Protein AF-0000000084920794 (afdb_homodimer)

Secondary structure (DSSP, 8-state):
---------TT-TTTTHHHHHHHHHHS---TT-EEEEESHHHHHHHHH-GGGTTTTTEEEEE-TT--HHHHHHHHHHHTGGG--SEEEE---HHHHHTBTB---HHHHHHHHHHHHHHHHHTT-EEEEEPPPP-S--TTS-SS-HHHHHHHHHHHHHHHHHHTTPEEE-HHHHHB-TTSPBPGGGBSSSSSB-HHHHHHHHHHHHHHHHHHHH-/---------TT-TTTTHHHHHHHHHHS---TT-EEEEESHHHHHHHHH-GGGTTTTTEEEEE-TT--HHHHHHHHHHHTGGG--SEEEE---HHHHHTBTB---HHHHHHHHHHHHHHHHHTT-EEEEEPPPP-S--TTS-SS-HHHHHHHHHHHHHHHHHHTTPEEE-HHHHHB-TTSPBPGGGBSSSSSB-HHHHHHHHHHHHHHHHHHHH-

Radius of gyration: 22.58 Å; Cα contacts (8 Å, |Δi|>4): 806; chains: 2; bounding box: 56×62×55 Å

Structure (mmCIF, N/CA/C/O backbone):
data_AF-0000000084920794-model_v1
#
loop_
_entity.id
_entity.type
_entity.pdbx_description
1 polymer 'Lipolytic protein G-D-S-L family'
#
loop_
_atom_site.group_PDB
_atom_site.id
_atom_site.type_symbol
_atom_site.label_atom_id
_atom_site.label_alt_id
_atom_site.label_comp_id
_atom_site.label_asym_id
_atom_site.label_entity_id
_atom_site.label_seq_id
_atom_site.pdbx_PDB_ins_code
_atom_site.Cartn_x
_atom_site.Cartn_y
_atom_site.Cartn_z
_atom_site.occupancy
_atom_site.B_iso_or_equiv
_atom_site.auth_seq_id
_atom_site.auth_comp_id
_atom_site.auth_asym_id
_atom_site.auth_atom_id
_atom_site.pdbx_PDB_model_num
ATOM 1 N N . MET A 1 1 ? -24.297 5.73 -26.891 1 22.36 1 MET A N 1
ATOM 2 C CA . MET A 1 1 ? -23.5 6.605 -26.016 1 22.36 1 MET A CA 1
ATOM 3 C C . MET A 1 1 ? -22.688 5.793 -25.031 1 22.36 1 MET A C 1
ATOM 5 O O . MET A 1 1 ? -23.234 5.109 -24.156 1 22.36 1 MET A O 1
ATOM 9 N N . SER A 1 2 ? -21.703 4.926 -25.469 1 22.77 2 SER A N 1
ATOM 10 C CA . SER A 1 2 ? -21.016 3.785 -24.875 1 22.77 2 SER A CA 1
ATOM 11 C C . SER A 1 2 ? -20.344 4.168 -23.547 1 22.77 2 SER A C 1
ATOM 13 O O . SER A 1 2 ? -19.531 5.082 -23.5 1 22.77 2 SER A O 1
ATOM 15 N N . CYS A 1 3 ? -21.062 4.273 -22.453 1 27.25 3 CYS A N 1
ATOM 16 C CA . CYS A 1 3 ? -20.656 4.633 -21.094 1 27.25 3 CYS A CA 1
ATOM 17 C C . CYS A 1 3 ? -19.312 4.012 -20.734 1 27.25 3 CYS A C 1
ATOM 19 O O . CYS A 1 3 ? -19.25 2.822 -20.422 1 27.25 3 CYS A O 1
ATOM 21 N N . THR A 1 4 ? -18.203 4.254 -21.438 1 31.94 4 THR A N 1
ATOM 22 C CA . THR A 1 4 ? -16.844 3.861 -21.094 1 31.94 4 THR A CA 1
ATOM 23 C C . THR A 1 4 ? -16.594 3.982 -19.594 1 31.94 4 THR A C 1
ATOM 25 O O . THR A 1 4 ? -16.781 5.055 -19.016 1 31.94 4 THR A O 1
ATOM 28 N N . SER A 1 5 ? -16.938 3.084 -18.859 1 38.09 5 SER A N 1
ATOM 29 C CA . SER A 1 5 ? -16.797 3.043 -17.406 1 38.09 5 SER A CA 1
ATOM 30 C C . SER A 1 5 ? -15.477 3.668 -16.953 1 38.09 5 SER A C 1
ATOM 32 O O . SER A 1 5 ? -14.406 3.225 -17.359 1 38.09 5 SER A O 1
ATOM 34 N N . GLN A 1 6 ? -15.258 4.859 -17.109 1 42.16 6 GLN A N 1
ATOM 35 C CA . GLN A 1 6 ? -14.062 5.609 -16.719 1 42.16 6 GLN A CA 1
ATOM 36 C C . GLN A 1 6 ? -13.352 4.945 -15.547 1 42.16 6 GLN A C 1
ATOM 38 O O . GLN A 1 6 ? -13.938 4.781 -14.469 1 42.16 6 GLN A O 1
ATOM 43 N N . ALA A 1 7 ? -12.406 3.918 -15.883 1 58.22 7 ALA A N 1
ATOM 44 C CA . ALA A 1 7 ? -11.586 3.164 -14.938 1 58.22 7 ALA A CA 1
ATOM 45 C C . ALA A 1 7 ? -11.148 4.039 -13.766 1 58.22 7 ALA A C 1
ATOM 47 O O . ALA A 1 7 ? -10.859 5.227 -13.945 1 58.22 7 ALA A O 1
ATOM 48 N N . GLN A 1 8 ? -11.547 3.695 -12.531 1 75.88 8 GLN A N 1
ATOM 49 C CA . GLN A 1 8 ? -11.477 4.434 -11.273 1 75.88 8 GLN A CA 1
ATOM 50 C C . GLN A 1 8 ? -10.031 4.652 -10.844 1 75.88 8 GLN A C 1
ATOM 52 O O . GLN A 1 8 ? -9.258 3.697 -10.742 1 75.88 8 GLN A O 1
ATOM 57 N N . ASP A 1 9 ? -9.453 5.875 -11.062 1 92.31 9 ASP A N 1
ATOM 58 C CA . ASP A 1 9 ? -8.203 6.262 -10.422 1 92.31 9 ASP A CA 1
ATOM 59 C C . ASP A 1 9 ? -8.406 6.488 -8.922 1 92.31 9 ASP A C 1
ATOM 61 O O . ASP A 1 9 ? -8.352 7.625 -8.445 1 92.31 9 ASP A O 1
ATOM 65 N N . TRP A 1 10 ? -8.484 5.355 -8.242 1 94 10 TRP A N 1
ATOM 66 C CA . TRP A 1 10 ? -8.961 5.344 -6.859 1 94 10 TRP A CA 1
ATOM 67 C C . TRP A 1 10 ? -8.031 6.148 -5.957 1 94 10 TRP A C 1
ATOM 69 O O . TRP A 1 10 ? -8.492 6.875 -5.07 1 94 10 TRP A O 1
ATOM 79 N N . ALA A 1 11 ? -6.723 6.137 -6.172 1 96.81 11 ALA A N 1
ATOM 80 C CA . ALA A 1 11 ? -5.758 6.816 -5.312 1 96.81 11 ALA A CA 1
ATOM 81 C C . ALA A 1 11 ? -5.332 8.156 -5.914 1 96.81 11 ALA A C 1
ATOM 83 O O . ALA A 1 11 ? -4.434 8.82 -5.395 1 96.81 11 ALA A O 1
ATOM 84 N N . ASN A 1 12 ? -5.941 8.578 -7.047 1 97.31 12 ASN A N 1
ATOM 85 C CA . ASN A 1 12 ? -5.66 9.836 -7.73 1 97.31 12 ASN A CA 1
ATOM 86 C C . ASN A 1 12 ? -4.191 9.938 -8.133 1 97.31 12 ASN A C 1
ATOM 88 O O . ASN A 1 12 ? -3.545 10.961 -7.879 1 97.31 12 ASN A O 1
ATOM 92 N N . LEU A 1 13 ? -3.695 8.836 -8.719 1 97.12 13 LEU A N 1
ATOM 93 C CA . LEU A 1 13 ? -2.307 8.742 -9.164 1 97.12 13 LEU A CA 1
ATOM 94 C C . LEU A 1 13 ? -2.006 9.781 -10.234 1 97.12 13 LEU A C 1
ATOM 96 O O . LEU A 1 13 ? -0.854 10.188 -10.406 1 97.12 13 LEU A O 1
ATOM 100 N N . ASN A 1 14 ? -2.953 10.25 -10.898 1 96.75 14 ASN A N 1
ATOM 101 C CA . ASN A 1 14 ? -2.746 11.148 -12.031 1 96.75 14 ASN A CA 1
ATOM 102 C C . ASN A 1 14 ? -2.492 12.578 -11.57 1 96.75 14 ASN A C 1
ATOM 104 O O . ASN A 1 14 ? -1.96 13.391 -12.328 1 96.75 14 ASN A O 1
ATOM 108 N N . LYS A 1 15 ? -2.869 12.883 -10.367 1 97.94 15 LYS A N 1
ATOM 109 C CA . LYS A 1 15 ? -2.865 14.273 -9.922 1 97.94 15 LYS A CA 1
ATOM 110 C C . LYS A 1 15 ? -1.474 14.891 -10.047 1 97.94 15 LYS A C 1
ATOM 112 O O . LYS A 1 15 ? -1.317 15.984 -10.586 1 97.94 15 LYS A O 1
ATOM 117 N N . TYR A 1 16 ? -0.422 14.172 -9.547 1 98.31 16 TYR A N 1
ATOM 118 C CA . TYR A 1 16 ? 0.902 14.781 -9.477 1 98.31 16 TYR A CA 1
ATOM 119 C C . TYR A 1 16 ? 1.842 14.164 -10.508 1 98.31 16 TYR A C 1
ATOM 121 O O . TYR A 1 16 ? 3.053 14.398 -10.469 1 98.31 16 TYR A O 1
ATOM 129 N N . LYS A 1 17 ? 1.296 13.32 -11.398 1 97.06 17 LYS A N 1
ATOM 130 C CA . LYS A 1 17 ? 2.133 12.617 -12.359 1 97.06 17 LYS A CA 1
ATOM 131 C C . LYS A 1 17 ? 2.988 13.594 -13.164 1 97.06 17 LYS A C 1
ATOM 133 O O . LYS A 1 17 ? 4.203 13.414 -13.281 1 97.06 17 LYS A O 1
ATOM 138 N N . LYS A 1 18 ? 2.359 14.617 -13.711 1 96.94 18 LYS A N 1
ATOM 139 C CA . LYS A 1 18 ? 3.08 15.594 -14.516 1 96.94 18 LYS A CA 1
ATOM 140 C C . LYS A 1 18 ? 4.074 16.375 -13.672 1 96.94 18 LYS A C 1
ATOM 142 O O . LYS A 1 18 ? 5.227 16.578 -14.07 1 96.94 18 LYS A O 1
ATOM 147 N N . ALA A 1 19 ? 3.676 16.859 -12.484 1 96.62 19 ALA A N 1
ATOM 148 C CA . ALA A 1 19 ? 4.543 17.625 -11.602 1 96.62 19 ALA A CA 1
ATOM 149 C C . ALA A 1 19 ? 5.758 16.812 -11.172 1 96.62 19 ALA A C 1
ATOM 151 O O . ALA A 1 19 ? 6.867 17.344 -11.078 1 96.62 19 ALA A O 1
ATOM 152 N N . ASN A 1 20 ? 5.559 15.531 -10.875 1 96.94 20 ASN A N 1
ATOM 153 C CA . ASN A 1 20 ? 6.656 14.656 -10.492 1 96.94 20 ASN A CA 1
ATOM 154 C C . ASN A 1 20 ? 7.664 14.484 -11.625 1 96.94 20 ASN A C 1
ATOM 156 O O . ASN A 1 20 ? 8.875 14.508 -11.391 1 96.94 20 ASN A O 1
ATOM 160 N N . LYS A 1 21 ? 7.117 14.273 -12.82 1 94.69 21 LYS A N 1
ATOM 161 C CA . LYS A 1 21 ? 7.992 14.141 -13.977 1 94.69 21 LYS A CA 1
ATOM 162 C C . LYS A 1 21 ? 8.828 15.398 -14.188 1 94.69 21 LYS A C 1
ATOM 164 O O . LYS A 1 21 ? 10.023 15.32 -14.445 1 94.69 21 LYS A O 1
ATOM 169 N N . GLU A 1 22 ? 8.203 16.531 -14.07 1 93.62 22 GLU A N 1
ATOM 170 C CA . GLU A 1 22 ? 8.891 17.812 -14.242 1 93.62 22 GLU A CA 1
ATOM 171 C C . GLU A 1 22 ? 9.969 18.016 -13.18 1 93.62 22 GLU A C 1
ATOM 173 O O . GLU A 1 22 ? 11.078 18.453 -13.492 1 93.62 22 GLU A O 1
ATOM 178 N N . LEU A 1 23 ? 9.68 17.703 -11.938 1 92.25 23 LEU A N 1
ATOM 179 C CA . LEU A 1 23 ? 10.633 17.828 -10.844 1 92.25 23 LEU A CA 1
ATOM 180 C C . LEU A 1 23 ? 11.867 16.969 -11.094 1 92.25 23 LEU A C 1
ATOM 182 O O . LEU A 1 23 ? 13 17.438 -10.922 1 92.25 23 LEU A O 1
ATOM 186 N N . ASN A 1 24 ? 11.695 15.82 -11.562 1 88.5 24 ASN A N 1
ATOM 187 C CA . ASN A 1 24 ? 12.781 14.859 -11.742 1 88.5 24 ASN A CA 1
ATOM 188 C C . ASN A 1 24 ? 13.633 15.195 -12.961 1 88.5 24 ASN A C 1
ATOM 190 O O . ASN A 1 24 ? 14.797 14.789 -13.031 1 88.5 24 ASN A O 1
ATOM 194 N N . THR A 1 25 ? 13.047 15.938 -13.805 1 86.56 25 THR A N 1
ATOM 195 C CA . THR A 1 25 ? 13.766 16.25 -15.039 1 86.56 25 THR A CA 1
ATOM 196 C C . THR A 1 25 ? 14.469 17.609 -14.914 1 86.56 25 THR A C 1
ATOM 198 O O . THR A 1 25 ? 15.5 17.828 -15.555 1 86.56 25 THR A O 1
ATOM 201 N N . THR A 1 26 ? 13.906 18.484 -14.148 1 82.19 26 THR A N 1
ATOM 202 C CA . THR A 1 26 ? 14.383 19.859 -14.195 1 82.19 26 THR A CA 1
ATOM 203 C C . THR A 1 26 ? 15.25 20.172 -12.984 1 82.19 26 THR A C 1
ATOM 205 O O . THR A 1 26 ? 16.047 21.125 -13.008 1 82.19 26 THR A O 1
ATOM 208 N N . THR A 1 27 ? 15.07 19.531 -11.938 1 76.19 27 THR A N 1
ATOM 209 C CA . THR A 1 27 ? 15.805 19.828 -10.703 1 76.19 27 THR A CA 1
ATOM 210 C C . THR A 1 27 ? 16.75 18.688 -10.352 1 76.19 27 THR A C 1
ATOM 212 O O . THR A 1 27 ? 16.328 17.531 -10.281 1 76.19 27 THR A O 1
ATOM 215 N N . PRO A 1 28 ? 18.016 19.016 -10.352 1 70.94 28 PRO A N 1
ATOM 216 C CA . PRO A 1 28 ? 18.922 17.953 -9.906 1 70.94 28 PRO A CA 1
ATOM 217 C C . PRO A 1 28 ? 18.453 17.281 -8.617 1 70.94 28 PRO A C 1
ATOM 219 O O . PRO A 1 28 ? 17.844 17.938 -7.758 1 70.94 28 PRO A O 1
ATOM 222 N N . THR A 1 29 ? 18.594 16.016 -8.711 1 67.94 29 THR A N 1
ATOM 223 C CA . THR A 1 29 ? 18.219 15.289 -7.504 1 67.94 29 THR A CA 1
ATOM 224 C C . THR A 1 29 ? 18.969 15.812 -6.289 1 67.94 29 THR A C 1
ATOM 226 O O . THR A 1 29 ? 20.188 15.938 -6.316 1 67.94 29 THR A O 1
ATOM 229 N N . ASN A 1 30 ? 18.359 16.844 -5.723 1 65.12 30 ASN A N 1
ATOM 230 C CA . ASN A 1 30 ? 18.891 17.469 -4.52 1 65.12 30 ASN A CA 1
ATOM 231 C C . ASN A 1 30 ? 18.641 16.609 -3.285 1 65.12 30 ASN A C 1
ATOM 233 O O . ASN A 1 30 ? 17.516 16.188 -3.025 1 65.12 30 ASN A O 1
ATOM 237 N N . ASN A 1 31 ? 19.719 16.375 -2.676 1 68.94 31 ASN A N 1
ATOM 238 C CA . ASN A 1 31 ? 19.688 15.484 -1.526 1 68.94 31 ASN A CA 1
ATOM 239 C C . ASN A 1 31 ? 19.016 16.125 -0.324 1 68.94 31 ASN A C 1
ATOM 241 O O . ASN A 1 31 ? 18.812 15.484 0.706 1 68.94 31 ASN A O 1
ATOM 245 N N . ASN A 1 32 ? 18.406 17.312 -0.505 1 87.19 32 ASN A N 1
ATOM 246 C CA . ASN A 1 32 ? 17.781 17.906 0.668 1 87.19 32 ASN A CA 1
ATOM 247 C C . ASN A 1 32 ? 16.281 18.125 0.448 1 87.19 32 ASN A C 1
ATOM 249 O O . ASN A 1 32 ? 15.656 18.922 1.143 1 87.19 32 ASN A O 1
ATOM 253 N N . ARG A 1 33 ? 15.719 17.422 -0.539 1 95.25 33 ARG A N 1
ATOM 254 C CA . ARG A 1 33 ? 14.289 17.5 -0.784 1 95.25 33 ARG A CA 1
ATOM 255 C C . ARG A 1 33 ? 13.5 16.984 0.416 1 95.25 33 ARG A C 1
ATOM 257 O O . ARG A 1 33 ? 13.883 15.984 1.035 1 95.25 33 ARG A O 1
ATOM 264 N N . VAL A 1 34 ? 12.461 17.719 0.728 1 97.88 34 VAL A N 1
ATOM 265 C CA . VAL A 1 34 ? 11.508 17.312 1.756 1 97.88 34 VAL A CA 1
ATOM 266 C C . VAL A 1 34 ? 10.109 17.188 1.147 1 97.88 34 VAL A C 1
ATOM 268 O O . VAL A 1 34 ? 9.586 18.156 0.575 1 97.88 34 VAL A O 1
ATOM 271 N N . VAL A 1 35 ? 9.508 16.016 1.178 1 98.56 35 VAL A N 1
ATOM 272 C CA . VAL A 1 35 ? 8.164 15.82 0.642 1 98.56 35 VAL A CA 1
ATOM 273 C C . VAL A 1 35 ? 7.148 15.812 1.781 1 98.56 35 VAL A C 1
ATOM 275 O O . VAL A 1 35 ? 7.352 15.148 2.801 1 98.56 35 VAL A O 1
ATOM 278 N N . PHE A 1 36 ? 6.082 16.625 1.645 1 98.94 36 PHE A N 1
ATOM 279 C CA . PHE A 1 36 ? 4.934 16.609 2.543 1 98.94 36 PHE A CA 1
ATOM 280 C C . PHE A 1 36 ? 3.826 15.719 1.989 1 98.94 36 PHE A C 1
ATOM 282 O O . PHE A 1 36 ? 3.215 16.047 0.97 1 98.94 36 PHE A O 1
ATOM 289 N N . MET A 1 37 ? 3.6 14.578 2.576 1 98.94 37 MET A N 1
ATOM 290 C CA . MET A 1 37 ? 2.57 13.617 2.201 1 98.94 37 MET A CA 1
ATOM 291 C C . MET A 1 37 ? 1.335 13.766 3.082 1 98.94 37 MET A C 1
ATOM 293 O O . MET A 1 37 ? 1.433 13.719 4.309 1 98.94 37 MET A O 1
ATOM 297 N N . GLY A 1 38 ? 0.182 13.977 2.477 1 98.81 38 GLY A N 1
ATOM 298 C CA . GLY A 1 38 ? -1.013 14.133 3.291 1 98.81 38 GLY A CA 1
ATOM 299 C C . GLY A 1 38 ? -2.27 14.359 2.471 1 98.81 38 GLY A C 1
ATOM 300 O O . GLY A 1 38 ? -2.383 13.859 1.349 1 98.81 38 GLY A O 1
ATOM 301 N N . ASN A 1 39 ? -3.225 14.953 3.129 1 98.62 39 ASN A N 1
ATOM 302 C CA . ASN A 1 39 ? -4.551 15.18 2.564 1 98.62 39 ASN A CA 1
ATOM 303 C C . ASN A 1 39 ? -4.812 16.656 2.303 1 98.62 39 ASN A C 1
ATOM 305 O O . ASN A 1 39 ? -3.922 17.375 1.837 1 98.62 39 ASN A O 1
ATOM 309 N N . SER A 1 40 ? -6.004 17.125 2.557 1 98.75 40 SER A N 1
ATOM 310 C CA . SER A 1 40 ? -6.367 18.516 2.303 1 98.75 40 SER A CA 1
ATOM 311 C C . SER A 1 40 ? -5.594 19.453 3.213 1 98.75 40 SER A C 1
ATOM 313 O O . SER A 1 40 ? -5.309 20.594 2.834 1 98.75 40 SER A O 1
ATOM 315 N N . ILE A 1 41 ? -5.277 19.047 4.406 1 98.75 41 ILE A N 1
ATOM 316 C CA . ILE A 1 41 ? -4.52 19.875 5.34 1 98.75 41 ILE A CA 1
ATOM 317 C C . ILE A 1 41 ? -3.131 20.156 4.773 1 98.75 41 ILE A C 1
ATOM 319 O O . ILE A 1 41 ? -2.648 21.297 4.836 1 98.75 41 ILE A O 1
ATOM 323 N N . THR A 1 42 ? -2.531 19.125 4.211 1 98.88 42 THR A N 1
ATOM 324 C CA . THR A 1 42 ? -1.244 19.281 3.547 1 98.88 42 THR A CA 1
ATOM 325 C C . THR A 1 42 ? -1.399 20.078 2.25 1 98.88 42 THR A C 1
ATOM 327 O O . THR A 1 42 ? -0.656 21.031 2.004 1 98.88 42 THR A O 1
ATOM 330 N N . GLU A 1 43 ? -2.406 19.734 1.485 1 98.62 43 GLU A N 1
ATOM 331 C CA . GLU A 1 43 ? -2.637 20.391 0.199 1 98.62 43 GLU A CA 1
ATOM 332 C C . GLU A 1 43 ? -2.889 21.891 0.374 1 98.62 43 GLU A C 1
ATOM 334 O O . GLU A 1 43 ? -2.34 22.703 -0.366 1 98.62 43 GLU A O 1
ATOM 339 N N . GLY A 1 44 ? -3.678 22.203 1.368 1 98.44 44 GLY A N 1
ATOM 340 C CA . GLY A 1 44 ? -4.109 23.578 1.577 1 98.44 44 GLY A CA 1
ATOM 341 C C . GLY A 1 44 ? -2.988 24.5 2.023 1 98.44 44 GLY A C 1
ATOM 342 O O . GLY A 1 44 ? -3.094 25.719 1.901 1 98.44 44 GLY A O 1
ATOM 343 N N . TRP A 1 45 ? -1.91 23.891 2.49 1 98.56 45 TRP A N 1
ATOM 344 C CA . TRP A 1 45 ? -0.783 24.672 2.984 1 98.56 45 TRP A CA 1
ATOM 345 C C . TRP A 1 45 ? -0.205 25.562 1.882 1 98.56 45 TRP A C 1
ATOM 347 O O . TRP A 1 45 ? 0.107 26.734 2.111 1 98.56 45 TRP A O 1
ATOM 357 N N . SER A 1 46 ? -0.155 25.094 0.685 1 97.06 46 SER A N 1
ATOM 358 C CA . SER A 1 46 ? 0.393 25.828 -0.447 1 97.06 46 SER A CA 1
ATOM 359 C C . SER A 1 46 ? -0.481 27.031 -0.8 1 97.06 46 SER A C 1
ATOM 361 O O . SER A 1 46 ? 0.017 28.047 -1.291 1 97.06 46 SER A O 1
ATOM 363 N N . ASN A 1 47 ? -1.729 26.922 -0.56 1 96.5 47 ASN A N 1
ATOM 364 C CA . ASN A 1 47 ? -2.641 28.016 -0.85 1 96.5 47 ASN A CA 1
ATOM 365 C C . ASN A 1 47 ? -2.65 29.047 0.277 1 96.5 47 ASN A C 1
ATOM 367 O O . ASN A 1 47 ? -2.609 30.25 0.023 1 96.5 47 ASN A O 1
ATOM 371 N N . ALA A 1 48 ? -2.701 28.609 1.455 1 97.31 48 ALA A N 1
ATOM 372 C CA . ALA A 1 48 ? -2.863 29.469 2.617 1 97.31 48 ALA A CA 1
ATOM 373 C C . ALA A 1 48 ? -1.559 30.188 2.951 1 97.31 48 ALA A C 1
ATOM 375 O O . ALA A 1 48 ? -1.573 31.312 3.477 1 97.31 48 ALA A O 1
ATOM 376 N N . MET A 1 49 ? -0.414 29.516 2.691 1 96.88 49 MET A N 1
ATOM 377 C CA . MET A 1 49 ? 0.91 30.047 3.01 1 96.88 49 MET A CA 1
ATOM 378 C C . MET A 1 49 ? 1.938 29.594 1.979 1 96.88 49 MET A C 1
ATOM 380 O O . MET A 1 49 ? 2.855 28.844 2.301 1 96.88 49 MET A O 1
ATOM 384 N N . PRO A 1 50 ? 1.858 30.078 0.745 1 96.5 50 PRO A N 1
ATOM 385 C CA . PRO A 1 50 ? 2.744 29.625 -0.336 1 96.5 50 PRO A CA 1
ATOM 386 C C . PRO A 1 50 ? 4.219 29.859 -0.02 1 96.5 50 PRO A C 1
ATOM 388 O O . PRO A 1 50 ? 5.078 29.094 -0.467 1 96.5 50 PRO A O 1
ATOM 391 N N . SER A 1 51 ? 4.559 30.828 0.789 1 95.19 51 SER A N 1
ATOM 392 C CA . SER A 1 51 ? 5.941 31.188 1.096 1 95.19 51 SER A CA 1
ATOM 393 C C . SER A 1 51 ? 6.637 30.062 1.872 1 95.19 51 SER A C 1
ATOM 395 O O . SER A 1 51 ? 7.867 29.984 1.895 1 95.19 51 SER A O 1
ATOM 397 N N . PHE A 1 52 ? 5.848 29.25 2.51 1 97.06 52 PHE A N 1
ATOM 398 C CA . PHE A 1 52 ? 6.41 28.141 3.262 1 97.06 52 PHE A CA 1
ATOM 399 C C . PHE A 1 52 ? 7.137 27.172 2.334 1 97.06 52 PHE A C 1
ATOM 401 O O . PHE A 1 52 ? 8.133 26.547 2.725 1 97.06 52 PHE A O 1
ATOM 408 N N . PHE A 1 53 ? 6.715 27.047 1.108 1 94.88 53 PHE A N 1
ATOM 409 C CA . PHE A 1 53 ? 7.273 26.078 0.173 1 94.88 53 PHE A CA 1
ATOM 410 C C . PHE A 1 53 ? 8.195 26.75 -0.827 1 94.88 53 PHE A C 1
ATOM 412 O O . PHE A 1 53 ? 9.031 26.094 -1.461 1 94.88 53 PHE A O 1
ATOM 419 N N . GLU A 1 54 ? 8.055 28.031 -0.943 1 89.88 54 GLU A N 1
ATOM 420 C CA . GLU A 1 54 ? 8.805 28.781 -1.947 1 89.88 54 GLU A CA 1
ATOM 421 C C . GLU A 1 54 ? 10.281 28.891 -1.577 1 89.88 54 GLU A C 1
ATOM 423 O O . GLU A 1 54 ? 10.617 29.062 -0.406 1 89.88 54 GLU A O 1
ATOM 428 N N . ASN A 1 55 ? 11.117 28.672 -2.533 1 86.81 55 ASN A N 1
ATOM 429 C CA . ASN A 1 55 ? 12.562 28.812 -2.426 1 86.81 55 ASN A CA 1
ATOM 430 C C . ASN A 1 55 ? 13.164 27.797 -1.451 1 86.81 55 ASN A C 1
ATOM 432 O O . ASN A 1 55 ? 14.133 28.094 -0.759 1 86.81 55 ASN A O 1
ATOM 436 N N . LYS A 1 56 ? 12.5 26.844 -1.24 1 89.31 56 LYS A N 1
ATOM 437 C CA . LYS A 1 56 ? 12.969 25.703 -0.451 1 89.31 56 LYS A CA 1
ATOM 438 C C . LYS A 1 56 ? 12.859 24.406 -1.243 1 89.31 56 LYS A C 1
ATOM 440 O O . LYS A 1 56 ? 12.32 24.391 -2.354 1 89.31 56 LYS A O 1
ATOM 445 N N . ASN A 1 57 ? 13.406 23.422 -0.776 1 92.31 57 ASN A N 1
ATOM 446 C CA . ASN A 1 57 ? 13.32 22.109 -1.403 1 92.31 57 ASN A CA 1
ATOM 447 C C . ASN A 1 57 ? 12.148 21.297 -0.854 1 92.31 57 ASN A C 1
ATOM 449 O O . ASN A 1 57 ? 12.266 20.078 -0.675 1 92.31 57 ASN A O 1
ATOM 453 N N . TYR A 1 58 ? 11.078 22.047 -0.43 1 96.75 58 TYR A N 1
ATOM 454 C CA . TYR A 1 58 ? 9.867 21.422 0.093 1 96.75 58 TYR A CA 1
ATOM 455 C C . TYR A 1 58 ? 8.875 21.141 -1.028 1 96.75 58 TYR A C 1
ATOM 457 O O . TYR A 1 58 ? 8.625 21.984 -1.88 1 96.75 58 TYR A O 1
ATOM 465 N N . ILE A 1 59 ? 8.359 19.953 -1.095 1 97.12 59 ILE A N 1
ATOM 466 C CA . ILE A 1 59 ? 7.43 19.484 -2.125 1 97.12 59 ILE A CA 1
ATOM 467 C C . ILE A 1 59 ? 6.105 19.094 -1.483 1 97.12 59 ILE A C 1
ATOM 469 O O . ILE A 1 59 ? 6.059 18.172 -0.653 1 97.12 59 ILE A O 1
ATOM 473 N N . ASN A 1 60 ? 5.031 19.781 -1.838 1 98.5 60 ASN A N 1
ATOM 474 C CA . ASN A 1 60 ? 3.701 19.5 -1.313 1 98.5 60 ASN A CA 1
ATOM 475 C C . ASN A 1 60 ? 2.996 18.422 -2.127 1 98.5 60 ASN A C 1
ATOM 477 O O . ASN A 1 60 ? 2.723 18.609 -3.312 1 98.5 60 ASN A O 1
ATOM 481 N N . ARG A 1 61 ? 2.631 17.312 -1.53 1 98.81 61 ARG A N 1
ATOM 482 C CA . ARG A 1 61 ? 1.927 16.203 -2.18 1 98.81 61 ARG A CA 1
ATOM 483 C C . ARG A 1 61 ? 0.667 15.836 -1.406 1 98.81 61 ARG A C 1
ATOM 485 O O . ARG A 1 61 ? 0.358 14.648 -1.252 1 98.81 61 ARG A O 1
ATOM 492 N N . GLY A 1 62 ? 0.002 16.828 -0.874 1 98.88 62 GLY A N 1
ATOM 493 C CA . GLY A 1 62 ? -1.326 16.625 -0.315 1 98.88 62 GLY A CA 1
ATOM 494 C C . GLY A 1 62 ? -2.396 16.453 -1.373 1 98.88 62 GLY A C 1
ATOM 495 O O . GLY A 1 62 ? -2.35 17.078 -2.428 1 98.88 62 GLY A O 1
ATOM 496 N N . ILE A 1 63 ? -3.309 15.562 -1.086 1 98.75 63 ILE A N 1
ATOM 497 C CA . ILE A 1 63 ? -4.5 15.43 -1.917 1 98.75 63 ILE A CA 1
ATOM 498 C C . ILE A 1 63 ? -5.75 15.438 -1.036 1 98.75 63 ILE A C 1
ATOM 500 O O . ILE A 1 63 ? -5.898 14.594 -0.149 1 98.75 63 ILE A O 1
ATOM 504 N N . SER A 1 64 ? -6.641 16.391 -1.312 1 98.44 64 SER A N 1
ATOM 505 C CA . SER A 1 64 ? -7.836 16.625 -0.509 1 98.44 64 SER A CA 1
ATOM 506 C C . SER A 1 64 ? -8.688 15.359 -0.411 1 98.44 64 SER A C 1
ATOM 508 O O . SER A 1 64 ? -8.891 14.664 -1.409 1 98.44 64 SER A O 1
ATOM 510 N N . GLY A 1 65 ? -9.117 15.047 0.841 1 98.12 65 GLY A N 1
ATOM 511 C CA . GLY A 1 65 ? -10.078 13.984 1.08 1 98.12 65 GLY A CA 1
ATOM 512 C C . GLY A 1 65 ? -9.43 12.617 1.219 1 98.12 65 GLY A C 1
ATOM 513 O O . GLY A 1 65 ? -10.078 11.656 1.647 1 98.12 65 GLY A O 1
ATOM 514 N N . GLN A 1 66 ? -8.133 12.5 0.967 1 98.19 66 GLN A N 1
ATOM 515 C CA . GLN A 1 66 ? -7.508 11.18 0.871 1 98.19 66 GLN A CA 1
ATOM 516 C C . GLN A 1 66 ? -7.348 10.547 2.25 1 98.19 66 GLN A C 1
ATOM 518 O O . GLN A 1 66 ? -7.148 11.25 3.242 1 98.19 66 GLN A O 1
ATOM 523 N N . THR A 1 67 ? -7.508 9.258 2.207 1 98.44 67 THR A N 1
ATOM 524 C CA . THR A 1 67 ? -7.27 8.406 3.367 1 98.44 67 THR A CA 1
ATOM 525 C C . THR A 1 67 ? -5.91 7.719 3.262 1 98.44 67 THR A C 1
ATOM 527 O O . THR A 1 67 ? -5.238 7.812 2.232 1 98.44 67 THR A O 1
ATOM 530 N N . THR A 1 68 ? -5.527 7.051 4.309 1 98.81 68 THR A N 1
ATOM 531 C CA . THR A 1 68 ? -4.184 6.496 4.41 1 98.81 68 THR A CA 1
ATOM 532 C C . THR A 1 68 ? -3.973 5.402 3.365 1 98.81 68 THR A C 1
ATOM 534 O O . THR A 1 68 ? -2.869 5.246 2.838 1 98.81 68 THR A O 1
ATOM 537 N N . PRO A 1 69 ? -4.957 4.543 3.02 1 98.56 69 PRO A N 1
ATOM 538 C CA . PRO A 1 69 ? -4.707 3.541 1.982 1 98.56 69 PRO A CA 1
ATOM 539 C C . PRO A 1 69 ? -4.477 4.16 0.605 1 98.56 69 PRO A C 1
ATOM 541 O O . PRO A 1 69 ? -3.705 3.627 -0.195 1 98.56 69 PRO A O 1
ATOM 544 N N . GLN A 1 70 ? -5.137 5.223 0.32 1 98.44 70 GLN A N 1
ATOM 545 C CA . GLN A 1 70 ? -4.871 5.934 -0.927 1 98.44 70 GLN A CA 1
ATOM 546 C C . GLN A 1 70 ? -3.453 6.5 -0.944 1 98.44 70 GLN A C 1
ATOM 548 O O . GLN A 1 70 ? -2.752 6.402 -1.954 1 98.44 70 GLN A O 1
ATOM 553 N N . MET A 1 71 ? -3.039 7.051 0.172 1 98.94 71 MET A N 1
ATOM 554 C CA . MET A 1 71 ? -1.682 7.574 0.304 1 98.94 71 MET A CA 1
ATOM 555 C C . MET A 1 71 ? -0.653 6.461 0.136 1 98.94 71 MET A C 1
ATOM 557 O O . MET A 1 71 ? 0.383 6.656 -0.502 1 98.94 71 MET A O 1
ATOM 561 N N . LEU A 1 72 ? -0.959 5.316 0.681 1 98.94 72 LEU A N 1
ATOM 562 C CA . LEU A 1 72 ? -0.056 4.176 0.565 1 98.94 72 LEU A CA 1
ATOM 563 C C . LEU A 1 72 ? 0.145 3.789 -0.896 1 98.94 72 LEU A C 1
ATOM 565 O O . LEU A 1 72 ? 1.274 3.549 -1.329 1 98.94 72 LEU A O 1
ATOM 569 N N . ILE A 1 73 ? -0.901 3.789 -1.64 1 98.62 73 ILE A N 1
ATOM 570 C CA . ILE A 1 73 ? -0.837 3.381 -3.039 1 98.62 73 ILE A CA 1
ATOM 571 C C . ILE A 1 73 ? 0.04 4.355 -3.822 1 98.62 73 ILE A C 1
ATOM 573 O O . ILE A 1 73 ? 0.83 3.941 -4.676 1 98.62 73 ILE A O 1
ATOM 577 N N . ARG A 1 74 ? -0.078 5.602 -3.531 1 98.56 74 ARG A N 1
ATOM 578 C CA . ARG A 1 74 ? 0.639 6.566 -4.359 1 98.56 74 ARG A CA 1
ATOM 579 C C . ARG A 1 74 ? 1.977 6.941 -3.729 1 98.56 74 ARG A C 1
ATOM 581 O O . ARG A 1 74 ? 2.719 7.758 -4.277 1 98.56 74 ARG A O 1
ATOM 588 N N . PHE A 1 75 ? 2.391 6.285 -2.65 1 98.94 75 PHE A N 1
ATOM 589 C CA . PHE A 1 75 ? 3.549 6.68 -1.855 1 98.94 75 PHE A CA 1
ATOM 590 C C . PHE A 1 75 ? 4.828 6.574 -2.674 1 98.94 75 PHE A C 1
ATOM 592 O O . PHE A 1 75 ? 5.684 7.461 -2.617 1 98.94 75 PHE A O 1
ATOM 599 N N . ARG A 1 76 ? 5.008 5.508 -3.4 1 98.88 76 ARG A N 1
ATOM 600 C CA . ARG A 1 76 ? 6.234 5.348 -4.176 1 98.88 76 ARG A CA 1
ATOM 601 C C . ARG A 1 76 ? 6.332 6.414 -5.266 1 98.88 76 ARG A C 1
ATOM 603 O O . ARG A 1 76 ? 7.379 7.047 -5.43 1 98.88 76 ARG A O 1
ATOM 610 N N . GLN A 1 77 ? 5.258 6.668 -5.969 1 98.25 77 GLN A N 1
ATOM 611 C CA . GLN A 1 77 ? 5.254 7.645 -7.055 1 98.25 77 GLN A CA 1
ATOM 612 C C . GLN A 1 77 ? 5.445 9.062 -6.516 1 98.25 77 GLN A C 1
ATOM 614 O O . GLN A 1 77 ? 6.191 9.852 -7.098 1 98.25 77 GLN A O 1
ATOM 619 N N . ASP A 1 78 ? 4.805 9.32 -5.398 1 98.69 78 ASP A N 1
ATOM 620 C CA . ASP A 1 78 ? 4.703 10.711 -4.965 1 98.69 78 ASP A CA 1
ATOM 621 C C . ASP A 1 78 ? 5.719 11.023 -3.867 1 98.69 78 ASP A C 1
ATOM 623 O O . ASP A 1 78 ? 5.805 12.156 -3.391 1 98.69 78 ASP A O 1
ATOM 627 N N . VAL A 1 79 ? 6.508 10.062 -3.414 1 98.62 79 VAL A N 1
ATOM 628 C CA . VAL A 1 79 ? 7.527 10.297 -2.396 1 98.62 79 VAL A CA 1
ATOM 629 C C . VAL A 1 79 ? 8.828 9.617 -2.799 1 98.62 79 VAL A C 1
ATOM 631 O O . VAL A 1 79 ? 9.797 10.281 -3.184 1 98.62 79 VAL A O 1
ATOM 634 N N . ILE A 1 80 ? 8.836 8.32 -2.893 1 98.31 80 ILE A N 1
ATOM 635 C CA . ILE A 1 80 ? 10.078 7.566 -3.037 1 98.31 80 ILE A CA 1
ATOM 636 C C . ILE A 1 80 ? 10.766 7.949 -4.344 1 98.31 80 ILE A C 1
ATOM 638 O O . ILE A 1 80 ? 11.969 8.203 -4.363 1 98.31 80 ILE A O 1
ATOM 642 N N . ASN A 1 81 ? 9.977 7.977 -5.41 1 96.94 81 ASN A N 1
ATOM 643 C CA . ASN A 1 81 ? 10.555 8.227 -6.727 1 96.94 81 ASN A CA 1
ATOM 644 C C . ASN A 1 81 ? 11.094 9.648 -6.848 1 96.94 81 ASN A C 1
ATOM 646 O O . ASN A 1 81 ? 11.836 9.961 -7.781 1 96.94 81 ASN A O 1
ATOM 650 N N . LEU A 1 82 ? 10.719 10.516 -5.918 1 96.69 82 LEU A N 1
ATOM 651 C CA . LEU A 1 82 ? 11.211 11.891 -5.922 1 96.69 82 LEU A CA 1
ATOM 652 C C . LEU A 1 82 ? 12.539 11.984 -5.184 1 96.69 82 LEU A C 1
ATOM 654 O O . LEU A 1 82 ? 13.172 13.047 -5.164 1 96.69 82 LEU A O 1
ATOM 658 N N . LYS A 1 83 ? 12.977 10.922 -4.492 1 95.88 83 LYS A N 1
ATOM 659 C CA . LYS A 1 83 ? 14.266 10.766 -3.824 1 95.88 83 LYS A CA 1
ATOM 660 C C . LYS A 1 83 ? 14.484 11.875 -2.793 1 95.88 83 LYS A C 1
ATOM 662 O O . LYS A 1 83 ? 15.531 12.523 -2.783 1 95.88 83 LYS A O 1
ATOM 667 N N . PRO A 1 84 ? 13.516 12.109 -1.914 1 97.12 84 PRO A N 1
ATOM 668 C CA . PRO A 1 84 ? 13.727 13.102 -0.855 1 97.12 84 PRO A CA 1
ATOM 669 C C . PRO A 1 84 ? 14.633 12.586 0.262 1 97.12 84 PRO A C 1
ATOM 671 O O . PRO A 1 84 ? 14.844 11.383 0.387 1 97.12 84 PRO A O 1
ATOM 674 N N . LYS A 1 85 ? 15.18 13.539 0.951 1 97.12 85 LYS A N 1
ATOM 675 C CA . LYS A 1 85 ? 15.891 13.188 2.176 1 97.12 85 LYS A CA 1
ATOM 676 C C . LYS A 1 85 ? 14.922 12.938 3.326 1 97.12 85 LYS A C 1
ATOM 678 O O . LYS A 1 85 ? 15.188 12.109 4.199 1 97.12 85 LYS A O 1
ATOM 683 N N . VAL A 1 86 ? 13.812 13.664 3.322 1 98.19 86 VAL A N 1
ATOM 684 C CA . VAL A 1 86 ? 12.852 13.609 4.418 1 98.19 86 VAL A CA 1
ATOM 685 C C . VAL A 1 86 ? 11.438 13.531 3.857 1 98.19 86 VAL A C 1
ATOM 687 O O . VAL A 1 86 ? 11.125 14.164 2.848 1 98.19 86 VAL A O 1
ATOM 690 N N . VAL A 1 87 ? 10.609 12.742 4.465 1 98.81 87 VAL A N 1
ATOM 691 C CA . VAL A 1 87 ? 9.172 12.805 4.223 1 98.81 87 VAL A CA 1
ATOM 692 C C . VAL A 1 87 ? 8.438 13.156 5.516 1 98.81 87 VAL A C 1
ATOM 694 O O . VAL A 1 87 ? 8.789 12.664 6.59 1 98.81 87 VAL A O 1
ATOM 697 N N . VAL A 1 88 ? 7.488 14.102 5.438 1 98.94 88 VAL A N 1
ATOM 698 C CA . VAL A 1 88 ? 6.586 14.508 6.508 1 98.94 88 VAL A CA 1
ATOM 699 C C . VAL A 1 88 ? 5.191 13.93 6.258 1 98.94 88 VAL A C 1
ATOM 701 O O . VAL A 1 88 ? 4.531 14.297 5.281 1 98.94 88 VAL A O 1
ATOM 704 N N . ILE A 1 89 ? 4.727 13.039 7.117 1 99 89 ILE A N 1
ATOM 705 C CA . ILE A 1 89 ? 3.475 12.328 6.883 1 99 89 ILE A CA 1
ATOM 706 C C . ILE A 1 89 ? 2.408 12.828 7.852 1 99 89 ILE A C 1
ATOM 708 O O . ILE A 1 89 ? 2.537 12.656 9.07 1 99 89 ILE A O 1
ATOM 712 N N . LEU A 1 90 ? 1.408 13.492 7.398 1 98.94 90 LEU A N 1
ATOM 713 C CA . LEU A 1 90 ? 0.222 13.906 8.141 1 98.94 90 LEU A CA 1
ATOM 714 C C . LEU A 1 90 ? -1.035 13.273 7.551 1 98.94 90 LEU A C 1
ATOM 716 O O . LEU A 1 90 ? -1.43 13.602 6.426 1 98.94 90 LEU A O 1
ATOM 720 N N . ALA A 1 91 ? -1.665 12.352 8.281 1 98.75 91 ALA A N 1
ATOM 721 C CA . ALA A 1 91 ? -2.77 11.555 7.754 1 98.75 91 ALA A CA 1
ATOM 722 C C . ALA A 1 91 ? -3.686 11.078 8.875 1 98.75 91 ALA A C 1
ATOM 724 O O . ALA A 1 91 ? -3.416 11.32 10.055 1 98.75 91 ALA A O 1
ATOM 725 N N . GLY A 1 92 ? -4.82 10.508 8.508 1 98.81 92 GLY A N 1
ATOM 726 C CA . GLY A 1 92 ? -5.648 9.781 9.453 1 98.81 92 GLY A CA 1
ATOM 727 C C . GLY A 1 92 ? -7.039 10.367 9.609 1 98.81 92 GLY A C 1
ATOM 728 O O . GLY A 1 92 ? -8.008 9.633 9.836 1 98.81 92 GLY A O 1
ATOM 729 N N . THR A 1 93 ? -7.172 11.742 9.531 1 98.88 93 THR A N 1
ATOM 730 C CA . THR A 1 93 ? -8.43 12.398 9.852 1 98.88 93 THR A CA 1
ATOM 731 C C . THR A 1 93 ? -9.531 11.945 8.898 1 98.88 93 THR A C 1
ATOM 733 O O . THR A 1 93 ? -10.656 11.672 9.328 1 98.88 93 THR A O 1
ATOM 736 N N . ASN A 1 94 ? -9.258 11.836 7.656 1 98.62 94 ASN A N 1
ATOM 737 C CA . ASN A 1 94 ? -10.266 11.438 6.684 1 98.62 94 ASN A CA 1
ATOM 738 C C . ASN A 1 94 ? -10.617 9.961 6.805 1 98.62 94 ASN A C 1
ATOM 740 O O . ASN A 1 94 ? -11.703 9.539 6.406 1 98.62 94 ASN A O 1
ATOM 744 N N . ASP A 1 95 ? -9.625 9.117 7.289 1 98.44 95 ASP A N 1
ATOM 745 C CA . ASP A 1 95 ? -9.945 7.734 7.621 1 98.44 95 ASP A CA 1
ATOM 746 C C . ASP A 1 95 ? -11.016 7.664 8.711 1 98.44 95 ASP A C 1
ATOM 748 O O . ASP A 1 95 ? -11.992 6.926 8.578 1 98.44 95 ASP A O 1
ATOM 752 N N . ILE A 1 96 ? -10.789 8.445 9.766 1 98.69 96 ILE A N 1
ATOM 753 C CA . ILE A 1 96 ? -11.719 8.484 10.891 1 98.69 96 ILE A CA 1
ATOM 754 C C . ILE A 1 96 ? -13.078 9 10.422 1 98.69 96 ILE A C 1
ATOM 756 O O . ILE A 1 96 ? -14.117 8.516 10.859 1 98.69 96 ILE A O 1
ATOM 760 N N . ALA A 1 97 ? -13.062 9.945 9.492 1 98.31 97 ALA A N 1
ATOM 761 C CA . ALA A 1 97 ? -14.305 10.484 8.93 1 98.31 97 ALA A CA 1
ATOM 762 C C . ALA A 1 97 ? -15.008 9.453 8.062 1 98.31 97 ALA A C 1
ATOM 764 O O . ALA A 1 97 ? -16.188 9.609 7.727 1 98.31 97 ALA A O 1
ATOM 765 N N . GLY A 1 98 ? -14.305 8.445 7.613 1 97.12 98 GLY A N 1
ATOM 766 C CA . GLY A 1 98 ? -14.906 7.375 6.836 1 97.12 98 GLY A CA 1
ATOM 767 C C . GLY A 1 98 ? -14.969 7.676 5.348 1 97.12 98 GLY A C 1
ATOM 768 O O . GLY A 1 98 ? -15.828 7.148 4.637 1 97.12 98 GLY A O 1
ATOM 769 N N . ASN A 1 99 ? -14.031 8.492 4.809 1 96.88 99 ASN A N 1
ATOM 770 C CA . ASN A 1 99 ? -14.078 8.93 3.416 1 96.88 99 ASN A CA 1
ATOM 771 C C . ASN A 1 99 ? -13.992 7.75 2.453 1 96.88 99 ASN A C 1
ATOM 773 O O . ASN A 1 99 ? -14.516 7.812 1.34 1 96.88 99 ASN A O 1
ATOM 777 N N . THR A 1 100 ? -13.297 6.656 2.826 1 95.44 100 THR A N 1
ATOM 778 C CA . THR A 1 100 ? -13.242 5.477 1.969 1 95.44 100 THR A CA 1
ATOM 779 C C . THR A 1 100 ? -13.867 4.27 2.66 1 95.44 100 THR A C 1
ATOM 781 O O . THR A 1 100 ? -13.555 3.125 2.328 1 95.44 100 THR A O 1
ATOM 784 N N . GLY A 1 101 ? -14.734 4.512 3.664 1 94.19 101 GLY A N 1
ATOM 785 C CA . GLY A 1 101 ? -15.414 3.459 4.398 1 94.19 101 GLY A CA 1
ATOM 786 C C . GLY A 1 101 ? -14.914 3.299 5.82 1 94.19 101 GLY A C 1
ATOM 787 O O . GLY A 1 101 ? -14 4.012 6.246 1 94.19 101 GLY A O 1
ATOM 788 N N . PRO A 1 102 ? -15.562 2.422 6.543 1 94.12 102 PRO A N 1
ATOM 789 C CA . PRO A 1 102 ? -15.164 2.201 7.934 1 94.12 102 PRO A CA 1
ATOM 790 C C . PRO A 1 102 ? -13.719 1.717 8.062 1 94.12 102 PRO A C 1
ATOM 792 O O . PRO A 1 102 ? -13.25 0.929 7.238 1 94.12 102 PRO A O 1
ATOM 795 N N . THR A 1 103 ? -13.102 2.205 9.023 1 96 103 THR A N 1
ATOM 796 C CA . THR A 1 103 ? -11.719 1.828 9.305 1 96 103 THR A CA 1
ATOM 797 C C . THR A 1 103 ? -11.453 1.833 10.805 1 96 103 THR A C 1
ATOM 799 O O . THR A 1 103 ? -12.18 2.475 11.57 1 96 103 THR A O 1
ATOM 802 N N . THR A 1 104 ? -10.508 1.063 11.234 1 97.31 104 THR A N 1
ATOM 803 C CA . THR A 1 104 ? -10.094 1.06 12.633 1 97.31 104 THR A CA 1
ATOM 804 C C . THR A 1 104 ? -8.828 1.894 12.828 1 97.31 104 THR A C 1
ATOM 806 O O . THR A 1 104 ? -8.102 2.154 11.867 1 97.31 104 THR A O 1
ATOM 809 N N . LEU A 1 105 ? -8.539 2.324 14.039 1 98.75 105 LEU A N 1
ATOM 810 C CA . LEU A 1 105 ? -7.32 3.062 14.336 1 98.75 105 LEU A CA 1
ATOM 811 C C . LEU A 1 105 ? -6.086 2.223 14.023 1 98.75 105 LEU A C 1
ATOM 813 O O . LEU A 1 105 ? -5.066 2.754 13.578 1 98.75 105 LEU A O 1
ATOM 817 N N . ASP A 1 106 ? -6.238 0.917 14.211 1 98.38 106 ASP A N 1
ATOM 818 C CA . ASP A 1 106 ? -5.129 0.028 13.891 1 98.38 106 ASP A CA 1
ATOM 819 C C . ASP A 1 106 ? -4.852 0.011 12.391 1 98.38 106 ASP A C 1
ATOM 821 O O . ASP A 1 106 ? -3.697 -0.007 11.961 1 98.38 106 ASP A O 1
ATOM 825 N N . GLU A 1 107 ? -5.891 -0.051 11.625 1 97.81 107 GLU A N 1
ATOM 826 C CA . GLU A 1 107 ? -5.719 -0.052 10.18 1 97.81 107 GLU A CA 1
ATOM 827 C C . GLU A 1 107 ? -5.078 1.247 9.695 1 97.81 107 GLU A C 1
ATOM 829 O O . GLU A 1 107 ? -4.223 1.232 8.812 1 97.81 107 GLU A O 1
ATOM 834 N N . ILE A 1 108 ? -5.449 2.375 10.25 1 98.81 108 ILE A N 1
ATOM 835 C CA . ILE A 1 108 ? -4.848 3.664 9.938 1 98.81 108 ILE A CA 1
ATOM 836 C C . ILE A 1 108 ? -3.361 3.639 10.289 1 98.81 108 ILE A C 1
ATOM 838 O O . ILE A 1 108 ? -2.512 3.971 9.461 1 98.81 108 ILE A O 1
ATOM 842 N N . THR A 1 109 ? -3.086 3.221 11.523 1 98.88 109 THR A N 1
ATOM 843 C CA . THR A 1 109 ? -1.715 3.141 12.016 1 98.88 109 THR A CA 1
ATOM 844 C C . THR A 1 109 ? -0.876 2.227 11.125 1 98.88 109 THR A C 1
ATOM 846 O O . THR A 1 109 ? 0.265 2.551 10.789 1 98.88 109 THR A O 1
ATOM 849 N N . ASN A 1 110 ? -1.444 1.162 10.719 1 98.69 110 ASN A N 1
ATOM 850 C CA . ASN A 1 110 ? -0.745 0.182 9.898 1 98.69 110 ASN A CA 1
ATOM 851 C C . ASN A 1 110 ? -0.376 0.758 8.531 1 98.69 110 ASN A C 1
ATOM 853 O O . ASN A 1 110 ? 0.693 0.461 7.996 1 98.69 110 ASN A O 1
ATOM 857 N N . ASN A 1 111 ? -1.278 1.456 7.949 1 98.88 111 ASN A N 1
ATOM 858 C CA . ASN A 1 111 ? -0.961 2.094 6.676 1 98.88 111 ASN A CA 1
ATOM 859 C C . ASN A 1 111 ? 0.18 3.096 6.82 1 98.88 111 ASN A C 1
ATOM 861 O O . ASN A 1 111 ? 1.058 3.172 5.957 1 98.88 111 ASN A O 1
ATOM 865 N N . ILE A 1 112 ? 0.199 3.855 7.859 1 98.94 112 ILE A N 1
ATOM 866 C CA . ILE A 1 112 ? 1.254 4.832 8.109 1 98.94 112 ILE A CA 1
ATOM 867 C C . ILE A 1 112 ? 2.568 4.105 8.391 1 98.94 112 ILE A C 1
ATOM 869 O O . ILE A 1 112 ? 3.629 4.527 7.922 1 98.94 112 ILE A O 1
ATOM 873 N N . LYS A 1 113 ? 2.49 3.002 9.141 1 98.94 113 LYS A N 1
ATOM 874 C CA . LYS A 1 113 ? 3.662 2.162 9.359 1 98.94 113 LYS A CA 1
ATOM 875 C C . LYS A 1 113 ? 4.238 1.669 8.031 1 98.94 113 LYS A C 1
ATOM 877 O O . LYS A 1 113 ? 5.453 1.71 7.828 1 98.94 113 LYS A O 1
ATOM 882 N N . SER A 1 114 ? 3.389 1.21 7.148 1 98.94 114 SER A N 1
ATOM 883 C CA . SER A 1 114 ? 3.848 0.718 5.855 1 98.94 114 SER A CA 1
ATOM 884 C C . SER A 1 114 ? 4.531 1.822 5.055 1 98.94 114 SER A C 1
ATOM 886 O O . SER A 1 114 ? 5.582 1.598 4.445 1 98.94 114 SER A O 1
ATOM 888 N N . MET A 1 115 ? 3.943 2.996 5.066 1 98.94 115 MET A N 1
ATOM 889 C CA . MET A 1 115 ? 4.578 4.117 4.383 1 98.94 115 MET A CA 1
ATOM 890 C C . MET A 1 115 ? 5.934 4.438 5.004 1 98.94 115 MET A C 1
ATOM 892 O O . MET A 1 115 ? 6.91 4.676 4.289 1 98.94 115 MET A O 1
ATOM 896 N N . SER A 1 116 ? 6.008 4.426 6.316 1 98.94 116 SER A N 1
ATOM 897 C CA . SER A 1 116 ? 7.254 4.699 7.02 1 98.94 116 SER A CA 1
ATOM 898 C C . SER A 1 116 ? 8.32 3.666 6.676 1 98.94 116 SER A C 1
ATOM 900 O O . SER A 1 116 ? 9.477 4.02 6.406 1 98.94 116 SER A O 1
ATOM 902 N N . GLU A 1 117 ? 7.953 2.395 6.68 1 98.94 117 GLU A N 1
ATOM 903 C CA . GLU A 1 117 ? 8.891 1.317 6.363 1 98.94 117 GLU A CA 1
ATOM 904 C C . GLU A 1 117 ? 9.398 1.435 4.934 1 98.94 117 GLU A C 1
ATOM 906 O O . GLU A 1 117 ? 10.586 1.228 4.672 1 98.94 117 GLU A O 1
ATOM 911 N N . LEU A 1 118 ? 8.508 1.753 4.039 1 98.94 118 LEU A N 1
ATOM 912 C CA . LEU A 1 118 ? 8.914 1.961 2.654 1 98.94 118 LEU A CA 1
ATOM 913 C C . LEU A 1 118 ? 9.906 3.117 2.547 1 98.94 118 LEU A C 1
ATOM 915 O O . LEU A 1 118 ? 10.891 3.029 1.81 1 98.94 118 LEU A O 1
ATOM 919 N N . ALA A 1 119 ? 9.617 4.191 3.281 1 98.88 119 ALA A N 1
ATOM 920 C CA . ALA A 1 119 ? 10.539 5.328 3.279 1 98.88 119 ALA A CA 1
ATOM 921 C C . ALA A 1 119 ? 11.906 4.926 3.811 1 98.88 119 ALA A C 1
ATOM 923 O O . ALA A 1 119 ? 12.93 5.164 3.16 1 98.88 119 ALA A O 1
ATOM 924 N N . ILE A 1 120 ? 11.922 4.277 4.93 1 98.69 120 ILE A N 1
ATOM 925 C CA . ILE A 1 120 ? 13.164 3.928 5.621 1 98.69 120 ILE A CA 1
ATOM 926 C C . ILE A 1 120 ? 14 2.996 4.742 1 98.69 120 ILE A C 1
ATOM 928 O O . ILE A 1 120 ? 15.203 3.195 4.59 1 98.69 120 ILE A O 1
ATOM 932 N N . THR A 1 121 ? 13.359 2.006 4.133 1 98.25 121 THR A N 1
ATOM 933 C CA . THR A 1 121 ? 14.094 1.047 3.311 1 98.25 121 THR A CA 1
ATOM 934 C C . THR A 1 121 ? 14.656 1.723 2.066 1 98.25 121 THR A C 1
ATOM 936 O O . THR A 1 121 ? 15.586 1.209 1.443 1 98.25 121 THR A O 1
ATOM 939 N N . ASN A 1 122 ? 14.133 2.848 1.727 1 97.94 122 ASN A N 1
ATOM 940 C CA . ASN A 1 122 ? 14.641 3.611 0.591 1 97.94 122 ASN A CA 1
ATOM 941 C C . ASN A 1 122 ? 15.484 4.801 1.046 1 97.94 122 ASN A C 1
ATOM 943 O O . ASN A 1 122 ? 15.641 5.773 0.305 1 97.94 122 ASN A O 1
ATOM 947 N N . ASN A 1 123 ? 15.93 4.82 2.291 1 97.12 123 ASN A N 1
ATOM 948 C CA . ASN A 1 123 ? 16.875 5.766 2.869 1 97.12 123 ASN A CA 1
ATOM 949 C C . ASN A 1 123 ? 16.266 7.16 2.988 1 97.12 123 ASN A C 1
ATOM 951 O O . ASN A 1 123 ? 16.938 8.156 2.729 1 97.12 123 ASN A O 1
ATOM 955 N N . ILE A 1 124 ? 15.031 7.25 3.23 1 97.88 124 ILE A N 1
ATOM 956 C CA . ILE A 1 124 ? 14.32 8.5 3.482 1 97.88 124 ILE A CA 1
ATOM 957 C C . ILE A 1 124 ? 14.008 8.625 4.973 1 97.88 124 ILE A C 1
ATOM 959 O O . ILE A 1 124 ? 13.445 7.703 5.574 1 97.88 124 ILE A O 1
ATOM 963 N N . LYS A 1 125 ? 14.383 9.75 5.613 1 98.31 125 LYS A N 1
ATOM 964 C CA . LYS A 1 125 ? 14.031 10 7.008 1 98.31 125 LYS A C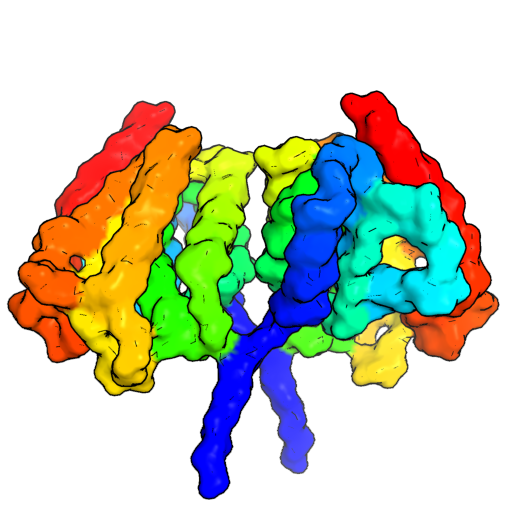A 1
ATOM 965 C C . LYS A 1 125 ? 12.547 10.312 7.148 1 98.31 125 LYS A C 1
ATOM 967 O O . LYS A 1 125 ? 11.969 11.008 6.305 1 98.31 125 LYS A O 1
ATOM 972 N N . VAL A 1 126 ? 11.938 9.852 8.195 1 98.88 126 VAL A N 1
ATOM 973 C CA . VAL A 1 126 ? 10.492 9.953 8.328 1 98.88 126 VAL A CA 1
ATOM 974 C C . VAL A 1 126 ? 10.141 10.852 9.508 1 98.88 126 VAL A C 1
ATOM 976 O O . VAL A 1 126 ? 10.688 10.688 10.602 1 98.88 126 VAL A O 1
ATOM 979 N N . ILE A 1 127 ? 9.305 11.789 9.297 1 98.94 127 ILE A N 1
ATOM 980 C CA . ILE A 1 127 ? 8.617 12.547 10.328 1 98.94 127 ILE A CA 1
ATOM 981 C C . ILE A 1 127 ? 7.137 12.172 10.359 1 98.94 127 ILE A C 1
ATOM 983 O O . ILE A 1 127 ? 6.422 12.375 9.375 1 98.94 127 ILE A O 1
ATOM 987 N N . ILE A 1 128 ? 6.703 11.602 11.438 1 98.94 128 ILE A N 1
ATOM 988 C CA . ILE A 1 128 ? 5.293 11.289 11.641 1 98.94 128 ILE A CA 1
ATOM 989 C C . ILE A 1 128 ? 4.617 12.438 12.391 1 98.94 128 ILE A C 1
ATOM 991 O O . ILE A 1 128 ? 5.008 12.773 13.508 1 98.94 128 ILE A O 1
ATOM 995 N N . CYS A 1 129 ? 3.582 12.984 11.781 1 98.94 129 CYS A N 1
ATOM 996 C CA . CYS A 1 129 ? 2.861 14.086 12.414 1 98.94 129 CYS A CA 1
ATOM 997 C C . CYS A 1 129 ? 1.646 13.57 13.18 1 98.94 129 CYS A C 1
ATOM 999 O O . CYS A 1 129 ? 0.976 12.641 12.734 1 98.94 129 CYS A O 1
ATOM 1001 N N . SER A 1 130 ? 1.422 14.203 14.289 1 98.94 130 SER A N 1
ATOM 1002 C CA . SER A 1 130 ? 0.102 14.008 14.875 1 98.94 130 SER A CA 1
ATOM 1003 C C . SER A 1 130 ? -1.001 14.477 13.938 1 98.94 130 SER A C 1
ATOM 1005 O O . SER A 1 130 ? -0.85 15.492 13.258 1 98.94 130 SER A O 1
ATOM 1007 N N . THR A 1 131 ? -2.053 13.664 13.875 1 98.94 131 THR A N 1
ATOM 1008 C CA . THR A 1 131 ? -3.279 14.141 13.25 1 98.94 131 THR A CA 1
ATOM 1009 C C . THR A 1 131 ? -3.828 15.352 13.992 1 98.94 131 THR A C 1
ATOM 1011 O O . THR A 1 131 ? -3.838 15.383 15.227 1 98.94 131 THR A O 1
ATOM 1014 N N . LEU A 1 132 ? -4.281 16.344 13.273 1 98.94 132 LEU A N 1
ATOM 1015 C CA . LEU A 1 132 ? -4.746 17.578 13.883 1 98.94 132 LEU A CA 1
ATOM 1016 C C . LEU A 1 132 ? -6.031 17.359 14.672 1 98.94 132 LEU A C 1
ATOM 1018 O O . LEU A 1 132 ? -6.809 16.453 14.344 1 98.94 132 LEU A O 1
ATOM 1022 N N . PRO A 1 133 ? -6.262 18.188 15.688 1 98.81 133 PRO A N 1
ATOM 1023 C CA . PRO A 1 133 ? -7.508 18.062 16.453 1 98.81 133 PRO A CA 1
ATOM 1024 C C . PRO A 1 133 ? -8.75 18.375 15.609 1 98.81 133 PRO A C 1
ATOM 1026 O O . PRO A 1 133 ? -8.695 19.219 14.719 1 98.81 133 PRO A O 1
ATOM 1029 N N . ALA A 1 134 ? -9.805 17.75 15.875 1 98.81 134 ALA A N 1
ATOM 1030 C CA . ALA A 1 134 ? -11.148 18 15.344 1 98.81 134 ALA A CA 1
ATOM 1031 C C . ALA A 1 134 ? -12.219 17.516 16.312 1 98.81 134 ALA A C 1
ATOM 1033 O O . ALA A 1 134 ? -12.18 16.375 16.781 1 98.81 134 ALA A O 1
ATOM 1034 N N . PHE A 1 135 ? -13.07 18.391 16.641 1 98.5 135 PHE A N 1
ATOM 1035 C CA . PHE A 1 135 ? -14.141 18 17.547 1 98.5 135 PHE A CA 1
ATOM 1036 C C . PHE A 1 135 ? -15.18 17.156 16.828 1 98.5 135 PHE A C 1
ATOM 1038 O O . PHE A 1 135 ? -15.688 16.188 17.391 1 98.5 135 PHE A O 1
ATOM 1045 N N . ASP A 1 136 ? -15.484 17.562 15.68 1 98.12 136 ASP A N 1
ATOM 1046 C CA . ASP A 1 136 ? -16.391 16.844 14.781 1 98.12 136 ASP A CA 1
ATOM 1047 C C . ASP A 1 136 ? -16.109 17.188 13.32 1 98.12 136 ASP A C 1
ATOM 1049 O O . ASP A 1 136 ? -15.312 18.078 13.031 1 98.12 136 ASP A O 1
ATOM 1053 N N . TYR A 1 137 ? -16.641 16.359 12.453 1 97.94 137 TYR A N 1
ATOM 1054 C CA . TYR A 1 137 ? -16.516 16.625 11.023 1 97.94 137 TYR A CA 1
ATOM 1055 C C . TYR A 1 137 ? -17.812 17.188 10.461 1 97.94 137 TYR A C 1
ATOM 1057 O O . TYR A 1 137 ? -18.844 16.516 10.469 1 97.94 137 TYR A O 1
ATOM 1065 N N . PRO A 1 138 ? -17.781 18.406 9.914 1 96.5 138 PRO A N 1
ATOM 1066 C CA . PRO A 1 138 ? -19.016 18.953 9.336 1 96.5 138 PRO A CA 1
ATOM 1067 C C . PRO A 1 138 ? -19.562 18.094 8.211 1 96.5 138 PRO A C 1
ATOM 1069 O O . PRO A 1 138 ? -20.781 18.016 8.031 1 96.5 138 PRO A O 1
ATOM 1072 N N . TRP A 1 139 ? -18.781 17.406 7.453 1 95.88 139 TRP A N 1
ATOM 1073 C CA . TRP A 1 139 ? -19.219 16.625 6.293 1 95.88 139 TRP A CA 1
ATOM 1074 C C . TRP A 1 139 ? -19.547 15.195 6.688 1 95.88 139 TRP A C 1
ATOM 1076 O O . TRP A 1 139 ? -20.125 14.445 5.891 1 95.88 139 TRP A O 1
ATOM 1086 N N . SER A 1 140 ? -19.172 14.719 7.848 1 96.56 140 SER A N 1
ATOM 1087 C CA . SER A 1 140 ? -19.406 13.383 8.375 1 96.56 140 SER A CA 1
ATOM 1088 C C . SER A 1 140 ? -19.562 13.398 9.891 1 96.56 140 SER A C 1
ATOM 1090 O O . SER A 1 140 ? -18.703 12.898 10.617 1 96.56 140 SER A O 1
ATOM 1092 N N . PRO A 1 141 ? -20.625 13.906 10.336 1 96.94 141 PRO A N 1
ATOM 1093 C CA . PRO A 1 141 ? -20.797 14.125 11.773 1 96.94 141 PRO A CA 1
ATOM 1094 C C . PRO A 1 141 ? -20.906 12.828 12.57 1 96.94 141 PRO A C 1
ATOM 1096 O O . PRO A 1 141 ? -21.141 11.766 11.992 1 96.94 141 PRO A O 1
ATOM 1099 N N . ASN A 1 142 ? -20.625 12.891 13.828 1 96.56 142 ASN A N 1
ATOM 1100 C CA . ASN A 1 142 ? -20.812 11.844 14.828 1 96.56 142 ASN A CA 1
ATOM 1101 C C . ASN A 1 142 ? -19.812 10.703 14.648 1 96.56 142 ASN A C 1
ATOM 1103 O O . ASN A 1 142 ? -20.141 9.539 14.852 1 96.56 142 ASN A O 1
ATOM 1107 N N . LYS A 1 143 ? -18.625 11.102 14.164 1 98.12 143 LYS A N 1
ATOM 1108 C CA . LYS A 1 143 ? -17.531 10.133 14.039 1 98.12 143 LYS A CA 1
ATOM 1109 C C . LYS A 1 143 ? -16.625 10.172 15.266 1 98.12 143 LYS A C 1
ATOM 1111 O O . LYS A 1 143 ? -15.688 9.383 15.375 1 98.12 143 LYS A O 1
ATOM 1116 N N . GLU A 1 144 ? -16.812 11.039 16.203 1 98.5 144 GLU A N 1
ATOM 1117 C CA . GLU A 1 144 ? -16.109 11.211 17.469 1 98.5 144 GLU A CA 1
ATOM 1118 C C . GLU A 1 144 ? -14.609 11.391 17.25 1 98.5 144 GLU A C 1
ATOM 1120 O O . GLU A 1 144 ? -13.805 10.711 17.891 1 98.5 144 GLU A O 1
ATOM 1125 N N . PRO A 1 145 ? -14.258 12.32 16.359 1 98.88 145 PRO A N 1
ATOM 1126 C CA . PRO A 1 145 ? -12.82 12.539 16.172 1 98.88 145 PRO A CA 1
ATOM 1127 C C . PRO A 1 145 ? -12.141 13.07 17.422 1 98.88 145 PRO A C 1
ATOM 1129 O O . PRO A 1 145 ? -10.961 12.797 17.656 1 98.88 145 PRO A O 1
ATOM 1132 N N . ASN A 1 146 ? -12.836 13.789 18.25 1 98.81 146 ASN A N 1
ATOM 1133 C CA . ASN A 1 146 ? -12.273 14.344 19.484 1 98.81 146 ASN A CA 1
ATOM 1134 C C . ASN A 1 146 ? -11.805 13.242 20.438 1 98.81 146 ASN A C 1
ATOM 1136 O O . ASN A 1 146 ? -10.992 13.492 21.328 1 98.81 146 ASN A O 1
ATOM 1140 N N . ILE A 1 147 ? -12.281 12.055 20.25 1 98.88 147 ILE A N 1
ATOM 1141 C CA . ILE A 1 147 ? -11.883 10.898 21.047 1 98.88 147 ILE A CA 1
ATOM 1142 C C . ILE A 1 147 ? -10.883 10.055 20.266 1 98.88 147 ILE A C 1
ATOM 1144 O O . ILE A 1 147 ? -9.844 9.648 20.797 1 98.88 147 ILE A O 1
ATOM 1148 N N . LYS A 1 148 ? -11.164 9.852 18.984 1 98.94 148 LYS A N 1
ATOM 1149 C CA . LYS A 1 148 ? -10.414 8.898 18.172 1 98.94 148 LYS A CA 1
ATOM 1150 C C . LYS A 1 148 ? -9.062 9.469 17.766 1 98.94 148 LYS A C 1
ATOM 1152 O O . LYS A 1 148 ? -8.078 8.734 17.656 1 98.94 148 LYS A O 1
ATOM 1157 N N . ILE A 1 149 ? -8.969 10.789 17.5 1 98.94 149 ILE A N 1
ATOM 1158 C CA . ILE A 1 149 ? -7.711 11.367 17.047 1 98.94 149 ILE A CA 1
ATOM 1159 C C . ILE A 1 149 ? -6.672 11.297 18.156 1 98.94 149 ILE A C 1
ATOM 1161 O O . ILE A 1 149 ? -5.535 10.867 17.922 1 98.94 149 ILE A O 1
ATOM 1165 N N . PRO A 1 150 ? -7.051 11.703 19.391 1 98.94 150 PRO A N 1
ATOM 1166 C CA . PRO A 1 150 ? -6.062 11.508 20.469 1 98.94 150 PRO A CA 1
ATOM 1167 C C . PRO A 1 150 ? -5.613 10.055 20.594 1 98.94 150 PRO A C 1
ATOM 1169 O O . PRO A 1 150 ? -4.43 9.789 20.812 1 98.94 150 PRO A O 1
ATOM 1172 N N . ALA A 1 151 ? -6.512 9.133 20.469 1 98.94 151 ALA A N 1
ATOM 1173 C CA . ALA A 1 151 ? -6.16 7.715 20.531 1 98.94 151 ALA A CA 1
ATOM 1174 C C . ALA A 1 151 ? -5.23 7.32 19.391 1 98.94 151 ALA A C 1
ATOM 1176 O O . ALA A 1 151 ? -4.262 6.586 19.594 1 98.94 151 ALA A O 1
ATOM 1177 N N . LEU A 1 152 ? -5.473 7.754 18.203 1 98.94 152 LEU A N 1
ATOM 1178 C CA . LEU A 1 152 ? -4.609 7.516 17.062 1 98.94 152 LEU A CA 1
ATOM 1179 C C . LEU A 1 152 ? -3.221 8.109 17.281 1 98.94 152 LEU A C 1
ATOM 1181 O O . LEU A 1 152 ? -2.211 7.445 17.031 1 98.94 152 LEU A O 1
ATOM 1185 N N . ASN A 1 153 ? -3.205 9.344 17.75 1 98.94 153 ASN A N 1
ATOM 1186 C CA . ASN A 1 153 ? -1.937 10.031 17.969 1 98.94 153 ASN A CA 1
ATOM 1187 C C . ASN A 1 153 ? -1.081 9.312 19.016 1 98.94 153 ASN A C 1
ATOM 1189 O O . ASN A 1 153 ? 0.147 9.312 18.922 1 98.94 153 ASN A O 1
ATOM 1193 N N . LYS A 1 154 ? -1.756 8.781 20 1 98.94 154 LYS A N 1
ATOM 1194 C CA . LYS A 1 154 ? -1.014 7.977 20.969 1 98.94 154 LYS A CA 1
ATOM 1195 C C . LYS A 1 154 ? -0.333 6.793 20.297 1 98.94 154 LYS A C 1
ATOM 1197 O O . LYS A 1 154 ? 0.826 6.488 20.578 1 98.94 154 LYS A O 1
ATOM 1202 N N . LYS A 1 155 ? -1.034 6.098 19.422 1 98.88 155 LYS A N 1
ATOM 1203 C CA . LYS A 1 155 ? -0.467 4.977 18.672 1 98.88 155 LYS A CA 1
ATOM 1204 C C . LYS A 1 155 ? 0.698 5.43 17.797 1 98.88 155 LYS A C 1
ATOM 1206 O O . LYS A 1 155 ? 1.736 4.766 17.75 1 98.88 155 LYS A O 1
ATOM 1211 N N . LEU A 1 156 ? 0.58 6.531 17.141 1 98.94 156 LEU A N 1
ATOM 1212 C CA . LEU A 1 156 ? 1.6 7.043 16.234 1 98.94 156 LEU A CA 1
ATOM 1213 C C . LEU A 1 156 ? 2.846 7.473 17 1 98.94 156 LEU A C 1
ATOM 1215 O O . LEU A 1 156 ? 3.969 7.211 16.562 1 98.94 156 LEU A O 1
ATOM 1219 N N . LYS A 1 157 ? 2.619 8.164 18.109 1 98.88 157 LYS A N 1
ATOM 1220 C CA . LYS A 1 157 ? 3.738 8.578 18.938 1 98.88 157 LYS A CA 1
ATOM 1221 C C . LYS A 1 157 ? 4.52 7.371 19.453 1 98.88 157 LYS A C 1
ATOM 1223 O O . LYS A 1 157 ? 5.75 7.375 19.453 1 98.88 157 LYS A O 1
ATOM 1228 N N . THR A 1 158 ? 3.82 6.375 19.938 1 98.88 158 THR A N 1
ATOM 1229 C CA . THR A 1 158 ? 4.449 5.148 20.406 1 98.88 158 THR A CA 1
ATOM 1230 C C . THR A 1 158 ? 5.262 4.496 19.281 1 98.88 158 THR A C 1
ATOM 1232 O O . THR A 1 158 ? 6.414 4.109 19.5 1 98.88 158 THR A O 1
ATOM 1235 N N . TYR A 1 159 ? 4.707 4.375 18.156 1 98.75 159 TYR A N 1
ATOM 1236 C CA . TYR A 1 159 ? 5.402 3.793 17 1 98.75 159 TYR A CA 1
ATOM 1237 C C . TYR A 1 159 ? 6.668 4.574 16.688 1 98.75 159 TYR A C 1
ATOM 1239 O O . TYR A 1 159 ? 7.723 3.986 16.438 1 98.75 159 TYR A O 1
ATOM 1247 N N . ALA A 1 160 ? 6.5 5.91 16.562 1 98.81 160 ALA A N 1
ATOM 1248 C CA . ALA A 1 160 ? 7.656 6.754 16.25 1 98.81 160 ALA A CA 1
ATOM 1249 C C . ALA A 1 160 ? 8.781 6.527 17.266 1 98.81 160 ALA A C 1
ATOM 1251 O O . ALA A 1 160 ? 9.945 6.379 16.875 1 98.81 160 ALA A O 1
ATOM 1252 N N . LYS A 1 161 ? 8.398 6.484 18.5 1 98.56 161 LYS A N 1
ATOM 1253 C CA . LYS A 1 161 ? 9.375 6.273 19.562 1 98.56 161 LYS A CA 1
ATOM 1254 C C . LYS A 1 161 ? 10.047 4.906 19.422 1 98.56 161 LYS A C 1
ATOM 1256 O O . LYS A 1 161 ? 11.273 4.805 19.469 1 98.56 161 LYS A O 1
ATOM 1261 N N . GLU A 1 162 ? 9.273 3.873 19.234 1 98.31 162 GLU A N 1
ATOM 1262 C CA . GLU A 1 162 ? 9.766 2.502 19.156 1 98.31 162 GLU A CA 1
ATOM 1263 C C . GLU A 1 162 ? 10.688 2.311 17.953 1 98.31 162 GLU A C 1
ATOM 1265 O O . GLU A 1 162 ? 11.539 1.424 17.953 1 98.31 162 GLU A O 1
ATOM 1270 N N . ASN A 1 163 ? 10.57 3.107 16.953 1 98 163 ASN A N 1
ATOM 1271 C CA . ASN A 1 163 ? 11.344 2.938 15.727 1 98 163 ASN A CA 1
ATOM 1272 C C . ASN A 1 163 ? 12.336 4.078 15.523 1 98 163 ASN A C 1
ATOM 1274 O O . ASN A 1 163 ? 12.883 4.242 14.438 1 98 163 ASN A O 1
ATOM 1278 N N . ASN A 1 164 ? 12.5 4.93 16.547 1 97.62 164 ASN A N 1
ATOM 1279 C CA . ASN A 1 164 ? 13.445 6.043 16.547 1 97.62 164 ASN A CA 1
ATOM 1280 C C . ASN A 1 164 ? 13.164 7.02 15.414 1 97.62 164 ASN A C 1
ATOM 1282 O O . ASN A 1 164 ? 14.078 7.422 14.688 1 97.62 164 ASN A O 1
ATOM 1286 N N . LEU A 1 165 ? 11.898 7.254 15.18 1 98.62 165 LEU A N 1
ATOM 1287 C CA . LEU A 1 165 ? 11.461 8.25 14.211 1 98.62 165 LEU A CA 1
ATOM 1288 C C . LEU A 1 165 ? 11.109 9.562 14.906 1 98.62 165 LEU A C 1
ATOM 1290 O O . LEU A 1 165 ? 10.828 9.578 16.109 1 98.62 165 LEU A O 1
ATOM 1294 N N . ILE A 1 166 ? 11.148 10.664 14.148 1 98.81 166 ILE A N 1
ATOM 1295 C CA . ILE A 1 166 ? 10.727 11.961 14.672 1 98.81 166 ILE A CA 1
ATOM 1296 C C . ILE A 1 166 ? 9.203 12.031 14.695 1 98.81 166 ILE A C 1
ATOM 1298 O O . ILE A 1 166 ? 8.547 11.703 13.711 1 98.81 166 ILE A O 1
ATOM 1302 N N . TYR A 1 167 ? 8.688 12.312 15.844 1 98.88 167 TYR A N 1
ATOM 1303 C CA . TYR A 1 167 ? 7.27 12.602 16 1 98.88 167 TYR A CA 1
ATOM 1304 C C . TYR A 1 167 ? 7.027 14.102 16.109 1 98.88 167 TYR A C 1
ATOM 1306 O O . TYR A 1 167 ? 7.574 14.766 16.984 1 98.88 167 TYR A O 1
ATOM 1314 N N . LEU A 1 168 ? 6.266 14.68 15.18 1 98.94 168 LEU A N 1
ATOM 1315 C CA . LEU A 1 168 ? 5.914 16.094 15.141 1 98.94 168 LEU A CA 1
ATOM 1316 C C . LEU A 1 168 ? 4.52 16.328 15.711 1 98.94 168 LEU A C 1
ATOM 1318 O O . LEU A 1 168 ? 3.521 15.977 15.078 1 98.94 168 LEU A O 1
ATOM 1322 N N . ASP A 1 169 ? 4.422 16.938 16.859 1 98.88 169 ASP A N 1
ATOM 1323 C CA . ASP A 1 169 ? 3.188 17.062 17.625 1 98.88 169 ASP A CA 1
ATOM 1324 C C . ASP A 1 169 ? 2.477 18.375 17.297 1 98.88 169 ASP A C 1
ATOM 1326 O O . ASP A 1 169 ? 2.551 19.344 18.062 1 98.88 169 ASP A O 1
ATOM 1330 N N . TYR A 1 170 ? 1.679 18.359 16.219 1 98.88 170 TYR A N 1
ATOM 1331 C CA . TYR A 1 170 ? 0.822 19.5 15.922 1 98.88 170 TYR A CA 1
ATOM 1332 C C . TYR A 1 170 ? -0.339 19.578 16.906 1 98.88 170 TYR A C 1
ATOM 1334 O O . TYR A 1 170 ? -0.803 20.672 17.234 1 98.88 170 TYR A O 1
ATOM 1342 N N . PHE A 1 171 ? -0.834 18.484 17.328 1 98.81 171 PHE A N 1
ATOM 1343 C CA . PHE A 1 171 ? -2.074 18.359 18.078 1 98.81 171 PHE A CA 1
ATOM 1344 C C . PHE A 1 171 ? -2.014 19.188 19.359 1 98.81 171 PHE A C 1
ATOM 1346 O O . PHE A 1 171 ? -2.893 20.016 19.609 1 98.81 171 PHE A O 1
ATOM 1353 N N . SER A 1 172 ? -0.964 19 20.141 1 98.5 172 SER A N 1
ATOM 1354 C CA . SER A 1 172 ? -0.851 19.688 21.422 1 98.5 172 SER A CA 1
ATOM 1355 C C . SER A 1 172 ? -0.823 21.203 21.25 1 98.5 172 SER A C 1
ATOM 1357 O O . SER A 1 172 ? -1.33 21.938 22.094 1 98.5 172 SER A O 1
ATOM 1359 N N . ALA A 1 173 ? -0.261 21.656 20.156 1 98.06 173 ALA A N 1
ATOM 1360 C CA . ALA A 1 173 ? -0.111 23.078 19.922 1 98.06 173 ALA A CA 1
ATOM 1361 C C . ALA A 1 173 ? -1.425 23.703 19.453 1 98.06 173 ALA A C 1
ATOM 1363 O O . ALA A 1 173 ? -1.608 24.922 19.531 1 98.06 173 ALA A O 1
ATOM 1364 N N . MET A 1 174 ? -2.352 22.828 19 1 98.44 174 MET A N 1
ATOM 1365 C CA . MET A 1 174 ? -3.475 23.406 18.266 1 98.44 174 MET A CA 1
ATOM 1366 C C . MET A 1 174 ? -4.801 23.047 18.922 1 98.44 174 MET A C 1
ATOM 1368 O O . MET A 1 174 ? -5.836 23.625 18.609 1 98.44 174 MET A O 1
ATOM 1372 N N . ALA A 1 175 ? -4.828 22.156 19.844 1 98.38 175 ALA A N 1
ATOM 1373 C CA . ALA A 1 175 ? -6.062 21.578 20.359 1 98.38 175 ALA A CA 1
ATOM 1374 C C . ALA A 1 175 ? -6.703 22.469 21.406 1 98.38 175 ALA A C 1
ATOM 1376 O O . ALA A 1 175 ? -6 23.109 22.203 1 98.38 175 ALA A O 1
ATOM 1377 N N . THR A 1 176 ? -7.992 22.531 21.469 1 98.25 176 THR A N 1
ATOM 1378 C CA . THR A 1 176 ? -8.75 23.031 22.609 1 98.25 176 THR A CA 1
ATOM 1379 C C . THR A 1 176 ? -8.797 21.984 23.719 1 98.25 176 THR A C 1
ATOM 1381 O O . THR A 1 176 ? -8.32 20.859 23.547 1 98.25 176 THR A O 1
ATOM 1384 N N . THR A 1 177 ? -9.438 22.328 24.828 1 97.75 177 THR A N 1
ATOM 1385 C CA . THR A 1 177 ? -9.578 21.406 25.953 1 97.75 177 THR A CA 1
ATOM 1386 C C . THR A 1 177 ? -10.477 20.234 25.578 1 97.75 177 THR A C 1
ATOM 1388 O O . THR A 1 177 ? -10.367 19.156 26.156 1 97.75 177 THR A O 1
ATOM 1391 N N . GLU A 1 178 ? -11.328 20.438 24.609 1 98.19 178 GLU A N 1
ATOM 1392 C CA . GLU A 1 178 ? -12.258 19.406 24.172 1 98.19 178 GLU A CA 1
ATOM 1393 C C . GLU A 1 178 ? -11.703 18.625 22.984 1 98.19 178 GLU A C 1
ATOM 1395 O O . GLU A 1 178 ? -12.422 17.859 22.344 1 98.19 178 GLU A O 1
ATOM 1400 N N . ASN A 1 179 ? -10.484 18.859 22.609 1 98.56 179 ASN A N 1
ATOM 1401 C CA . ASN A 1 179 ? -9.766 18.172 21.547 1 98.56 179 ASN A CA 1
ATOM 1402 C C . ASN A 1 179 ? -10.273 18.609 20.172 1 98.56 179 ASN A C 1
ATOM 1404 O O . ASN A 1 179 ? -10.203 17.828 19.203 1 98.56 179 ASN A O 1
ATOM 1408 N N . GLY A 1 180 ? -10.852 19.766 20.078 1 98.62 180 GLY A N 1
ATOM 1409 C CA . GLY A 1 180 ? -11.133 20.406 18.797 1 98.62 180 GLY A CA 1
ATOM 1410 C C . GLY A 1 180 ? -10.016 21.312 18.328 1 98.62 180 GLY A C 1
ATOM 1411 O O . GLY A 1 180 ? -9.031 21.531 19.047 1 98.62 180 GLY A O 1
ATOM 1412 N N . LEU A 1 181 ? -10.148 21.781 17.109 1 98.5 181 LEU A N 1
ATOM 1413 C CA . LEU A 1 181 ? -9.227 22.781 16.594 1 98.5 181 LEU A CA 1
ATOM 1414 C C . LEU A 1 181 ? -9.664 24.188 17 1 98.5 181 LEU A C 1
ATOM 1416 O O . LEU A 1 181 ? -10.836 24.547 16.859 1 98.5 181 LEU A O 1
ATOM 1420 N N . GLN A 1 182 ? -8.688 24.969 17.531 1 96.81 182 GLN A N 1
ATOM 1421 C CA . GLN A 1 182 ? -9.008 26.312 17.984 1 96.81 182 GLN A CA 1
ATOM 1422 C C . GLN A 1 182 ? -9.719 27.109 16.891 1 96.81 182 GLN A C 1
ATOM 1424 O O . GLN A 1 182 ? -9.328 27.047 15.719 1 96.81 182 GLN A O 1
ATOM 1429 N N . LYS A 1 183 ? -10.719 27.875 17.281 1 96.44 183 LYS A N 1
ATOM 1430 C CA . LYS A 1 183 ? -11.539 28.641 16.344 1 96.44 183 LYS A CA 1
ATOM 1431 C C . LYS A 1 183 ? -10.695 29.641 15.555 1 96.44 183 LYS A C 1
ATOM 1433 O O . LYS A 1 183 ? -10.969 29.906 14.383 1 96.44 183 LYS A O 1
ATOM 1438 N N . GLU A 1 184 ? -9.703 30.203 16.219 1 96.88 184 GLU A N 1
ATOM 1439 C CA . GLU A 1 184 ? -8.82 31.188 15.578 1 96.88 184 GLU A CA 1
ATOM 1440 C C . GLU A 1 184 ? -7.961 30.547 14.5 1 96.88 184 GLU A C 1
ATOM 1442 O O . GLU A 1 184 ? -7.441 31.234 13.617 1 96.88 184 GLU A O 1
ATOM 1447 N N . HIS A 1 185 ? -7.84 29.203 14.508 1 97.94 185 HIS A N 1
ATOM 1448 C CA . HIS A 1 185 ? -6.891 28.516 13.641 1 97.94 185 HIS A CA 1
ATOM 1449 C C . HIS A 1 185 ? -7.613 27.75 12.531 1 97.94 185 HIS A C 1
ATOM 1451 O O . HIS A 1 185 ? -6.977 27.078 11.719 1 97.94 185 HIS A O 1
ATOM 1457 N N . SER A 1 186 ? -8.906 27.875 12.477 1 97.56 186 SER A N 1
ATOM 1458 C CA . SER A 1 186 ? -9.68 27.109 11.508 1 97.56 186 SER A CA 1
ATOM 1459 C C . SER A 1 186 ? -11.047 27.734 11.273 1 97.56 186 SER A C 1
ATOM 1461 O O . SER A 1 186 ? -11.641 28.312 12.188 1 97.56 186 SER A O 1
ATOM 1463 N N . GLY A 1 187 ? -11.531 27.609 10.078 1 95.81 187 GLY A N 1
ATOM 1464 C CA . GLY A 1 187 ? -12.867 28.078 9.758 1 95.81 187 GLY A CA 1
ATOM 1465 C C . GLY A 1 187 ? -13.945 27.031 9.969 1 95.81 187 GLY A C 1
ATOM 1466 O O . GLY A 1 187 ? -15.117 27.359 10.164 1 95.81 187 GLY A O 1
ATOM 1467 N N . ASP A 1 188 ? -13.578 25.766 9.922 1 97.06 188 ASP A N 1
ATOM 1468 C CA . ASP A 1 188 ? -14.586 24.703 9.969 1 97.06 188 ASP A CA 1
ATOM 1469 C C . ASP A 1 188 ? -14.281 23.703 11.094 1 97.06 188 ASP A C 1
ATOM 1471 O O . ASP A 1 188 ? -14.938 22.672 11.195 1 97.06 188 ASP A O 1
ATOM 1475 N N . GLY A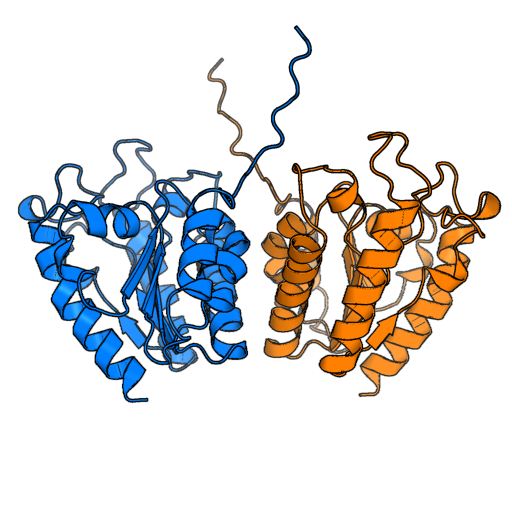 1 189 ? -13.219 23.969 11.859 1 98 189 GLY A N 1
ATOM 1476 C CA . GLY A 1 189 ? -12.875 23.094 12.977 1 98 189 GLY A CA 1
ATOM 1477 C C . GLY A 1 189 ? -12.016 21.922 12.578 1 98 189 GLY A C 1
ATOM 1478 O O . GLY A 1 189 ? -11.656 21.094 13.414 1 98 189 GLY A O 1
ATOM 1479 N N . VAL A 1 190 ? -11.648 21.812 11.281 1 98.5 190 VAL A N 1
ATOM 1480 C CA . VAL A 1 190 ? -10.875 20.672 10.805 1 98.5 190 VAL A CA 1
ATOM 1481 C C . VAL A 1 190 ? -9.68 21.156 9.992 1 98.5 190 VAL A C 1
ATOM 1483 O O . VAL A 1 190 ? -8.547 20.75 10.242 1 98.5 190 VAL A O 1
ATOM 1486 N N . HIS A 1 191 ? -9.914 22.094 9.055 1 98.69 191 HIS A N 1
ATOM 1487 C CA . HIS A 1 191 ? -8.875 22.609 8.164 1 98.69 191 HIS A CA 1
ATOM 1488 C C . HIS A 1 191 ? -8.242 23.875 8.734 1 98.69 191 HIS A C 1
ATOM 1490 O O . HIS A 1 191 ? -8.945 24.844 9.031 1 98.69 191 HIS A O 1
ATOM 1496 N N . PRO A 1 192 ? -6.883 23.875 8.836 1 98.62 192 PRO A N 1
ATOM 1497 C CA . PRO A 1 192 ? -6.23 25.094 9.289 1 98.62 192 PRO A CA 1
ATOM 1498 C C . PRO A 1 192 ? -6.469 26.266 8.336 1 98.62 192 PRO A C 1
ATOM 1500 O O . PRO A 1 192 ? -6.531 26.078 7.121 1 98.62 192 PRO A O 1
ATOM 1503 N N . ASN A 1 193 ? -6.676 27.469 8.906 1 97.94 193 ASN A N 1
ATOM 1504 C CA . ASN A 1 193 ? -6.523 28.703 8.148 1 97.94 193 ASN A CA 1
ATOM 1505 C C . ASN A 1 193 ? -5.086 29.203 8.18 1 97.94 193 ASN A C 1
ATOM 1507 O O . ASN A 1 193 ? -4.184 28.5 8.617 1 97.94 193 ASN A O 1
ATOM 1511 N N . LYS A 1 194 ? -4.836 30.375 7.641 1 98.12 194 LYS A N 1
ATOM 1512 C CA . LYS A 1 194 ? -3.48 30.922 7.594 1 98.12 194 LYS A CA 1
ATOM 1513 C C . LYS A 1 194 ? -2.846 30.953 8.977 1 98.12 194 LYS A C 1
ATOM 1515 O O . LYS A 1 194 ? -1.679 30.578 9.141 1 98.12 194 LYS A O 1
ATOM 1520 N N . LYS A 1 195 ? -3.584 31.344 10 1 98.25 195 LYS A N 1
ATOM 1521 C CA . LYS A 1 195 ? -3.084 31.391 11.367 1 98.25 195 LYS A CA 1
ATOM 1522 C C . LYS A 1 195 ? -2.713 30 11.867 1 98.25 195 LYS A C 1
ATOM 1524 O O . LYS A 1 195 ? -1.721 29.828 12.578 1 98.25 195 LYS A O 1
ATOM 1529 N N . GLY A 1 196 ? -3.551 29.016 11.523 1 98.62 196 GLY A N 1
ATOM 1530 C CA . GLY A 1 196 ? -3.219 27.656 11.867 1 98.62 196 GLY A CA 1
ATOM 1531 C C . GLY A 1 196 ? -1.906 27.188 11.266 1 98.62 196 GLY A C 1
ATOM 1532 O O . GLY A 1 196 ? -1.069 26.609 11.961 1 98.62 196 GLY A O 1
ATOM 1533 N N . TYR A 1 197 ? -1.698 27.484 9.992 1 98.75 197 TYR A N 1
ATOM 1534 C CA . TYR A 1 197 ? -0.463 27.078 9.328 1 98.75 197 TYR A CA 1
ATOM 1535 C C . TYR A 1 197 ? 0.734 27.828 9.914 1 98.75 197 TYR A C 1
ATOM 1537 O O . TYR A 1 197 ? 1.845 27.297 9.953 1 98.75 197 TYR A O 1
ATOM 1545 N N . GLN A 1 198 ? 0.507 29.016 10.359 1 98.31 198 GLN A N 1
ATOM 1546 C CA . GLN A 1 198 ? 1.578 29.797 10.977 1 98.31 198 GLN A CA 1
ATOM 1547 C C . GLN A 1 198 ? 2.045 29.141 12.273 1 98.31 198 GLN A C 1
ATOM 1549 O O . GLN A 1 198 ? 3.211 29.266 12.656 1 98.31 198 GLN A O 1
ATOM 1554 N N . ILE A 1 199 ? 1.153 28.406 12.945 1 98.5 199 ILE A N 1
ATOM 1555 C CA . ILE A 1 199 ? 1.526 27.641 14.125 1 98.5 199 ILE A CA 1
ATOM 1556 C C . ILE A 1 199 ? 2.275 26.375 13.703 1 98.5 199 ILE A C 1
ATOM 1558 O O . ILE A 1 199 ? 3.287 26.016 14.312 1 98.5 199 ILE A O 1
ATOM 1562 N N . MET A 1 200 ? 1.85 25.734 12.656 1 98.81 200 MET A N 1
ATOM 1563 C CA . MET A 1 200 ? 2.412 24.469 12.195 1 98.81 200 MET A CA 1
ATOM 1564 C C . MET A 1 200 ? 3.801 24.688 11.602 1 98.81 200 MET A C 1
ATOM 1566 O O . MET A 1 200 ? 4.68 23.828 11.75 1 98.81 200 MET A O 1
ATOM 1570 N N . ALA A 1 201 ? 4.047 25.797 10.961 1 98.62 201 ALA A N 1
ATOM 1571 C CA . ALA A 1 201 ? 5.223 26.031 10.133 1 98.62 201 ALA A CA 1
ATOM 1572 C C . ALA A 1 201 ? 6.504 25.922 10.945 1 98.62 201 ALA A C 1
ATOM 1574 O O . ALA A 1 201 ? 7.402 25.156 10.609 1 98.62 201 ALA A O 1
ATOM 1575 N N . PRO A 1 202 ? 6.652 26.688 12.062 1 98.5 202 PRO A N 1
ATOM 1576 C CA . PRO A 1 202 ? 7.902 26.578 12.812 1 98.5 202 PRO A CA 1
ATOM 1577 C C . PRO A 1 202 ? 8.102 25.188 13.43 1 98.5 202 PRO A C 1
ATOM 1579 O O . PRO A 1 202 ? 9.242 24.734 13.57 1 98.5 202 PRO A O 1
ATOM 1582 N N . LEU A 1 203 ? 7.023 24.469 13.82 1 98.81 203 LEU A N 1
ATOM 1583 C CA . LEU A 1 203 ? 7.141 23.094 14.328 1 98.81 203 LEU A CA 1
ATOM 1584 C C . LEU A 1 203 ? 7.688 22.156 13.258 1 98.81 203 LEU A C 1
ATOM 1586 O O . LEU A 1 203 ? 8.578 21.359 13.531 1 98.81 203 LEU A O 1
ATOM 1590 N N . ALA A 1 204 ? 7.164 22.297 12.047 1 98.75 204 ALA A N 1
ATOM 1591 C CA . ALA A 1 204 ? 7.633 21.5 10.922 1 98.75 204 ALA A CA 1
ATOM 1592 C C . ALA A 1 204 ? 9.094 21.797 10.609 1 98.75 204 ALA A C 1
ATOM 1594 O O . ALA A 1 204 ? 9.891 20.875 10.398 1 98.75 204 ALA A O 1
ATOM 1595 N N . GLU A 1 205 ? 9.445 23.062 10.57 1 98.19 205 GLU A N 1
ATOM 1596 C CA . GLU A 1 205 ? 10.812 23.469 10.266 1 98.19 205 GLU A CA 1
ATOM 1597 C C . GLU A 1 205 ? 11.797 22.875 11.273 1 98.19 205 GLU A C 1
ATOM 1599 O O . GLU A 1 205 ? 12.875 22.406 10.898 1 98.19 205 GLU A O 1
ATOM 1604 N N . THR A 1 206 ? 11.461 22.906 12.508 1 98.56 206 THR A N 1
ATOM 1605 C CA . THR A 1 206 ? 12.32 22.359 13.555 1 98.56 206 THR A CA 1
ATOM 1606 C C . THR A 1 206 ? 12.508 20.859 13.367 1 98.56 206 THR A C 1
ATOM 1608 O O . THR A 1 206 ? 13.625 20.359 13.453 1 98.56 206 THR A O 1
ATOM 1611 N N . ALA A 1 207 ? 11.414 20.141 13.133 1 98.69 207 ALA A N 1
ATOM 1612 C CA . ALA A 1 207 ? 11.477 18.688 12.938 1 98.69 207 ALA A CA 1
ATOM 1613 C C . ALA A 1 207 ? 12.312 18.344 11.711 1 98.69 207 ALA A C 1
ATOM 1615 O O . ALA A 1 207 ? 13.094 17.391 11.734 1 98.69 207 ALA A O 1
ATOM 1616 N N . ILE A 1 208 ? 12.148 19.125 10.641 1 98.19 208 ILE A N 1
ATOM 1617 C CA . ILE A 1 208 ? 12.859 18.875 9.391 1 98.19 208 ILE A CA 1
ATOM 1618 C C . ILE A 1 208 ? 14.352 19.109 9.594 1 98.19 208 ILE A C 1
ATOM 1620 O O . ILE A 1 208 ? 15.18 18.328 9.141 1 98.19 208 ILE A O 1
ATOM 1624 N N . LYS A 1 209 ? 14.656 20.203 10.258 1 97.19 209 LYS A N 1
ATOM 1625 C CA . LYS A 1 209 ? 16.062 20.484 10.547 1 97.19 209 LYS A CA 1
ATOM 1626 C C . LYS A 1 209 ? 16.703 19.344 11.336 1 97.19 209 LYS A C 1
ATOM 1628 O O . LYS A 1 209 ? 17.828 18.953 11.062 1 97.19 209 LYS A O 1
ATOM 1633 N N . LYS A 1 210 ? 15.984 18.906 12.305 1 97.81 210 LYS A N 1
ATOM 1634 C CA . LYS A 1 210 ? 16.484 17.781 13.102 1 97.81 210 LYS A CA 1
ATOM 1635 C C . LYS A 1 210 ? 16.703 16.547 12.227 1 97.81 210 LYS A C 1
ATOM 1637 O O . LYS A 1 210 ? 17.719 15.859 12.367 1 97.81 210 LYS A O 1
ATOM 1642 N N . ALA A 1 211 ? 15.758 16.25 11.328 1 97.25 211 ALA A N 1
ATOM 1643 C CA . ALA A 1 211 ? 15.836 15.078 10.453 1 97.25 211 ALA A CA 1
ATOM 1644 C C . ALA A 1 211 ? 17.016 15.195 9.492 1 97.25 211 ALA A C 1
ATOM 1646 O O . ALA A 1 211 ? 17.688 14.195 9.211 1 97.25 211 ALA A O 1
ATOM 1647 N N . LEU A 1 212 ? 17.25 16.391 9 1 94.88 212 LEU A N 1
ATOM 1648 C CA . LEU A 1 212 ? 18.297 16.609 8.008 1 94.88 212 LEU A CA 1
ATOM 1649 C C . LEU A 1 212 ? 19.688 16.547 8.656 1 94.88 212 LEU A C 1
ATOM 1651 O O . LEU A 1 212 ? 20.688 16.344 7.965 1 94.88 212 LEU A O 1
ATOM 1655 N N . LYS A 1 213 ? 19.766 16.703 9.961 1 90.25 213 LYS A N 1
ATOM 1656 C CA . LYS A 1 213 ? 21.031 16.641 10.68 1 90.25 213 LYS A CA 1
ATOM 1657 C C . LYS A 1 213 ? 21.406 15.195 11.016 1 90.25 213 LYS A C 1
ATOM 1659 O O . LYS A 1 213 ? 22.562 14.891 11.297 1 90.25 213 LYS A O 1
ATOM 1664 N N . GLN A 1 214 ? 20.531 14.328 11.109 1 82.12 214 GLN A N 1
ATOM 1665 C CA . GLN A 1 214 ? 20.766 12.922 11.406 1 82.12 214 GLN A CA 1
ATOM 1666 C C . GLN A 1 214 ? 21.359 12.195 10.195 1 82.12 214 GLN A C 1
ATOM 1668 O O . GLN A 1 214 ? 22.156 11.273 10.344 1 82.12 214 GLN A O 1
ATOM 1673 N N . MET B 1 1 ? -35.906 4.48 2.514 1 21.59 1 MET B N 1
ATOM 1674 C CA . MET B 1 1 ? -35.031 3.379 2.201 1 21.59 1 MET B CA 1
ATOM 1675 C C . MET B 1 1 ? -33.562 3.871 2.102 1 21.59 1 MET B C 1
ATOM 1677 O O . MET B 1 1 ? -33.219 4.605 1.176 1 21.59 1 MET B O 1
ATOM 1681 N N . SER B 1 2 ? -32.969 4.453 3.17 1 23.19 2 SER B N 1
ATOM 1682 C CA . SER B 1 2 ? -31.797 5.305 3.334 1 23.19 2 SER B CA 1
ATOM 1683 C C . SER B 1 2 ? -30.562 4.656 2.732 1 23.19 2 SER B C 1
ATOM 1685 O O . SER B 1 2 ? -30.188 3.545 3.113 1 23.19 2 SER B O 1
ATOM 1687 N N . CYS B 1 3 ? -30.359 4.672 1.424 1 27.17 3 CYS B N 1
ATOM 1688 C CA . CYS B 1 3 ? -29.297 4.102 0.615 1 27.17 3 CYS B CA 1
ATOM 1689 C C . CYS B 1 3 ? -27.938 4.277 1.296 1 27.17 3 CYS B C 1
ATOM 1691 O O . CYS B 1 3 ? -27.391 5.379 1.305 1 27.17 3 C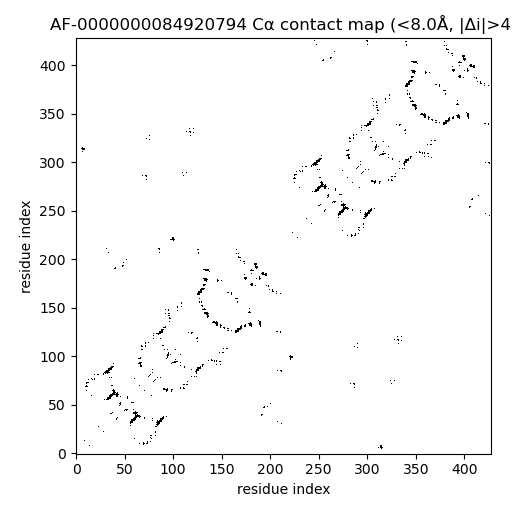YS B O 1
ATOM 1693 N N . THR B 1 4 ? -27.672 3.809 2.51 1 31.5 4 THR B N 1
ATOM 1694 C CA . THR B 1 4 ? -26.375 3.764 3.191 1 31.5 4 THR B CA 1
ATOM 1695 C C . THR B 1 4 ? -25.266 3.441 2.207 1 31.5 4 THR B C 1
ATOM 1697 O O . THR B 1 4 ? -25.312 2.424 1.515 1 31.5 4 THR B O 1
ATOM 1700 N N . SER B 1 5 ? -24.812 4.332 1.528 1 37.81 5 SER B N 1
ATOM 1701 C CA . SER B 1 5 ? -23.75 4.188 0.543 1 37.81 5 SER B CA 1
ATOM 1702 C C . SER B 1 5 ? -22.688 3.188 1.009 1 37.81 5 SER B C 1
ATOM 1704 O O . SER B 1 5 ? -22.078 3.373 2.059 1 37.81 5 SER B O 1
ATOM 1706 N N . GLN B 1 6 ? -22.969 2.008 1.188 1 41.78 6 GLN B N 1
ATOM 1707 C CA . GLN B 1 6 ? -22.094 0.92 1.596 1 41.78 6 GLN B CA 1
ATOM 1708 C C . GLN B 1 6 ? -20.641 1.205 1.194 1 41.78 6 GLN B C 1
ATOM 1710 O O . GLN B 1 6 ? -20.344 1.332 0.007 1 41.78 6 GLN B O 1
ATOM 1715 N N . ALA B 1 7 ? -19.891 2.039 2.1 1 57.75 7 ALA B N 1
ATOM 1716 C CA . ALA B 1 7 ? -18.5 2.449 1.951 1 57.75 7 ALA B CA 1
ATOM 1717 C C . ALA B 1 7 ? -17.656 1.325 1.351 1 57.75 7 ALA B C 1
ATOM 1719 O O . ALA B 1 7 ? -17.891 0.147 1.634 1 57.75 7 ALA B O 1
ATOM 1720 N N . GLN B 1 8 ? -17.016 1.579 0.194 1 75.06 8 GLN B N 1
ATOM 1721 C CA . GLN B 1 8 ? -16.359 0.689 -0.749 1 75.06 8 GLN B CA 1
ATOM 1722 C C . GLN B 1 8 ? -15.133 0.031 -0.113 1 75.06 8 GLN B C 1
ATOM 1724 O O . GLN B 1 8 ? -14.258 0.716 0.428 1 75.06 8 GLN B O 1
ATOM 1729 N N . ASP B 1 9 ? -15.242 -1.27 0.35 1 92.25 9 ASP B N 1
ATOM 1730 C CA . ASP B 1 9 ? -14.062 -2.062 0.677 1 92.25 9 ASP B CA 1
ATOM 1731 C C . ASP B 1 9 ? -13.25 -2.387 -0.578 1 92.25 9 ASP B C 1
ATOM 1733 O O . ASP B 1 9 ? -13.219 -3.537 -1.018 1 92.25 9 ASP B O 1
ATOM 1737 N N . TRP B 1 10 ? -12.531 -1.354 -1.007 1 94 10 TRP B N 1
ATOM 1738 C CA . TRP B 1 10 ? -11.922 -1.361 -2.332 1 94 10 TRP B CA 1
ATOM 1739 C C . TRP B 1 10 ? -10.906 -2.494 -2.461 1 94 10 TRP B C 1
ATOM 1741 O O . TRP B 1 10 ? -10.82 -3.146 -3.504 1 94 10 TRP B O 1
ATOM 1751 N N . ALA B 1 11 ? -10.156 -2.832 -1.419 1 96.81 11 ALA B N 1
ATOM 1752 C CA . ALA B 1 11 ? -9.109 -3.85 -1.479 1 96.81 11 ALA B CA 1
ATOM 1753 C C . ALA B 1 11 ? -9.602 -5.176 -0.902 1 96.81 11 ALA B C 1
ATOM 1755 O O . ALA B 1 11 ? -8.82 -6.117 -0.744 1 96.81 11 ALA B O 1
ATOM 1756 N N . ASN B 1 12 ? -10.898 -5.273 -0.541 1 97.25 12 ASN B N 1
ATOM 1757 C CA . ASN B 1 12 ? -11.516 -6.477 0.001 1 97.25 12 ASN B CA 1
ATOM 1758 C C . ASN B 1 12 ? -10.812 -6.949 1.271 1 97.25 12 ASN B C 1
ATOM 1760 O O . ASN B 1 12 ? -10.492 -8.133 1.408 1 97.25 12 ASN B O 1
ATOM 1764 N N . LEU B 1 13 ? -10.562 -5.98 2.168 1 97.19 13 LEU B N 1
ATOM 1765 C CA . LEU B 1 13 ? -9.891 -6.234 3.436 1 97.19 13 LEU B CA 1
ATOM 1766 C C . LEU B 1 13 ? -10.703 -7.188 4.301 1 97.19 13 LEU B C 1
ATOM 1768 O O . LEU B 1 13 ? -10.148 -7.891 5.148 1 97.19 13 LEU B O 1
ATOM 1772 N N . ASN B 1 14 ? -11.93 -7.273 4.094 1 96.75 14 ASN B N 1
ATOM 1773 C CA . ASN B 1 14 ? -12.805 -8.055 4.957 1 96.75 14 ASN B CA 1
ATOM 1774 C C . ASN B 1 14 ? -12.734 -9.547 4.629 1 96.75 14 ASN B C 1
ATOM 1776 O O . ASN B 1 14 ? -13.125 -10.383 5.445 1 96.75 14 ASN B O 1
ATOM 1780 N N . LYS B 1 15 ? -12.266 -9.867 3.465 1 97.94 15 LYS B N 1
ATOM 1781 C CA . LYS B 1 15 ? -12.367 -11.242 2.98 1 97.94 15 LYS B CA 1
ATOM 1782 C C . LYS B 1 15 ? -11.672 -12.211 3.936 1 97.94 15 LYS B C 1
ATOM 1784 O O . LYS B 1 15 ? -12.242 -13.242 4.301 1 97.94 15 LYS B O 1
ATOM 1789 N N . TYR B 1 16 ? -10.422 -11.883 4.355 1 98.31 16 TYR B N 1
ATOM 1790 C CA . TYR B 1 16 ? -9.641 -12.852 5.125 1 98.31 16 TYR B CA 1
ATOM 1791 C C . TYR B 1 16 ? -9.516 -12.422 6.578 1 98.31 16 TYR B C 1
ATOM 1793 O O . TYR B 1 16 ? -8.734 -12.992 7.34 1 98.31 16 TYR B O 1
ATOM 1801 N N . LYS B 1 17 ? -10.25 -11.367 6.969 1 97.06 17 LYS B N 1
ATOM 1802 C CA . LYS B 1 17 ? -10.125 -10.828 8.32 1 97.06 17 LYS B CA 1
ATOM 1803 C C . LYS B 1 17 ? -10.367 -11.914 9.367 1 97.06 17 LYS B C 1
ATOM 1805 O O . LYS B 1 17 ? -9.562 -12.078 10.289 1 97.06 17 LYS B O 1
ATOM 1810 N N . LYS B 1 18 ? -11.438 -12.641 9.219 1 97.06 18 LYS B N 1
ATOM 1811 C CA . LYS B 1 18 ? -11.773 -13.688 10.18 1 97.06 18 LYS B CA 1
ATOM 1812 C C . LYS B 1 18 ? -10.75 -14.82 10.141 1 97.06 18 LYS B C 1
ATOM 1814 O O . LYS B 1 18 ? -10.289 -15.281 11.18 1 97.06 18 LYS B O 1
ATOM 1819 N N . ALA B 1 19 ? -10.367 -15.289 8.945 1 96.88 19 ALA B N 1
ATOM 1820 C CA . ALA B 1 19 ? -9.398 -16.375 8.797 1 96.88 19 ALA B CA 1
ATOM 1821 C C . ALA B 1 19 ? -8.047 -15.992 9.398 1 96.88 19 ALA B C 1
ATOM 1823 O O . ALA B 1 19 ? -7.383 -16.828 10.016 1 96.88 19 ALA B O 1
ATOM 1824 N N . ASN B 1 20 ? -7.629 -14.758 9.195 1 97.06 20 ASN B N 1
ATOM 1825 C CA . ASN B 1 20 ? -6.371 -14.281 9.758 1 97.06 20 ASN B CA 1
ATOM 1826 C C . ASN B 1 20 ? -6.398 -14.281 11.281 1 97.06 20 ASN B C 1
ATOM 1828 O O . ASN B 1 20 ? -5.426 -14.68 11.922 1 97.06 20 ASN B O 1
ATOM 1832 N N . LYS B 1 21 ? -7.516 -13.781 11.812 1 94.94 21 LYS B N 1
ATOM 1833 C CA . LYS B 1 21 ? -7.66 -13.766 13.266 1 94.94 21 LYS B CA 1
ATOM 1834 C C . LYS B 1 21 ? -7.602 -15.18 13.836 1 94.94 21 LYS B C 1
ATOM 1836 O O . LYS B 1 21 ? -6.938 -15.422 14.844 1 94.94 21 LYS B O 1
ATOM 1841 N N . GLU B 1 22 ? -8.281 -16.094 13.195 1 94.12 22 GLU B N 1
ATOM 1842 C CA . GLU B 1 22 ? -8.297 -17.484 13.633 1 94.12 22 GLU B CA 1
ATOM 1843 C C . GLU B 1 22 ? -6.906 -18.109 13.57 1 94.12 22 GLU B C 1
ATOM 1845 O O . GLU B 1 22 ? -6.484 -18.797 14.492 1 94.12 22 GLU B O 1
ATOM 1850 N N . LEU B 1 23 ? -6.168 -17.875 12.508 1 92.75 23 LEU B N 1
ATOM 1851 C CA . LEU B 1 23 ? -4.816 -18.406 12.336 1 92.75 23 LEU B CA 1
ATOM 1852 C C . LEU B 1 23 ? -3.898 -17.922 13.453 1 92.75 23 LEU B C 1
ATOM 1854 O O . LEU B 1 23 ? -3.148 -18.703 14.031 1 92.75 23 LEU B O 1
ATOM 1858 N N . ASN B 1 24 ? -4.008 -16.719 13.805 1 88.81 24 ASN B N 1
ATOM 1859 C CA . ASN B 1 24 ? -3.109 -16.094 14.773 1 88.81 24 ASN B CA 1
ATOM 1860 C C . ASN B 1 24 ? -3.445 -16.5 16.203 1 88.81 24 ASN B C 1
ATOM 1862 O O . ASN B 1 24 ? -2.59 -16.453 17.094 1 88.81 24 ASN B O 1
ATOM 1866 N N . THR B 1 25 ? -4.648 -16.938 16.344 1 87.06 25 THR B N 1
ATOM 1867 C CA . THR B 1 25 ? -5.082 -17.297 17.688 1 87.06 25 THR B CA 1
ATOM 1868 C C . THR B 1 25 ? -4.918 -18.797 17.922 1 87.06 25 THR B C 1
ATOM 1870 O O . THR B 1 25 ? -4.699 -19.234 19.062 1 87.06 25 THR B O 1
ATOM 1873 N N . THR B 1 26 ? -5.023 -19.578 16.891 1 83.75 26 THR B N 1
ATOM 1874 C CA . THR B 1 26 ? -5.137 -21.016 17.078 1 83.75 26 THR B CA 1
ATOM 1875 C C . THR B 1 26 ? -3.818 -21.719 16.75 1 83.75 26 THR B C 1
ATOM 1877 O O . THR B 1 26 ? -3.576 -22.828 17.203 1 83.75 26 THR B O 1
ATOM 1880 N N . THR B 1 27 ? -3.049 -21.172 15.945 1 78.81 27 THR B N 1
ATOM 1881 C CA . THR B 1 27 ? -1.805 -21.797 15.516 1 78.81 27 THR B CA 1
ATOM 1882 C C . THR B 1 27 ? -0.599 -21 16 1 78.81 27 THR B C 1
ATOM 1884 O O . THR B 1 27 ? -0.514 -19.797 15.773 1 78.81 27 THR B O 1
ATOM 1887 N N . PRO B 1 28 ? 0.169 -21.672 16.812 1 74.25 28 PRO B N 1
ATOM 1888 C CA . PRO B 1 28 ? 1.389 -20.953 17.203 1 74.25 28 PRO B CA 1
ATOM 1889 C C . PRO B 1 28 ? 2.123 -20.344 16 1 74.25 28 PRO B C 1
ATOM 1891 O O . PRO B 1 28 ? 2.105 -20.922 14.906 1 74.25 28 PRO B O 1
ATOM 1894 N N . THR B 1 29 ? 2.541 -19.172 16.281 1 71.69 29 THR B N 1
ATOM 1895 C CA . THR B 1 29 ? 3.293 -18.531 15.219 1 71.69 29 THR B CA 1
ATOM 1896 C C . THR B 1 29 ? 4.496 -19.375 14.812 1 71.69 29 THR B C 1
ATOM 1898 O O . THR B 1 29 ? 5.312 -19.75 15.648 1 71.69 29 THR B O 1
ATOM 1901 N N . ASN B 1 30 ? 4.207 -20.219 13.836 1 69.5 30 ASN B N 1
ATOM 1902 C CA . ASN B 1 30 ? 5.246 -21.062 13.273 1 69.5 30 ASN B CA 1
ATOM 1903 C C . ASN B 1 30 ? 6.129 -20.312 12.289 1 69.5 30 ASN B C 1
ATOM 1905 O O . ASN B 1 30 ? 5.625 -19.625 11.406 1 69.5 30 ASN B O 1
ATOM 1909 N N . ASN B 1 31 ? 7.359 -20.469 12.531 1 72.75 31 ASN B N 1
ATOM 1910 C CA . ASN B 1 31 ? 8.336 -19.719 11.75 1 72.75 31 ASN B CA 1
ATOM 1911 C C . ASN B 1 31 ? 8.492 -20.297 10.344 1 72.75 31 ASN B C 1
ATOM 1913 O O . ASN B 1 31 ? 9.172 -19.719 9.5 1 72.75 31 ASN B O 1
ATOM 1917 N N . ASN B 1 32 ? 7.664 -21.25 9.992 1 88.88 32 ASN B N 1
ATOM 1918 C CA . ASN B 1 32 ? 7.816 -21.812 8.656 1 88.88 32 ASN B CA 1
ATOM 1919 C C . ASN B 1 32 ? 6.57 -21.578 7.805 1 88.88 32 ASN B C 1
ATOM 1921 O O . ASN B 1 32 ? 6.363 -22.266 6.801 1 88.88 32 ASN B O 1
ATOM 1925 N N . ARG B 1 33 ? 5.742 -20.641 8.25 1 95.62 33 ARG B N 1
ATOM 1926 C CA . ARG B 1 33 ? 4.57 -20.281 7.457 1 95.62 33 ARG B CA 1
ATOM 1927 C C . ARG B 1 33 ? 4.977 -19.703 6.105 1 95.62 33 ARG B C 1
ATOM 1929 O O . ARG B 1 33 ? 5.938 -18.938 6.02 1 95.62 33 ARG B O 1
ATOM 1936 N N . VAL B 1 34 ? 4.273 -20.141 5.09 1 98.06 34 VAL B N 1
ATOM 1937 C CA . VAL B 1 34 ? 4.422 -19.609 3.742 1 98.06 34 VAL B CA 1
ATOM 1938 C C . VAL B 1 34 ? 3.096 -19.016 3.268 1 98.06 34 VAL B C 1
ATOM 1940 O O . VAL B 1 34 ? 2.078 -19.719 3.232 1 98.06 34 VAL B O 1
ATOM 1943 N N . VAL B 1 35 ? 3.043 -17.734 2.973 1 98.62 35 VAL B N 1
ATOM 1944 C CA . VAL B 1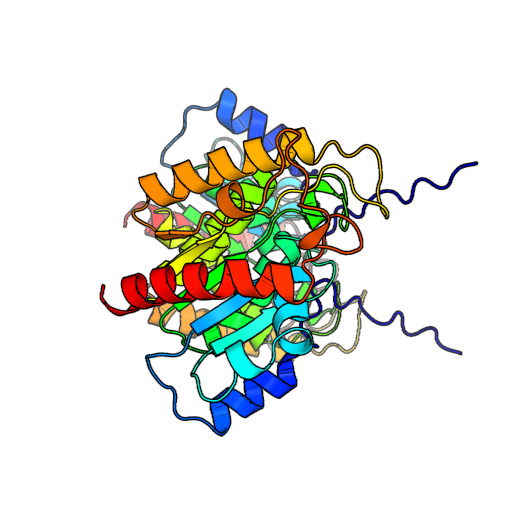 35 ? 1.821 -17.109 2.486 1 98.62 35 VAL B CA 1
ATOM 1945 C C . VAL B 1 35 ? 1.892 -16.938 0.97 1 98.62 35 VAL B C 1
ATOM 1947 O O . VAL B 1 35 ? 2.906 -16.484 0.434 1 98.62 35 VAL B O 1
ATOM 1950 N N . PHE B 1 36 ? 0.837 -17.391 0.262 1 98.94 36 PHE B N 1
ATOM 1951 C CA . PHE B 1 36 ? 0.661 -17.141 -1.164 1 98.94 36 PHE B CA 1
ATOM 1952 C C . PHE B 1 36 ? -0.213 -15.922 -1.401 1 98.94 36 PHE B C 1
ATOM 1954 O O . PHE B 1 36 ? -1.409 -15.938 -1.104 1 98.94 36 PHE B O 1
ATOM 1961 N N . MET B 1 37 ? 0.352 -14.828 -1.852 1 98.94 37 MET B N 1
ATOM 1962 C CA . MET B 1 37 ? -0.325 -13.57 -2.158 1 98.94 37 MET B CA 1
ATOM 1963 C C . MET B 1 37 ? -0.623 -13.461 -3.65 1 98.94 37 MET B C 1
ATOM 1965 O O . MET B 1 37 ? 0.281 -13.586 -4.477 1 98.94 37 MET B O 1
ATOM 1969 N N . GLY B 1 38 ? -1.88 -13.266 -4 1 98.81 38 GLY B N 1
ATOM 1970 C CA . GLY B 1 38 ? -2.193 -13.164 -5.414 1 98.81 38 GLY B CA 1
ATOM 1971 C C . GLY B 1 38 ? -3.666 -12.93 -5.688 1 98.81 38 GLY B C 1
ATOM 1972 O O . GLY B 1 38 ? -4.359 -12.305 -4.879 1 98.81 38 GLY B O 1
ATOM 1973 N N . ASN B 1 39 ? -4.051 -13.281 -6.879 1 98.69 39 ASN B N 1
ATOM 1974 C CA . ASN B 1 39 ? -5.398 -13.047 -7.383 1 98.69 39 ASN B CA 1
ATOM 1975 C C . ASN B 1 39 ? -6.18 -14.352 -7.531 1 98.69 39 ASN B C 1
ATOM 1977 O O . ASN B 1 39 ? -6.094 -15.227 -6.672 1 98.69 39 ASN B O 1
ATOM 1981 N N . SER B 1 40 ? -6.953 -14.484 -8.57 1 98.75 40 SER B N 1
ATOM 1982 C CA . SER B 1 40 ? -7.773 -15.672 -8.789 1 98.75 40 SER B CA 1
ATOM 1983 C C . SER B 1 40 ? -6.906 -16.906 -9.039 1 98.75 40 SER B C 1
ATOM 1985 O O . SER B 1 40 ? -7.297 -18.016 -8.703 1 98.75 40 SER B O 1
ATOM 1987 N N . ILE B 1 41 ? -5.781 -16.734 -9.664 1 98.75 41 ILE B N 1
ATOM 1988 C CA . ILE B 1 41 ? -4.875 -17.844 -9.938 1 98.75 41 ILE B CA 1
ATOM 1989 C C . ILE B 1 41 ? -4.387 -18.453 -8.617 1 98.75 41 ILE B C 1
ATOM 1991 O O . ILE B 1 41 ? -4.34 -19.672 -8.477 1 98.75 41 ILE B O 1
ATOM 1995 N N . THR B 1 42 ? -4.055 -17.594 -7.684 1 98.88 42 THR B N 1
ATOM 1996 C CA . THR B 1 42 ? -3.666 -18.031 -6.348 1 98.88 42 THR B CA 1
ATOM 1997 C C . THR B 1 42 ? -4.867 -18.594 -5.594 1 98.88 42 THR B C 1
ATOM 1999 O O . THR B 1 42 ? -4.801 -19.688 -5.023 1 98.88 42 THR B O 1
ATOM 2002 N N . GLU B 1 43 ? -5.977 -17.891 -5.676 1 98.62 43 GLU B N 1
ATOM 2003 C CA . GLU B 1 43 ? -7.184 -18.281 -4.961 1 98.62 43 GLU B CA 1
ATOM 2004 C C . GLU B 1 43 ? -7.668 -19.656 -5.426 1 98.62 43 GLU B C 1
ATOM 2006 O O . GLU B 1 43 ? -8.023 -20.516 -4.609 1 98.62 43 GLU B O 1
ATOM 2011 N N . GLY B 1 44 ? -7.637 -19.844 -6.719 1 98.5 44 GLY B N 1
ATOM 2012 C CA . GLY B 1 44 ? -8.195 -21.047 -7.32 1 98.5 44 GLY B CA 1
ATOM 2013 C C . GLY B 1 44 ? -7.391 -22.297 -7 1 98.5 44 GLY B C 1
ATOM 2014 O O . GLY B 1 44 ? -7.895 -23.422 -7.133 1 98.5 44 GLY B O 1
ATOM 2015 N N . TRP B 1 45 ? -6.168 -22.109 -6.551 1 98.56 45 TRP B N 1
ATOM 2016 C CA . TRP B 1 45 ? -5.289 -23.234 -6.246 1 98.56 45 TRP B CA 1
ATOM 2017 C C . TRP B 1 45 ? -5.891 -24.109 -5.152 1 98.56 45 TRP B C 1
ATOM 2019 O O . TRP B 1 45 ? -5.863 -25.344 -5.25 1 98.56 45 TRP B O 1
ATOM 2029 N N . SER B 1 46 ? -6.512 -23.531 -4.188 1 97.12 46 SER B N 1
ATOM 2030 C CA . SER B 1 46 ? -7.109 -24.266 -3.074 1 97.12 46 SER B CA 1
ATOM 2031 C C . SER B 1 46 ? -8.289 -25.125 -3.537 1 97.12 46 SER B C 1
ATOM 2033 O O . SER B 1 46 ? -8.57 -26.172 -2.959 1 97.12 46 SER B O 1
ATOM 2035 N N . ASN B 1 47 ? -8.953 -24.672 -4.543 1 96.56 47 ASN B N 1
ATOM 2036 C CA . ASN B 1 47 ? -10.086 -25.422 -5.066 1 96.56 47 ASN B CA 1
ATOM 2037 C C . ASN B 1 47 ? -9.633 -26.531 -6.016 1 96.56 47 ASN B C 1
ATOM 2039 O O . ASN B 1 47 ? -10.125 -27.656 -5.938 1 96.56 47 ASN B O 1
ATOM 2043 N N . ALA B 1 48 ? -8.742 -26.234 -6.863 1 97.44 48 ALA B N 1
ATOM 2044 C CA . ALA B 1 48 ? -8.328 -27.156 -7.922 1 97.44 48 ALA B CA 1
ATOM 2045 C C . ALA B 1 48 ? -7.414 -28.25 -7.375 1 97.44 48 ALA B C 1
ATOM 2047 O O . ALA B 1 48 ? -7.395 -29.359 -7.895 1 97.44 48 ALA B O 1
ATOM 2048 N N . MET B 1 49 ? -6.613 -27.891 -6.336 1 96.94 49 MET B N 1
ATOM 2049 C CA . MET B 1 49 ? -5.648 -28.812 -5.738 1 96.94 49 MET B CA 1
ATOM 2050 C C . MET B 1 49 ? -5.504 -28.562 -4.242 1 96.94 49 MET B C 1
ATOM 2052 O O . MET B 1 49 ? -4.441 -28.141 -3.781 1 96.94 49 MET B O 1
ATOM 2056 N N . PRO B 1 50 ? -6.523 -28.844 -3.439 1 96.56 50 PRO B N 1
ATOM 2057 C CA . PRO B 1 50 ? -6.512 -28.547 -2.004 1 96.56 50 PRO B CA 1
ATOM 2058 C C . PRO B 1 50 ? -5.359 -29.234 -1.273 1 96.56 50 PRO B C 1
ATOM 2060 O O . PRO B 1 50 ? -4.848 -28.703 -0.284 1 96.56 50 PRO B O 1
ATOM 2063 N N . SER B 1 51 ? -4.859 -30.344 -1.753 1 95.38 51 SER B N 1
ATOM 2064 C CA . SER B 1 51 ? -3.809 -31.109 -1.092 1 95.38 51 SER B CA 1
ATOM 2065 C C . SER B 1 51 ? -2.492 -30.344 -1.068 1 95.38 51 SER B C 1
ATOM 2067 O O . SER B 1 51 ? -1.615 -30.625 -0.25 1 95.38 51 SER B O 1
ATOM 2069 N N . PHE B 1 52 ? -2.357 -29.422 -1.971 1 97.25 52 PHE B N 1
ATOM 2070 C CA . PHE B 1 52 ? -1.146 -28.609 -2.018 1 97.25 52 PHE B CA 1
ATOM 2071 C C . PHE B 1 52 ? -0.994 -27.781 -0.74 1 97.25 52 PHE B C 1
ATOM 2073 O O . PHE B 1 52 ? 0.125 -27.531 -0.292 1 97.25 52 PHE B O 1
ATOM 2080 N N . PHE B 1 53 ? -2.086 -27.406 -0.118 1 95.19 53 PHE B N 1
ATOM 2081 C CA . PHE B 1 53 ? -2.053 -26.547 1.051 1 95.19 53 PHE B CA 1
ATOM 2082 C C . PHE B 1 53 ? -2.283 -27.344 2.328 1 95.19 53 PHE B C 1
ATOM 2084 O O . PHE B 1 53 ? -1.957 -26.875 3.424 1 95.19 53 PHE B O 1
ATOM 2091 N N . GLU B 1 54 ? -2.814 -28.5 2.178 1 90.31 54 GLU B N 1
ATOM 2092 C CA . GLU B 1 54 ? -3.189 -29.312 3.328 1 90.31 54 GLU B CA 1
ATOM 2093 C C . GLU B 1 54 ? -1.957 -29.875 4.031 1 90.31 54 GLU B C 1
ATOM 2095 O O . GLU B 1 54 ? -0.993 -30.281 3.375 1 90.31 54 GLU B O 1
ATOM 2100 N N . ASN B 1 55 ? -1.953 -29.812 5.309 1 87.06 55 ASN B N 1
ATOM 2101 C CA . ASN B 1 55 ? -0.93 -30.391 6.18 1 87.06 55 ASN B CA 1
ATOM 2102 C C . ASN B 1 55 ? 0.419 -29.703 5.98 1 87.06 55 ASN B C 1
ATOM 2104 O O . ASN B 1 55 ? 1.467 -30.344 6.086 1 87.06 55 ASN B O 1
ATOM 2108 N N . LYS B 1 56 ? 0.376 -28.609 5.508 1 89.81 56 LYS B N 1
ATOM 2109 C CA . LYS B 1 56 ? 1.546 -27.75 5.371 1 89.81 56 LYS B CA 1
ATOM 2110 C C . LYS B 1 56 ? 1.307 -26.391 6.027 1 89.81 56 LYS B C 1
ATOM 2112 O O . LYS B 1 56 ? 0.192 -26.094 6.465 1 89.81 56 LYS B O 1
ATOM 2117 N N . ASN B 1 57 ? 2.264 -25.672 6.195 1 92.62 57 ASN B N 1
ATOM 2118 C CA . ASN B 1 57 ? 2.156 -24.312 6.75 1 92.62 57 ASN B CA 1
ATOM 2119 C C . ASN B 1 57 ? 1.962 -23.281 5.652 1 92.62 57 ASN B C 1
ATOM 2121 O O . ASN B 1 57 ? 2.516 -22.172 5.727 1 92.62 57 ASN B O 1
ATOM 2125 N N . TYR B 1 58 ? 1.285 -23.734 4.535 1 97 58 TYR B N 1
ATOM 2126 C CA . TYR B 1 58 ? 0.989 -22.859 3.406 1 97 58 TYR B CA 1
ATOM 2127 C C . TYR B 1 58 ? -0.357 -22.172 3.592 1 97 58 TYR B C 1
ATOM 2129 O O . TYR B 1 58 ? -1.346 -22.812 3.953 1 97 58 TYR B O 1
ATOM 2137 N N . ILE B 1 59 ? -0.409 -20.875 3.432 1 97.31 59 ILE B N 1
ATOM 2138 C CA . ILE B 1 59 ? -1.601 -20.047 3.611 1 97.31 59 ILE B CA 1
ATOM 2139 C C . ILE B 1 59 ? -1.959 -19.359 2.297 1 97.31 59 ILE B C 1
ATOM 2141 O O . ILE B 1 59 ? -1.168 -18.578 1.761 1 97.31 59 ILE B O 1
ATOM 2145 N N . ASN B 1 60 ? -3.129 -19.672 1.755 1 98.56 60 ASN B N 1
ATOM 2146 C CA . ASN B 1 60 ? -3.605 -19.094 0.507 1 98.56 60 ASN B CA 1
ATOM 2147 C C . ASN B 1 60 ? -4.32 -17.766 0.749 1 98.56 60 ASN B C 1
ATOM 2149 O O . ASN B 1 60 ? -5.355 -17.719 1.413 1 98.56 60 ASN B O 1
ATOM 2153 N N . ARG B 1 61 ? -3.848 -16.672 0.191 1 98.81 61 ARG B N 1
ATOM 2154 C CA . ARG B 1 61 ? -4.445 -15.352 0.314 1 98.81 61 ARG B CA 1
ATOM 2155 C C . ARG B 1 61 ? -4.68 -14.727 -1.058 1 98.81 61 ARG B C 1
ATOM 2157 O O . ARG B 1 61 ? -4.441 -13.531 -1.25 1 98.81 61 ARG B O 1
ATOM 2164 N N . GLY B 1 62 ? -5.066 -15.547 -2.004 1 98.88 62 GLY B N 1
ATOM 2165 C CA . GLY B 1 62 ? -5.547 -15.039 -3.283 1 98.88 62 GLY B CA 1
ATOM 2166 C C . GLY B 1 62 ? -6.934 -14.438 -3.203 1 98.88 62 GLY B C 1
ATOM 2167 O O . GLY B 1 62 ? -7.793 -14.938 -2.471 1 98.88 62 GLY B O 1
ATOM 2168 N N . ILE B 1 63 ? -7.109 -13.367 -3.916 1 98.75 63 ILE B N 1
ATOM 2169 C CA . ILE B 1 63 ? -8.445 -12.797 -4.09 1 98.75 63 ILE B CA 1
ATOM 2170 C C . ILE B 1 63 ? -8.711 -12.555 -5.57 1 98.75 63 ILE B C 1
ATOM 2172 O O . ILE B 1 63 ? -7.973 -11.812 -6.227 1 98.75 63 ILE B O 1
ATOM 2176 N N . SER B 1 64 ? -9.773 -13.172 -6.078 1 98.38 64 SER B N 1
ATOM 2177 C CA . SER B 1 64 ? -10.117 -13.141 -7.496 1 98.38 64 SER B CA 1
ATOM 2178 C C . SER B 1 64 ? -10.266 -11.703 -7.992 1 98.38 64 SER B C 1
ATOM 2180 O O . SER B 1 64 ? -10.875 -10.867 -7.32 1 98.38 64 SER B O 1
ATOM 2182 N N . GLY B 1 65 ? -9.641 -11.422 -9.164 1 98.12 65 GLY B N 1
ATOM 2183 C CA . GLY B 1 65 ? -9.828 -10.164 -9.867 1 98.12 65 GLY B CA 1
ATOM 2184 C C . GLY B 1 65 ? -8.898 -9.062 -9.375 1 98.12 65 GLY B C 1
ATOM 2185 O O . GLY B 1 65 ? -8.781 -8.016 -10.008 1 98.12 65 GLY B O 1
ATOM 2186 N N . GLN B 1 66 ? -8.141 -9.305 -8.305 1 98.19 66 GLN B N 1
ATOM 2187 C CA . GLN B 1 66 ? -7.398 -8.219 -7.668 1 98.19 66 GLN B CA 1
ATOM 2188 C C . GLN B 1 66 ? -6.184 -7.816 -8.5 1 98.19 66 GLN B C 1
ATOM 2190 O O . GLN B 1 66 ? -5.578 -8.656 -9.172 1 98.19 66 GLN B O 1
ATOM 2195 N N . THR B 1 67 ? -5.953 -6.535 -8.422 1 98.44 67 THR B N 1
ATOM 2196 C CA . THR B 1 67 ? -4.762 -5.93 -9.016 1 98.44 67 THR B CA 1
ATOM 2197 C C . THR B 1 67 ? -3.707 -5.656 -7.949 1 98.44 67 THR B C 1
ATOM 2199 O O . THR B 1 67 ? -3.965 -5.816 -6.758 1 98.44 67 THR B O 1
ATOM 2202 N N . THR B 1 68 ? -2.547 -5.258 -8.383 1 98.81 68 THR B N 1
ATOM 2203 C CA . THR B 1 68 ? -1.399 -5.125 -7.496 1 98.81 68 THR B CA 1
ATOM 2204 C C . THR B 1 68 ? -1.64 -4.023 -6.465 1 98.81 68 THR B C 1
ATOM 2206 O O . THR B 1 68 ? -1.19 -4.129 -5.32 1 98.81 68 THR B O 1
ATOM 2209 N N . PRO B 1 69 ? -2.309 -2.885 -6.785 1 98.56 69 PRO B N 1
ATOM 2210 C CA . PRO B 1 69 ? -2.541 -1.884 -5.742 1 98.56 69 PRO B CA 1
ATOM 2211 C C . PRO B 1 69 ? -3.486 -2.379 -4.648 1 98.56 69 PRO B C 1
ATOM 2213 O O . PRO B 1 69 ? -3.342 -1.999 -3.484 1 98.56 69 PRO B O 1
ATOM 2216 N N . GLN B 1 70 ? -4.434 -3.162 -5 1 98.44 70 GLN B N 1
ATOM 2217 C CA . GLN B 1 70 ? -5.289 -3.77 -3.988 1 98.44 70 GLN B CA 1
ATOM 2218 C C . GLN B 1 70 ? -4.496 -4.711 -3.09 1 98.44 70 GLN B C 1
ATOM 2220 O O . GLN B 1 70 ? -4.664 -4.703 -1.868 1 98.44 70 GLN B O 1
ATOM 2225 N N . MET B 1 71 ? -3.627 -5.48 -3.689 1 98.94 71 MET B N 1
ATOM 2226 C CA . MET B 1 71 ? -2.76 -6.383 -2.936 1 98.94 71 MET B CA 1
ATOM 2227 C C . MET B 1 71 ? -1.847 -5.602 -1.998 1 98.94 71 MET B C 1
ATOM 2229 O O . MET B 1 71 ? -1.619 -6.016 -0.859 1 98.94 71 MET B O 1
ATOM 2233 N N . LEU B 1 72 ? -1.361 -4.492 -2.477 1 98.94 72 LEU B N 1
ATOM 2234 C CA . LEU B 1 72 ? -0.496 -3.654 -1.655 1 98.94 72 LEU B CA 1
ATOM 2235 C C . LEU B 1 72 ? -1.229 -3.178 -0.406 1 98.94 72 LEU B C 1
ATOM 2237 O O . LEU B 1 72 ? -0.68 -3.227 0.697 1 98.94 72 LEU B O 1
ATOM 2241 N N . ILE B 1 73 ? -2.445 -2.791 -0.559 1 98.62 73 ILE B N 1
ATOM 2242 C CA . ILE B 1 73 ? -3.227 -2.26 0.554 1 98.62 73 ILE B CA 1
ATOM 2243 C C . ILE B 1 73 ? -3.434 -3.35 1.604 1 98.62 73 ILE B C 1
ATOM 2245 O O . ILE B 1 73 ? -3.348 -3.086 2.805 1 98.62 73 ILE B O 1
ATOM 2249 N N . ARG B 1 74 ? -3.672 -4.531 1.173 1 98.56 74 ARG B N 1
ATOM 2250 C CA . ARG B 1 74 ? -4.016 -5.562 2.148 1 98.56 74 ARG B CA 1
ATOM 2251 C C . ARG B 1 74 ? -2.787 -6.371 2.543 1 98.56 74 ARG B C 1
ATOM 2253 O O . ARG B 1 74 ? -2.881 -7.301 3.35 1 98.56 74 ARG B O 1
ATOM 2260 N N . PHE B 1 75 ? -1.59 -6 2.102 1 98.94 75 PHE B N 1
ATOM 2261 C CA . PHE B 1 75 ? -0.38 -6.797 2.252 1 98.94 75 PHE B CA 1
ATOM 2262 C C . PHE B 1 75 ? -0.025 -6.973 3.723 1 98.94 75 PHE B C 1
ATOM 2264 O O . PHE B 1 75 ? 0.343 -8.07 4.152 1 98.94 75 PHE B O 1
ATOM 2271 N N . ARG B 1 76 ? -0.084 -5.922 4.5 1 98.88 76 ARG B N 1
ATOM 2272 C CA . ARG B 1 76 ? 0.274 -6.035 5.91 1 98.88 76 ARG B CA 1
ATOM 2273 C C . ARG B 1 76 ? -0.699 -6.949 6.648 1 98.88 76 ARG B C 1
ATOM 2275 O O . ARG B 1 76 ? -0.28 -7.84 7.395 1 98.88 76 ARG B O 1
ATOM 2282 N N . GLN B 1 77 ? -1.983 -6.801 6.418 1 98.25 77 GLN B N 1
ATOM 2283 C CA . GLN B 1 77 ? -3 -7.605 7.094 1 98.25 77 GLN B CA 1
ATOM 2284 C C . GLN B 1 77 ? -2.912 -9.07 6.676 1 98.25 77 GLN B C 1
ATOM 2286 O O . GLN B 1 77 ? -3.025 -9.969 7.512 1 98.25 77 GLN B O 1
ATOM 2291 N N . ASP B 1 78 ? -2.674 -9.266 5.387 1 98.75 78 ASP B N 1
ATOM 2292 C CA . ASP B 1 78 ? -2.852 -10.609 4.848 1 98.75 78 ASP B CA 1
ATOM 2293 C C . ASP B 1 78 ? -1.51 -11.32 4.688 1 98.75 78 ASP B C 1
ATOM 2295 O O . ASP B 1 78 ? -1.46 -12.477 4.266 1 98.75 78 ASP B O 1
ATOM 2299 N N . VAL B 1 79 ? -0.382 -10.672 5 1 98.69 79 VAL B N 1
ATOM 2300 C CA . VAL B 1 79 ? 0.927 -11.312 4.91 1 98.69 79 VAL B CA 1
ATOM 2301 C C . VAL B 1 79 ? 1.744 -10.992 6.16 1 98.69 79 VAL B C 1
ATOM 2303 O O . VAL B 1 79 ? 1.955 -11.859 7.012 1 98.69 79 VAL B O 1
ATOM 2306 N N . ILE B 1 80 ? 2.055 -9.758 6.379 1 98.38 80 ILE B N 1
ATOM 2307 C CA . ILE B 1 80 ? 3.02 -9.375 7.402 1 98.38 80 ILE B CA 1
ATOM 2308 C C . ILE B 1 80 ? 2.506 -9.797 8.781 1 98.38 80 ILE B C 1
ATOM 2310 O O . ILE B 1 80 ? 3.244 -10.383 9.57 1 98.38 80 ILE B O 1
ATOM 2314 N N . ASN B 1 81 ? 1.242 -9.469 9.031 1 97.06 81 ASN B N 1
ATOM 2315 C CA . ASN B 1 81 ? 0.684 -9.719 10.352 1 97.06 81 ASN B CA 1
ATOM 2316 C C . ASN B 1 81 ? 0.555 -11.211 10.641 1 97.06 81 ASN B C 1
ATOM 2318 O O . ASN B 1 81 ? 0.339 -11.609 11.781 1 97.06 81 ASN B O 1
ATOM 2322 N N . LEU B 1 82 ? 0.677 -12.039 9.609 1 96.94 82 LEU B N 1
ATOM 2323 C CA . LEU B 1 82 ? 0.619 -13.484 9.789 1 96.94 82 LEU B CA 1
ATOM 2324 C C . LEU B 1 82 ? 1.996 -14.047 10.133 1 96.94 82 LEU B C 1
ATOM 2326 O O . LEU B 1 82 ? 2.133 -15.234 10.414 1 96.94 82 LEU B O 1
ATOM 2330 N N . LYS B 1 83 ? 3.064 -13.234 10.047 1 96.19 83 LYS B N 1
ATOM 2331 C CA . LYS B 1 83 ? 4.438 -13.539 10.445 1 96.19 83 LYS B CA 1
ATOM 2332 C C . LYS B 1 83 ? 4.961 -14.766 9.703 1 96.19 83 LYS B C 1
ATOM 2334 O O . LYS B 1 83 ? 5.492 -15.688 10.32 1 96.19 83 LYS B O 1
ATOM 2339 N N . PRO B 1 84 ? 4.84 -14.82 8.383 1 97.38 84 PRO B N 1
ATOM 2340 C CA . PRO B 1 84 ? 5.406 -15.945 7.633 1 97.38 84 PRO B CA 1
ATOM 2341 C C . PRO B 1 84 ? 6.922 -15.852 7.484 1 97.38 84 PRO B C 1
ATOM 2343 O O . PRO B 1 84 ? 7.5 -14.781 7.688 1 97.38 84 PRO B O 1
ATOM 2346 N N . LYS B 1 85 ? 7.492 -16.969 7.227 1 97.38 85 LYS B N 1
ATOM 2347 C CA . LYS B 1 85 ? 8.898 -16.984 6.844 1 97.38 85 LYS B CA 1
ATOM 2348 C C . LYS B 1 85 ? 9.078 -16.594 5.379 1 97.38 85 LYS B C 1
ATOM 2350 O O . LYS B 1 85 ? 10.078 -15.984 5.012 1 97.38 85 LYS B O 1
ATOM 2355 N N . VAL B 1 86 ? 8.102 -16.969 4.559 1 98.38 86 VAL B N 1
ATOM 2356 C CA . VAL B 1 86 ? 8.195 -16.766 3.119 1 98.38 86 VAL B CA 1
ATOM 2357 C C . VAL B 1 86 ? 6.867 -16.234 2.586 1 98.38 86 VAL B C 1
ATOM 2359 O O . VAL B 1 86 ? 5.797 -16.625 3.047 1 98.38 86 VAL B O 1
ATOM 2362 N N . VAL B 1 87 ? 6.941 -15.312 1.668 1 98.88 87 VAL B N 1
ATOM 2363 C CA . VAL B 1 87 ? 5.777 -14.93 0.877 1 98.88 87 VAL B CA 1
ATOM 2364 C C . VAL B 1 87 ? 6.043 -15.203 -0.601 1 98.88 87 VAL B C 1
ATOM 2366 O O . VAL B 1 87 ? 7.145 -14.953 -1.098 1 98.88 87 VAL B O 1
ATOM 2369 N N . VAL B 1 88 ? 5.074 -15.82 -1.29 1 98.94 88 VAL B N 1
ATOM 2370 C CA . VAL B 1 88 ? 5.055 -16.062 -2.729 1 98.94 88 VAL B CA 1
ATOM 2371 C C . VAL B 1 88 ? 4.098 -15.086 -3.408 1 98.94 88 VAL B C 1
ATOM 2373 O O . VAL B 1 88 ? 2.889 -15.125 -3.172 1 98.94 88 VAL B O 1
ATOM 2376 N N . ILE B 1 89 ? 4.613 -14.211 -4.246 1 99 89 ILE B N 1
ATOM 2377 C CA . ILE B 1 89 ? 3.799 -13.148 -4.836 1 99 89 ILE B CA 1
ATOM 2378 C C . ILE B 1 89 ? 3.58 -13.43 -6.32 1 99 89 ILE B C 1
ATOM 2380 O O . ILE B 1 89 ? 4.535 -13.438 -7.102 1 99 89 ILE B O 1
ATOM 2384 N N . LEU B 1 90 ? 2.402 -13.719 -6.734 1 98.94 90 LEU B N 1
ATOM 2385 C CA . LEU B 1 90 ? 1.971 -13.859 -8.125 1 98.94 90 LEU B CA 1
ATOM 2386 C C . LEU B 1 90 ? 0.895 -12.828 -8.461 1 98.94 90 LEU B C 1
ATOM 2388 O O . LEU B 1 90 ? -0.223 -12.906 -7.945 1 98.94 90 LEU B O 1
ATOM 2392 N N . ALA B 1 91 ? 1.224 -11.859 -9.32 1 98.75 91 ALA B N 1
ATOM 2393 C CA . ALA B 1 91 ? 0.34 -10.727 -9.586 1 98.75 91 ALA B CA 1
ATOM 2394 C C . ALA B 1 91 ? 0.612 -10.125 -10.961 1 98.75 91 ALA B C 1
ATOM 2396 O O . ALA B 1 91 ? 1.533 -10.555 -11.656 1 98.75 91 ALA B O 1
ATOM 2397 N N . GLY B 1 92 ? -0.255 -9.227 -11.391 1 98.81 92 GLY B N 1
ATOM 2398 C CA . GLY B 1 92 ? 0.027 -8.398 -12.555 1 98.81 92 GLY B CA 1
ATOM 2399 C C . GLY B 1 92 ? -0.986 -8.578 -13.672 1 98.81 92 GLY B C 1
ATOM 2400 O O . GLY B 1 92 ? -1.281 -7.629 -14.406 1 98.81 92 GLY B O 1
ATOM 2401 N N . THR B 1 93 ? -1.523 -9.836 -13.859 1 98.88 93 THR B N 1
ATOM 2402 C CA . THR B 1 93 ? -2.361 -10.133 -15.016 1 98.88 93 THR B CA 1
ATOM 2403 C C . THR B 1 93 ? -3.625 -9.281 -15.008 1 98.88 93 THR B C 1
ATOM 2405 O O . THR B 1 93 ? -4.031 -8.742 -16.031 1 98.88 93 THR B O 1
ATOM 2408 N N . ASN B 1 94 ? -4.23 -9.109 -13.883 1 98.62 94 ASN B N 1
ATOM 2409 C CA . ASN B 1 94 ? -5.465 -8.328 -13.805 1 98.62 94 ASN B CA 1
ATOM 2410 C C . ASN B 1 94 ? -5.195 -6.836 -13.953 1 98.62 94 ASN B C 1
ATOM 2412 O O . ASN B 1 94 ? -6.086 -6.078 -14.336 1 98.62 94 ASN B O 1
ATOM 2416 N N . ASP B 1 95 ? -3.947 -6.387 -13.562 1 98.5 95 ASP B N 1
ATOM 2417 C CA . ASP B 1 95 ? -3.543 -5.016 -13.859 1 98.5 95 ASP B CA 1
ATOM 2418 C C . ASP B 1 95 ? -3.521 -4.766 -15.367 1 98.5 95 ASP B C 1
ATOM 2420 O O . ASP B 1 95 ? -4.066 -3.768 -15.844 1 98.5 95 ASP B O 1
ATOM 2424 N N . ILE B 1 96 ? -2.891 -5.691 -16.078 1 98.69 96 ILE B N 1
ATOM 2425 C CA . ILE B 1 96 ? -2.785 -5.594 -17.531 1 98.69 96 ILE B CA 1
ATOM 2426 C C . ILE B 1 96 ? -4.18 -5.633 -18.156 1 98.69 96 ILE B C 1
ATOM 2428 O O . ILE B 1 96 ? -4.453 -4.918 -19.109 1 98.69 96 ILE B O 1
ATOM 2432 N N . ALA B 1 97 ? -5.066 -6.422 -17.562 1 98.31 97 ALA B N 1
ATOM 2433 C CA . ALA B 1 97 ? -6.445 -6.512 -18.047 1 98.31 97 ALA B CA 1
ATOM 2434 C C . ALA B 1 97 ? -7.211 -5.227 -17.766 1 98.31 97 ALA B C 1
ATOM 2436 O O . ALA B 1 97 ? -8.281 -4.996 -18.328 1 98.31 97 ALA B O 1
ATOM 2437 N N . GLY B 1 98 ? -6.754 -4.422 -16.859 1 97.12 98 GLY B N 1
ATOM 2438 C CA . GLY B 1 98 ? -7.375 -3.141 -16.562 1 97.12 98 GLY B CA 1
ATOM 2439 C C . GLY B 1 98 ? -8.5 -3.238 -15.547 1 97.12 98 GLY B C 1
ATOM 2440 O O . GLY B 1 98 ? -9.414 -2.41 -15.539 1 97.12 98 GLY B O 1
ATOM 2441 N N . ASN B 1 99 ? -8.445 -4.223 -14.609 1 96.88 99 ASN B N 1
ATOM 2442 C CA . ASN B 1 99 ? -9.539 -4.469 -13.672 1 96.88 99 ASN B CA 1
ATOM 2443 C C . ASN B 1 99 ? -9.789 -3.26 -12.773 1 96.88 99 ASN B C 1
ATOM 2445 O O . ASN B 1 99 ? -10.906 -3.045 -12.312 1 96.88 99 ASN B O 1
ATOM 2449 N N . THR B 1 100 ? -8.75 -2.469 -12.461 1 95.5 100 THR B N 1
ATOM 2450 C CA . THR B 1 100 ? -8.945 -1.268 -11.656 1 95.5 100 THR B CA 1
ATOM 2451 C C . THR B 1 100 ? -8.562 -0.019 -12.445 1 95.5 100 THR B C 1
ATOM 2453 O O . THR B 1 100 ? -8.234 1.015 -11.859 1 95.5 100 THR B O 1
ATOM 2456 N N . GLY B 1 101 ? -8.555 -0.115 -13.789 1 94.12 101 GLY B N 1
ATOM 2457 C CA . GLY B 1 101 ? -8.227 0.999 -14.664 1 94.12 101 GLY B CA 1
ATOM 2458 C C . GLY B 1 101 ? -6.883 0.842 -15.352 1 94.12 101 GLY B C 1
ATOM 2459 O O . GLY B 1 101 ? -6.184 -0.15 -15.141 1 94.12 101 GLY B O 1
ATOM 2460 N N . PRO B 1 102 ? -6.586 1.79 -16.219 1 94.06 102 PRO B N 1
ATOM 2461 C CA . PRO B 1 102 ? -5.316 1.725 -16.938 1 94.06 102 PRO B CA 1
ATOM 2462 C C . PRO B 1 102 ? -4.105 1.753 -16.016 1 94.06 102 PRO B C 1
ATOM 2464 O O . PRO B 1 102 ? -4.109 2.461 -15.008 1 94.06 102 PRO B O 1
ATOM 2467 N N . THR B 1 103 ? -3.182 0.996 -16.359 1 96.06 103 THR B N 1
ATOM 2468 C CA . THR B 1 103 ? -1.939 0.923 -15.602 1 96.06 103 THR B CA 1
ATOM 2469 C C . THR B 1 103 ? -0.751 0.673 -16.531 1 96.06 103 THR B C 1
ATOM 2471 O O . THR B 1 103 ? -0.922 0.19 -17.641 1 96.06 103 THR B O 1
ATOM 2474 N N . THR B 1 104 ? 0.408 1.086 -16.109 1 97.31 104 THR B N 1
ATOM 2475 C CA . THR B 1 104 ? 1.629 0.81 -16.859 1 97.31 104 THR B CA 1
ATOM 2476 C C . THR B 1 104 ? 2.383 -0.368 -16.25 1 97.31 104 THR B C 1
ATOM 2478 O O . THR B 1 104 ? 2.166 -0.715 -15.086 1 97.31 104 THR B O 1
ATOM 2481 N N . LEU B 1 105 ? 3.271 -1.008 -17 1 98.75 105 LEU B N 1
ATOM 2482 C CA . LEU B 1 105 ? 4.098 -2.096 -16.484 1 98.75 105 LEU B CA 1
ATOM 2483 C C . LEU B 1 105 ? 4.969 -1.616 -15.328 1 98.75 105 LEU B C 1
ATOM 2485 O O . LEU B 1 105 ? 5.215 -2.363 -14.375 1 98.75 105 LEU B O 1
ATOM 2489 N N . ASP B 1 106 ? 5.363 -0.351 -15.422 1 98.38 106 ASP B N 1
ATOM 2490 C CA . ASP B 1 106 ? 6.168 0.21 -14.336 1 98.38 106 ASP B CA 1
ATOM 2491 C C . ASP B 1 106 ? 5.352 0.323 -13.047 1 98.38 106 ASP B C 1
ATOM 2493 O O . ASP B 1 106 ? 5.863 0.056 -11.961 1 98.38 106 ASP B O 1
ATOM 2497 N N . GLU B 1 107 ? 4.152 0.771 -13.18 1 97.75 107 GLU B N 1
ATOM 2498 C CA . GLU B 1 107 ? 3.297 0.89 -12 1 97.75 107 GLU B CA 1
ATOM 2499 C C . GLU B 1 107 ? 3.037 -0.474 -11.367 1 97.75 107 GLU B C 1
ATOM 2501 O O . GLU B 1 107 ? 3.031 -0.604 -10.141 1 97.75 107 GLU B O 1
ATOM 2506 N N . ILE B 1 108 ? 2.834 -1.502 -12.156 1 98.81 108 ILE B N 1
ATOM 2507 C CA . ILE B 1 108 ? 2.664 -2.865 -11.664 1 98.81 108 ILE B CA 1
ATOM 2508 C C . ILE B 1 108 ? 3.926 -3.309 -10.93 1 98.81 108 ILE B C 1
ATOM 2510 O O . ILE B 1 108 ? 3.852 -3.771 -9.789 1 98.81 108 ILE B O 1
ATOM 2514 N N . THR B 1 109 ? 5.062 -3.129 -11.602 1 98.88 109 THR B N 1
ATOM 2515 C CA . THR B 1 109 ? 6.352 -3.504 -11.031 1 98.88 109 THR B CA 1
ATOM 2516 C C . THR B 1 109 ? 6.59 -2.771 -9.711 1 98.88 109 THR B C 1
ATOM 2518 O O . THR B 1 109 ? 7.051 -3.371 -8.734 1 98.88 109 THR B O 1
ATOM 2521 N N . ASN B 1 110 ? 6.234 -1.556 -9.664 1 98.69 110 ASN B N 1
ATOM 2522 C CA . ASN B 1 110 ? 6.441 -0.731 -8.484 1 98.69 110 ASN B CA 1
ATOM 2523 C C . ASN B 1 110 ? 5.613 -1.227 -7.301 1 98.69 110 ASN B C 1
ATOM 2525 O O . ASN B 1 110 ? 6.07 -1.19 -6.156 1 98.69 110 ASN B O 1
ATOM 2529 N N . ASN B 1 111 ? 4.398 -1.564 -7.562 1 98.88 111 ASN B N 1
ATOM 2530 C CA . ASN B 1 111 ? 3.578 -2.115 -6.488 1 98.88 111 ASN B CA 1
ATOM 2531 C C . ASN B 1 111 ? 4.168 -3.414 -5.945 1 98.88 111 ASN B C 1
ATOM 2533 O O . ASN B 1 111 ? 4.168 -3.641 -4.734 1 98.88 111 ASN B O 1
ATOM 2537 N N . ILE B 1 112 ? 4.664 -4.258 -6.781 1 98.94 112 ILE B N 1
ATOM 2538 C CA . ILE B 1 112 ? 5.273 -5.516 -6.367 1 98.94 112 ILE B CA 1
ATOM 2539 C C . ILE B 1 112 ? 6.57 -5.238 -5.609 1 98.94 112 ILE B C 1
ATOM 2541 O O . ILE B 1 112 ? 6.859 -5.883 -4.602 1 98.94 112 ILE B O 1
ATOM 2545 N N . LYS B 1 113 ? 7.332 -4.25 -6.09 1 98.94 113 LYS B N 1
ATOM 2546 C CA . LYS B 1 113 ? 8.523 -3.809 -5.363 1 98.94 113 LYS B CA 1
ATOM 2547 C C . LYS B 1 113 ? 8.164 -3.355 -3.949 1 98.94 113 LYS B C 1
ATOM 2549 O O . LYS B 1 113 ? 8.844 -3.719 -2.986 1 98.94 113 LYS B O 1
ATOM 2554 N N . SER B 1 114 ? 7.121 -2.572 -3.818 1 98.94 114 SER B N 1
ATOM 2555 C CA . SER B 1 114 ? 6.707 -2.088 -2.506 1 98.94 114 SER B CA 1
ATOM 2556 C C . SER B 1 114 ? 6.316 -3.242 -1.588 1 98.94 114 SER B C 1
ATOM 2558 O O . SER B 1 114 ? 6.691 -3.26 -0.412 1 98.94 114 SER B O 1
ATOM 2560 N N . MET B 1 115 ? 5.594 -4.191 -2.123 1 98.94 115 MET B N 1
ATOM 2561 C CA . MET B 1 115 ? 5.246 -5.363 -1.323 1 98.94 115 MET B CA 1
ATOM 2562 C C . MET B 1 115 ? 6.5 -6.125 -0.903 1 98.94 115 MET B C 1
ATOM 2564 O O . MET B 1 115 ? 6.617 -6.547 0.25 1 98.94 115 MET B O 1
ATOM 2568 N N . SER B 1 116 ? 7.43 -6.285 -1.812 1 98.94 116 SER B N 1
ATOM 2569 C CA . SER B 1 116 ? 8.68 -6.984 -1.521 1 98.94 116 SER B CA 1
ATOM 2570 C C . SER B 1 116 ? 9.477 -6.266 -0.437 1 98.94 116 SER B C 1
ATOM 2572 O O . SER B 1 116 ? 9.977 -6.902 0.493 1 98.94 116 SER B O 1
ATOM 2574 N N . GLU B 1 117 ? 9.586 -4.957 -0.546 1 98.94 117 GLU B N 1
ATOM 2575 C CA . GLU B 1 117 ? 10.32 -4.16 0.434 1 98.94 117 GLU B CA 1
ATOM 2576 C C . GLU B 1 117 ? 9.68 -4.258 1.814 1 98.94 117 GLU B C 1
ATOM 2578 O O . GLU B 1 117 ? 10.375 -4.371 2.824 1 98.94 117 GLU B O 1
ATOM 2583 N N . LEU B 1 118 ? 8.375 -4.207 1.832 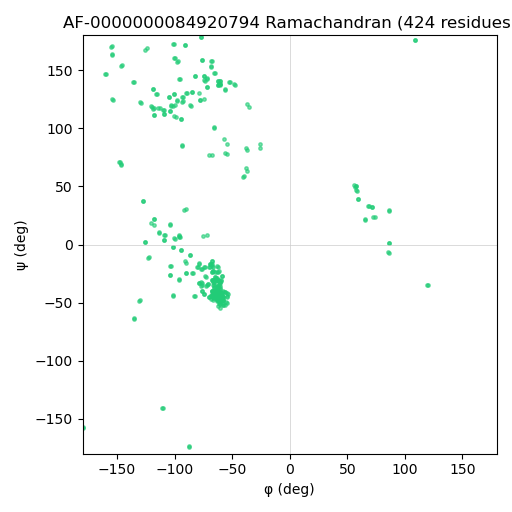1 98.94 118 LEU B N 1
ATOM 2584 C CA . LEU B 1 118 ? 7.668 -4.363 3.098 1 98.94 118 LEU B CA 1
ATOM 2585 C C . LEU B 1 118 ? 7.941 -5.734 3.707 1 98.94 118 LEU B C 1
ATOM 2587 O O . LEU B 1 118 ? 8.148 -5.852 4.918 1 98.94 118 LEU B O 1
ATOM 2591 N N . ALA B 1 119 ? 7.926 -6.754 2.854 1 98.88 119 ALA B N 1
ATOM 2592 C CA . ALA B 1 119 ? 8.227 -8.102 3.338 1 98.88 119 ALA B CA 1
ATOM 2593 C C . ALA B 1 119 ? 9.641 -8.172 3.918 1 98.88 119 ALA B C 1
ATOM 2595 O O . ALA B 1 119 ? 9.828 -8.617 5.051 1 98.88 119 ALA B O 1
ATOM 2596 N N . ILE B 1 120 ? 10.586 -7.688 3.186 1 98.69 120 ILE B N 1
ATOM 2597 C CA . ILE B 1 120 ? 11.992 -7.789 3.551 1 98.69 120 ILE B CA 1
ATOM 2598 C C . ILE B 1 120 ? 12.242 -7.043 4.859 1 98.69 120 ILE B C 1
ATOM 2600 O O . ILE B 1 120 ? 12.906 -7.562 5.762 1 98.69 120 ILE B O 1
ATOM 2604 N N . THR B 1 121 ? 11.68 -5.848 5.004 1 98.25 121 THR B N 1
ATOM 2605 C CA . THR B 1 121 ? 11.898 -5.051 6.207 1 98.25 121 THR B CA 1
ATOM 2606 C C . THR B 1 121 ? 11.258 -5.715 7.422 1 98.25 121 THR B C 1
ATOM 2608 O O . THR B 1 121 ? 11.617 -5.418 8.562 1 98.25 121 THR B O 1
ATOM 2611 N N . ASN B 1 122 ? 10.344 -6.602 7.176 1 98 122 ASN B N 1
ATOM 2612 C CA . ASN B 1 122 ? 9.711 -7.344 8.258 1 98 122 ASN B CA 1
ATOM 2613 C C . ASN B 1 122 ? 10.242 -8.766 8.352 1 98 122 ASN B C 1
ATOM 2615 O O . ASN B 1 122 ? 9.578 -9.656 8.891 1 98 122 ASN B O 1
ATOM 2619 N N . ASN B 1 123 ? 11.391 -9.047 7.742 1 97.19 123 ASN B N 1
ATOM 2620 C CA . ASN B 1 123 ? 12.156 -10.289 7.848 1 97.19 123 ASN B CA 1
ATOM 2621 C C . ASN B 1 123 ? 11.422 -11.453 7.191 1 97.19 123 ASN B C 1
ATOM 2623 O O . ASN B 1 123 ? 11.422 -12.57 7.719 1 97.19 123 ASN B O 1
ATOM 2627 N N . ILE B 1 124 ? 10.711 -11.211 6.168 1 98 124 ILE B N 1
ATOM 2628 C CA . ILE B 1 124 ? 10.039 -12.227 5.367 1 98 124 ILE B CA 1
ATOM 2629 C C . ILE B 1 124 ? 10.789 -12.422 4.051 1 98 124 ILE B C 1
ATOM 2631 O O . ILE B 1 124 ? 11.07 -11.453 3.338 1 98 124 ILE B O 1
ATOM 2635 N N . LYS B 1 125 ? 11.156 -13.672 3.707 1 98.44 125 LYS B N 1
ATOM 2636 C CA . LYS B 1 125 ? 11.773 -13.969 2.418 1 98.44 125 LYS B CA 1
ATOM 2637 C C . LYS B 1 125 ? 10.758 -13.859 1.283 1 98.44 125 LYS B C 1
ATOM 2639 O O . LYS B 1 125 ? 9.602 -14.25 1.438 1 98.44 125 LYS B O 1
ATOM 2644 N N . VAL B 1 126 ? 11.188 -13.375 0.163 1 98.88 126 VAL B N 1
ATOM 2645 C CA . VAL B 1 126 ? 10.258 -13.07 -0.919 1 98.88 126 VAL B CA 1
ATOM 2646 C C . VAL B 1 126 ? 10.547 -13.961 -2.123 1 98.88 126 VAL B C 1
ATOM 2648 O O . VAL B 1 126 ? 11.703 -14.094 -2.541 1 98.88 126 VAL B O 1
ATOM 2651 N N . ILE B 1 127 ? 9.562 -14.586 -2.633 1 98.94 127 ILE B N 1
ATOM 2652 C CA . ILE B 1 127 ? 9.57 -15.234 -3.939 1 98.94 127 ILE B CA 1
ATOM 2653 C C . ILE B 1 127 ? 8.68 -14.453 -4.906 1 98.94 127 ILE B C 1
ATOM 2655 O O . ILE B 1 127 ? 7.473 -14.328 -4.688 1 98.94 127 ILE B O 1
ATOM 2659 N N . ILE B 1 128 ? 9.281 -13.898 -5.922 1 98.94 128 ILE B N 1
ATOM 2660 C CA . ILE B 1 128 ? 8.539 -13.227 -6.984 1 98.94 128 ILE B CA 1
ATOM 2661 C C . ILE B 1 128 ? 8.25 -14.211 -8.109 1 98.94 128 ILE B C 1
ATOM 2663 O O . ILE B 1 128 ? 9.172 -14.773 -8.711 1 98.94 128 ILE B O 1
ATOM 2667 N N . CYS B 1 129 ? 6.977 -14.359 -8.43 1 98.94 129 CYS B N 1
ATOM 2668 C CA . CYS B 1 129 ? 6.59 -15.273 -9.5 1 98.94 129 CYS B CA 1
ATOM 2669 C C . CYS B 1 129 ? 6.418 -14.531 -10.812 1 98.94 129 CYS B C 1
ATOM 2671 O O . CYS B 1 129 ? 5.926 -13.398 -10.836 1 98.94 129 CYS B O 1
ATOM 2673 N N . SER B 1 130 ? 6.824 -15.195 -11.859 1 98.94 130 SER B N 1
ATOM 2674 C CA . SER B 1 130 ? 6.375 -14.688 -13.148 1 98.94 130 SER B CA 1
ATOM 2675 C C . SER B 1 130 ? 4.855 -14.719 -13.258 1 98.94 130 SER B C 1
ATOM 2677 O O . SER B 1 130 ? 4.207 -15.641 -12.766 1 98.94 130 SER B O 1
ATOM 2679 N N . THR B 1 131 ? 4.324 -13.641 -13.82 1 98.94 131 THR B N 1
ATOM 2680 C CA . THR B 1 131 ? 2.926 -13.672 -14.234 1 98.94 1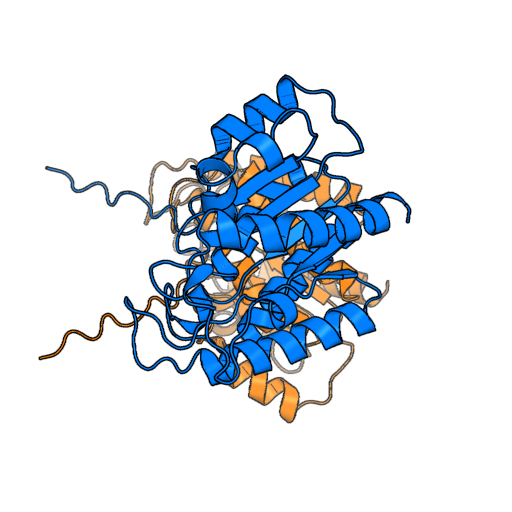31 THR B CA 1
ATOM 2681 C C . THR B 1 131 ? 2.697 -14.758 -15.289 1 98.94 131 THR B C 1
ATOM 2683 O O . THR B 1 131 ? 3.508 -14.922 -16.203 1 98.94 131 THR B O 1
ATOM 2686 N N . LEU B 1 132 ? 1.629 -15.477 -15.18 1 98.94 132 LEU B N 1
ATOM 2687 C CA . LEU B 1 132 ? 1.363 -16.594 -16.078 1 98.94 132 LEU B CA 1
ATOM 2688 C C . LEU B 1 132 ? 1.077 -16.094 -17.484 1 98.94 132 LEU B C 1
ATOM 2690 O O . LEU B 1 132 ? 0.589 -14.977 -17.672 1 98.94 132 LEU B O 1
ATOM 2694 N N . PRO B 1 133 ? 1.358 -16.938 -18.484 1 98.88 133 PRO B N 1
ATOM 2695 C CA . PRO B 1 133 ? 1.059 -16.547 -19.859 1 98.88 133 PRO B CA 1
ATOM 2696 C C . PRO B 1 133 ? -0.439 -16.391 -20.125 1 98.88 133 PRO B C 1
ATOM 2698 O O . PRO B 1 133 ? -1.248 -17.109 -19.531 1 98.88 133 PRO B O 1
ATOM 2701 N N . ALA B 1 134 ? -0.805 -15.531 -20.953 1 98.81 134 ALA B N 1
ATOM 2702 C CA . ALA B 1 134 ? -2.146 -15.312 -21.484 1 98.81 134 ALA B CA 1
ATOM 2703 C C . ALA B 1 134 ? -2.088 -14.664 -22.859 1 98.81 134 ALA B C 1
ATOM 2705 O O . ALA B 1 134 ? -1.423 -13.641 -23.047 1 98.81 134 ALA B O 1
ATOM 2706 N N . PHE B 1 135 ? -2.703 -15.289 -23.781 1 98.5 135 PHE B N 1
ATOM 2707 C CA . PHE B 1 135 ? -2.711 -14.711 -25.125 1 98.5 13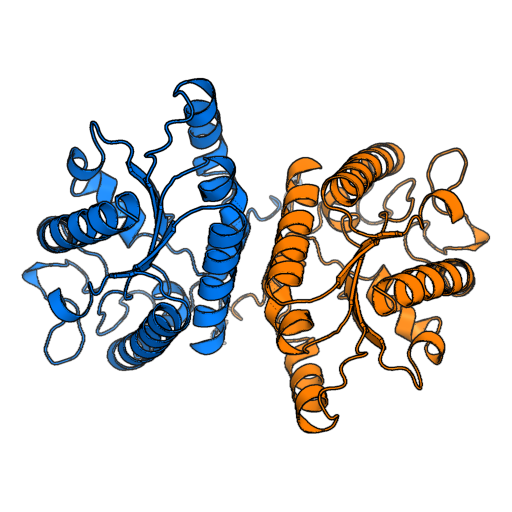5 PHE B CA 1
ATOM 2708 C C . PHE B 1 135 ? -3.662 -13.523 -25.188 1 98.5 135 PHE B C 1
ATOM 2710 O O . PHE B 1 135 ? -3.354 -12.508 -25.828 1 98.5 135 PHE B O 1
ATOM 2717 N N . ASP B 1 136 ? -4.781 -13.695 -24.594 1 98.12 136 ASP B N 1
ATOM 2718 C CA . ASP B 1 136 ? -5.793 -12.656 -24.469 1 98.12 136 ASP B CA 1
ATOM 2719 C C . ASP B 1 136 ? -6.684 -12.898 -23.25 1 98.12 136 ASP B C 1
ATOM 2721 O O . ASP B 1 136 ? -6.598 -13.945 -22.609 1 98.12 136 ASP B O 1
ATOM 2725 N N . TYR B 1 137 ? -7.383 -11.852 -22.875 1 97.94 137 TYR B N 1
ATOM 2726 C CA . TYR B 1 137 ? -8.328 -11.984 -21.766 1 97.94 137 TYR B CA 1
ATOM 2727 C C . TYR B 1 137 ? -9.758 -12.07 -22.297 1 97.94 137 TYR B C 1
ATOM 2729 O O . TYR B 1 137 ? -10.258 -11.133 -22.922 1 97.94 137 TYR B O 1
ATOM 2737 N N . PRO B 1 138 ? -10.461 -13.172 -22.016 1 96.38 138 PRO B N 1
ATOM 2738 C CA . PRO B 1 138 ? -11.844 -13.266 -22.484 1 96.38 138 PRO B CA 1
ATOM 2739 C C . PRO B 1 138 ? -12.727 -12.148 -21.938 1 96.38 138 PRO B C 1
ATOM 2741 O O . PRO B 1 138 ? -13.656 -11.703 -22.609 1 96.38 138 PRO B O 1
ATOM 2744 N N . TRP B 1 139 ? -12.508 -11.641 -20.781 1 95.75 139 TRP B N 1
ATOM 2745 C CA . TRP B 1 139 ? -13.352 -10.648 -20.125 1 95.75 139 TRP B CA 1
ATOM 2746 C C . TRP B 1 139 ? -12.906 -9.234 -20.484 1 95.75 139 TRP B C 1
ATOM 2748 O O . TRP B 1 139 ? -13.609 -8.266 -20.203 1 95.75 139 TRP B O 1
ATOM 2758 N N . SER B 1 140 ? -11.727 -9.031 -21.016 1 96.5 140 SER B N 1
ATOM 2759 C CA . SER B 1 140 ? -11.141 -7.75 -21.406 1 96.5 140 SER B CA 1
ATOM 2760 C C . SER B 1 140 ? -10.234 -7.902 -22.625 1 96.5 140 SER B C 1
ATOM 2762 O O . 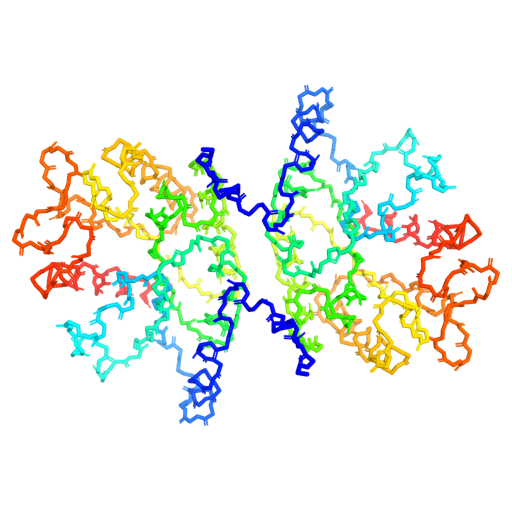SER B 1 140 ? -9.016 -7.758 -22.516 1 96.5 140 SER B O 1
ATOM 2764 N N . PRO B 1 141 ? -10.805 -8.125 -23.719 1 97 141 PRO B N 1
ATOM 2765 C CA . PRO B 1 141 ? -10.016 -8.453 -24.922 1 97 141 PRO B CA 1
ATOM 2766 C C . PRO B 1 141 ? -9.18 -7.277 -25.422 1 97 141 PRO B C 1
ATOM 2768 O O . PRO B 1 141 ? -9.438 -6.133 -25.031 1 97 141 PRO B O 1
ATOM 2771 N N . ASN B 1 142 ? -8.172 -7.566 -26.156 1 96.62 142 ASN B N 1
ATOM 2772 C CA . ASN B 1 142 ? -7.328 -6.629 -26.906 1 96.62 142 ASN B CA 1
ATOM 2773 C C . ASN B 1 142 ? -6.441 -5.812 -25.969 1 96.62 142 ASN B C 1
ATOM 2775 O O . ASN B 1 142 ? -6.188 -4.633 -26.219 1 96.62 142 ASN B O 1
ATOM 2779 N N . LYS B 1 143 ? -6.066 -6.48 -24.859 1 98.12 143 LYS B N 1
ATOM 2780 C CA . LYS B 1 143 ? -5.125 -5.855 -23.922 1 98.12 143 LYS B CA 1
ATOM 2781 C C . LYS B 1 143 ? -3.693 -6.293 -24.219 1 98.12 143 LYS B C 1
ATOM 2783 O O . LYS B 1 143 ? -2.752 -5.824 -23.578 1 98.12 143 LYS B O 1
ATOM 2788 N N . GLU B 1 144 ? -3.445 -7.176 -25.125 1 98.5 144 GLU B N 1
ATOM 2789 C CA . GLU B 1 144 ? -2.166 -7.684 -25.609 1 98.5 144 GLU B CA 1
ATOM 2790 C C . GLU B 1 144 ? -1.336 -8.266 -24.469 1 98.5 144 GLU B C 1
ATOM 2792 O O . GLU B 1 144 ? -0.162 -7.922 -24.312 1 98.5 144 GLU B O 1
ATOM 2797 N N . PRO B 1 145 ? -1.966 -9.141 -23.672 1 98.88 145 PRO B N 1
ATOM 2798 C CA . PRO B 1 145 ? -1.169 -9.742 -22.594 1 98.88 145 PRO B CA 1
ATOM 2799 C C . PRO B 1 145 ? -0.013 -10.586 -23.125 1 98.88 145 PRO B C 1
ATOM 2801 O O . PRO B 1 145 ? 1.025 -10.695 -22.469 1 98.88 145 PRO B O 1
ATOM 2804 N N . ASN B 1 146 ? -0.139 -11.148 -24.266 1 98.81 146 ASN B N 1
ATOM 2805 C CA . ASN B 1 146 ? 0.91 -11.977 -24.844 1 98.81 146 ASN B CA 1
ATOM 2806 C C . ASN B 1 146 ? 2.184 -11.18 -25.109 1 98.81 146 ASN B C 1
ATOM 2808 O O . ASN B 1 146 ? 3.266 -11.75 -25.234 1 98.81 146 ASN B O 1
ATOM 2812 N N . ILE B 1 147 ? 2.076 -9.898 -25.156 1 98.88 147 ILE B N 1
ATOM 2813 C CA . ILE B 1 147 ? 3.213 -9 -25.344 1 98.88 147 ILE B CA 1
ATOM 2814 C C . ILE B 1 147 ? 3.607 -8.391 -24 1 98.88 147 ILE B C 1
ATOM 2816 O O . ILE B 1 147 ? 4.789 -8.375 -23.641 1 98.88 147 ILE B O 1
ATOM 2820 N N . LYS B 1 148 ? 2.617 -7.965 -23.234 1 98.94 148 LYS B N 1
ATOM 2821 C CA . LYS B 1 148 ? 2.854 -7.184 -22.016 1 98.94 148 LYS B CA 1
ATOM 2822 C C . LYS B 1 148 ? 3.338 -8.07 -20.875 1 98.94 148 LYS B C 1
ATOM 2824 O O . LYS B 1 148 ? 4.148 -7.645 -20.047 1 98.94 148 LYS B O 1
ATOM 2829 N N . ILE B 1 149 ? 2.859 -9.336 -20.781 1 98.94 149 ILE B N 1
ATOM 2830 C CA . ILE B 1 149 ? 3.242 -10.195 -19.672 1 98.94 149 ILE B CA 1
ATOM 2831 C C . ILE B 1 149 ? 4.723 -10.555 -19.781 1 98.94 149 ILE B C 1
ATOM 2833 O O . ILE B 1 149 ? 5.469 -10.445 -18.797 1 98.94 149 ILE B O 1
ATOM 2837 N N . PRO B 1 150 ? 5.18 -10.969 -20.984 1 98.88 150 PRO B N 1
ATOM 2838 C CA . PRO B 1 150 ? 6.625 -11.188 -21.078 1 98.88 150 PRO B CA 1
ATOM 2839 C C . PRO B 1 150 ? 7.434 -9.953 -20.703 1 98.88 150 PRO B C 1
ATOM 2841 O O . PRO B 1 150 ? 8.477 -10.062 -20.047 1 98.88 150 PRO B O 1
ATOM 2844 N N . ALA B 1 151 ? 7 -8.805 -21.125 1 98.94 151 ALA B N 1
ATOM 2845 C CA . ALA B 1 151 ? 7.691 -7.566 -20.781 1 98.94 151 ALA B CA 1
ATOM 2846 C C . ALA B 1 151 ? 7.676 -7.328 -19.266 1 98.94 151 ALA B C 1
ATOM 2848 O O . ALA B 1 151 ? 8.688 -6.934 -18.688 1 98.94 151 ALA B O 1
ATOM 2849 N N . LEU B 1 152 ? 6.594 -7.531 -18.609 1 98.94 152 LEU B N 1
ATOM 2850 C CA . LEU B 1 152 ? 6.484 -7.422 -17.156 1 98.94 152 LEU B CA 1
ATOM 2851 C C . LEU B 1 152 ? 7.418 -8.406 -16.469 1 98.94 152 LEU B C 1
ATOM 2853 O O . LEU B 1 152 ? 8.133 -8.047 -15.531 1 98.94 152 LEU B O 1
ATOM 2857 N N . ASN B 1 153 ? 7.391 -9.641 -16.938 1 98.94 153 ASN B N 1
ATOM 2858 C CA . ASN B 1 153 ? 8.203 -10.688 -16.328 1 98.94 153 ASN B CA 1
ATOM 2859 C C . ASN B 1 153 ? 9.695 -10.367 -16.438 1 98.94 153 ASN B C 1
ATOM 2861 O O . ASN B 1 153 ? 10.469 -10.711 -15.539 1 98.94 153 ASN B O 1
ATOM 2865 N N . LYS B 1 154 ? 10.047 -9.789 -17.547 1 98.94 154 LYS B N 1
ATOM 2866 C CA . LYS B 1 154 ? 11.438 -9.352 -17.672 1 98.94 154 LYS B CA 1
ATOM 2867 C C . LYS B 1 154 ? 11.789 -8.344 -16.578 1 98.94 154 LYS B C 1
ATOM 2869 O O . LYS B 1 154 ? 12.859 -8.422 -15.984 1 98.94 154 LYS B O 1
ATOM 2874 N N . LYS B 1 155 ? 10.93 -7.375 -16.328 1 98.88 155 LYS B N 1
ATOM 2875 C CA . LYS B 1 155 ? 11.141 -6.387 -15.273 1 98.88 155 LYS B CA 1
ATOM 2876 C C . LYS B 1 155 ? 11.211 -7.051 -13.906 1 98.88 155 LYS B C 1
ATOM 2878 O O . LYS B 1 155 ? 12.078 -6.711 -13.094 1 98.88 155 LYS B O 1
ATOM 2883 N N . LEU B 1 156 ? 10.375 -7.984 -13.641 1 98.94 156 LEU B N 1
ATOM 2884 C CA . LEU B 1 156 ? 10.32 -8.656 -12.352 1 98.94 156 LEU B CA 1
ATOM 2885 C C . LEU B 1 156 ? 11.562 -9.516 -12.125 1 98.94 156 LEU B C 1
ATOM 2887 O O . LEU B 1 156 ? 12.109 -9.539 -11.016 1 98.94 156 LEU B O 1
ATOM 2891 N N . LYS B 1 157 ? 11.945 -10.234 -13.148 1 98.88 157 LYS B N 1
ATOM 2892 C CA . LYS B 1 157 ? 13.156 -11.047 -13.062 1 98.88 157 LYS B CA 1
ATOM 2893 C C . LYS B 1 157 ? 14.375 -10.188 -12.781 1 98.88 157 LYS B C 1
ATOM 2895 O O . LYS B 1 157 ? 15.211 -10.539 -11.945 1 98.88 157 LYS B O 1
ATOM 2900 N N . THR B 1 158 ? 14.508 -9.094 -13.484 1 98.88 158 THR B N 1
ATOM 2901 C CA . THR B 1 158 ? 15.602 -8.164 -13.266 1 98.88 158 THR B CA 1
ATOM 2902 C C . THR B 1 158 ? 15.594 -7.645 -11.828 1 98.88 158 THR B C 1
ATOM 2904 O O . THR B 1 158 ? 16.641 -7.629 -11.164 1 98.88 158 THR B O 1
ATOM 2907 N N . TYR B 1 159 ? 14.492 -7.23 -11.359 1 98.75 159 TYR B N 1
ATOM 2908 C CA . TYR B 1 159 ? 14.367 -6.746 -9.984 1 98.75 159 TYR B CA 1
ATOM 2909 C C . TYR B 1 159 ? 14.789 -7.816 -8.984 1 98.75 159 TYR B C 1
ATOM 2911 O O . TYR B 1 159 ? 15.523 -7.531 -8.039 1 98.75 159 TYR B O 1
ATOM 2919 N N . ALA B 1 160 ? 14.219 -9.023 -9.164 1 98.81 160 ALA B N 1
ATOM 2920 C CA . ALA B 1 160 ? 14.562 -10.117 -8.266 1 98.81 160 ALA B CA 1
ATOM 2921 C C . ALA B 1 160 ? 16.062 -10.344 -8.219 1 98.81 160 ALA B C 1
ATOM 2923 O O . ALA B 1 160 ? 16.656 -10.484 -7.141 1 98.81 160 ALA B O 1
ATOM 2924 N N . LYS B 1 161 ? 16.641 -10.344 -9.375 1 98.56 161 LYS B N 1
ATOM 2925 C CA . LYS B 1 161 ? 18.078 -10.547 -9.477 1 98.56 161 LYS B CA 1
ATOM 2926 C C . LYS B 1 161 ? 18.844 -9.422 -8.773 1 98.56 161 LYS B C 1
ATOM 2928 O O . LYS B 1 161 ? 19.734 -9.68 -7.969 1 98.56 161 LYS B O 1
ATOM 2933 N N . GLU B 1 162 ? 18.469 -8.188 -9.031 1 98.31 162 GLU B N 1
ATOM 2934 C CA . GLU B 1 162 ? 19.156 -7.02 -8.484 1 98.31 162 GLU B CA 1
ATOM 2935 C C . GLU B 1 162 ? 19.031 -6.961 -6.969 1 98.31 162 GLU B C 1
ATOM 2937 O O . GLU B 1 162 ? 19.875 -6.363 -6.293 1 98.31 162 GLU B O 1
ATOM 2942 N N . ASN B 1 163 ? 18.047 -7.57 -6.406 1 98 163 ASN B N 1
ATOM 2943 C CA . ASN B 1 163 ? 17.812 -7.488 -4.969 1 98 163 ASN B CA 1
ATOM 2944 C C . ASN B 1 163 ? 18.016 -8.836 -4.285 1 98 163 ASN B C 1
ATOM 2946 O O . ASN B 1 163 ? 17.609 -9.023 -3.137 1 98 163 ASN B O 1
ATOM 2950 N N . ASN B 1 164 ? 18.578 -9.812 -5.027 1 97.56 164 ASN B N 1
ATOM 2951 C CA . ASN B 1 164 ? 18.906 -11.141 -4.52 1 97.56 164 ASN B CA 1
ATOM 2952 C C . ASN B 1 164 ? 17.672 -11.859 -3.986 1 97.56 164 ASN B C 1
ATOM 2954 O O . ASN B 1 164 ? 17.703 -12.422 -2.889 1 97.56 164 ASN B O 1
ATOM 2958 N N . LEU B 1 165 ? 16.578 -11.68 -4.68 1 98.62 165 LEU B N 1
ATOM 2959 C CA . LEU B 1 165 ? 15.344 -12.398 -4.379 1 98.62 165 LEU B CA 1
ATOM 2960 C C . LEU B 1 165 ? 15.195 -13.625 -5.27 1 98.62 165 LEU B C 1
ATOM 2962 O O . LEU B 1 165 ? 15.805 -13.703 -6.336 1 98.62 165 LEU B O 1
ATOM 2966 N N . ILE B 1 166 ? 14.398 -14.586 -4.816 1 98.81 166 ILE B N 1
ATOM 2967 C CA . ILE B 1 166 ? 14.094 -15.758 -5.629 1 98.81 166 ILE B CA 1
ATOM 2968 C C . ILE B 1 166 ? 13.047 -15.398 -6.68 1 98.81 166 ILE B C 1
ATOM 2970 O O . ILE B 1 166 ? 12.023 -14.781 -6.363 1 98.81 166 ILE B O 1
ATOM 2974 N N . TYR B 1 167 ? 13.383 -15.641 -7.895 1 98.88 167 TYR B N 1
ATOM 2975 C CA . TYR B 1 167 ? 12.438 -15.531 -9 1 98.88 167 TYR B CA 1
ATOM 2976 C C . TYR B 1 167 ? 11.906 -16.906 -9.398 1 98.88 167 TYR B C 1
ATOM 2978 O O . TYR B 1 167 ? 12.68 -17.797 -9.758 1 98.88 167 TYR B O 1
ATOM 2986 N N . LEU B 1 168 ? 10.602 -17.125 -9.312 1 98.94 168 LEU B N 1
ATOM 2987 C CA . LEU B 1 168 ? 9.93 -18.375 -9.68 1 98.94 168 LEU B CA 1
ATOM 2988 C C . LEU B 1 168 ? 9.297 -18.25 -11.062 1 98.94 168 LEU B C 1
ATOM 2990 O O . LEU B 1 168 ? 8.289 -17.562 -11.227 1 98.94 168 LEU B O 1
ATOM 2994 N N . ASP B 1 169 ? 9.828 -18.938 -12.031 1 98.88 169 ASP B N 1
ATOM 2995 C CA . ASP B 1 169 ? 9.461 -18.797 -13.438 1 98.88 169 ASP B CA 1
ATOM 2996 C C . ASP B 1 169 ? 8.375 -19.812 -13.812 1 98.88 169 ASP B C 1
ATOM 2998 O O . ASP B 1 169 ? 8.664 -20.844 -14.43 1 98.88 169 ASP B O 1
ATOM 3002 N N . TYR B 1 170 ? 7.121 -19.438 -13.57 1 98.88 170 TYR B N 1
ATOM 3003 C CA . TYR B 1 170 ? 6.008 -20.25 -14.062 1 98.88 170 TYR B CA 1
ATOM 3004 C C . TYR B 1 170 ? 5.852 -20.109 -15.57 1 98.88 170 TYR B C 1
ATOM 3006 O O . TYR B 1 170 ? 5.453 -21.062 -16.25 1 98.88 170 TYR B O 1
ATOM 3014 N N . PHE B 1 171 ? 6.098 -18.969 -16.078 1 98.81 171 PHE B N 1
ATOM 3015 C CA . PHE B 1 171 ? 5.793 -18.578 -17.453 1 98.81 171 PHE B CA 1
ATOM 3016 C C . PHE B 1 171 ? 6.453 -19.531 -18.438 1 98.81 171 PHE B C 1
ATOM 3018 O O . PHE B 1 171 ? 5.785 -20.094 -19.312 1 98.81 171 PHE B O 1
ATOM 3025 N N . SER B 1 172 ? 7.75 -19.75 -18.281 1 98.5 172 SER B N 1
ATOM 3026 C CA . SER B 1 172 ? 8.5 -20.578 -19.234 1 98.5 172 SER B CA 1
ATOM 3027 C C . SER B 1 172 ? 7.965 -22 -19.266 1 98.5 172 SER B C 1
ATOM 3029 O O . SER B 1 172 ? 7.984 -22.656 -20.312 1 98.5 172 SER B O 1
ATOM 3031 N N . ALA B 1 173 ? 7.477 -22.484 -18.141 1 98.06 173 ALA B N 1
ATOM 3032 C CA . ALA B 1 173 ? 7.004 -23.859 -18.031 1 98.06 173 ALA B CA 1
ATOM 3033 C C . ALA B 1 173 ? 5.609 -24.016 -18.625 1 98.06 173 ALA B C 1
ATOM 3035 O O . ALA B 1 173 ? 5.184 -25.125 -18.953 1 98.06 173 ALA B O 1
ATOM 3036 N N . MET B 1 174 ? 4.93 -22.875 -18.828 1 98.44 174 MET B N 1
ATOM 3037 C CA . MET B 1 174 ? 3.504 -23 -19.109 1 98.44 174 MET B CA 1
ATOM 3038 C C . MET B 1 174 ? 3.145 -22.344 -20.438 1 98.44 174 MET B C 1
ATOM 3040 O O . MET B 1 174 ? 2.057 -22.578 -20.969 1 98.44 174 MET B O 1
ATOM 3044 N N . ALA B 1 175 ? 3.99 -21.609 -21.016 1 98.38 175 ALA B N 1
ATOM 3045 C CA . ALA B 1 175 ? 3.66 -20.75 -22.156 1 98.38 175 ALA B CA 1
ATOM 3046 C C . ALA B 1 175 ? 3.67 -21.547 -23.469 1 98.38 175 ALA B C 1
ATOM 3048 O O . ALA B 1 175 ? 4.5 -22.438 -23.641 1 98.38 175 ALA B O 1
ATOM 3049 N N . THR B 1 176 ? 2.812 -21.234 -24.375 1 98.25 176 THR B N 1
ATOM 3050 C CA . THR B 1 176 ? 2.922 -21.609 -25.781 1 98.25 176 THR B CA 1
ATOM 3051 C C . THR B 1 176 ? 3.934 -20.734 -26.5 1 98.25 176 THR B C 1
ATOM 3053 O O . THR B 1 176 ? 4.461 -19.781 -25.938 1 98.25 176 THR B O 1
ATOM 3056 N N . THR B 1 177 ? 4.133 -21.016 -27.781 1 97.75 177 THR B N 1
ATOM 3057 C CA . THR B 1 177 ? 5.051 -20.219 -28.594 1 97.75 177 THR B CA 1
ATOM 3058 C C . THR B 1 177 ? 4.523 -18.812 -28.797 1 97.75 177 THR B C 1
ATOM 3060 O O . THR B 1 177 ? 5.297 -17.875 -29.016 1 97.75 177 THR B O 1
ATOM 3063 N N . GLU B 1 178 ? 3.229 -18.656 -28.672 1 98.19 178 GLU B N 1
ATOM 3064 C CA . GLU B 1 178 ? 2.604 -17.344 -28.859 1 98.19 178 GLU B CA 1
ATOM 3065 C C . GLU B 1 178 ? 2.4 -16.641 -27.516 1 98.19 178 GLU B C 1
ATOM 3067 O O . GLU B 1 178 ? 1.694 -15.633 -27.453 1 98.19 178 GLU B O 1
ATOM 3072 N N . ASN B 1 179 ? 2.922 -17.172 -26.453 1 98.56 179 ASN B N 1
ATOM 3073 C CA . ASN B 1 179 ? 2.895 -16.609 -25.109 1 98.56 179 ASN B CA 1
ATOM 3074 C C . ASN B 1 179 ? 1.508 -16.703 -24.484 1 98.56 179 ASN B C 1
ATOM 3076 O O . ASN B 1 179 ? 1.14 -15.891 -23.641 1 98.56 179 ASN B O 1
ATOM 3080 N N . GLY B 1 180 ? 0.718 -17.625 -24.953 1 98.56 180 GLY B N 1
ATOM 3081 C CA . GLY B 1 180 ? -0.514 -18 -24.281 1 98.56 180 GLY B CA 1
ATOM 3082 C C . GLY B 1 180 ? -0.329 -19.141 -23.297 1 98.56 180 GLY B C 1
ATOM 3083 O O . GLY B 1 180 ? 0.763 -19.703 -23.188 1 98.56 180 GLY B O 1
ATOM 3084 N N . LEU B 1 181 ? -1.373 -19.406 -22.531 1 98.5 181 LEU B N 1
ATOM 3085 C CA . LEU B 1 181 ? -1.377 -20.562 -21.656 1 98.5 181 LEU B CA 1
ATOM 3086 C C . LEU B 1 181 ? -1.814 -21.828 -22.391 1 98.5 181 LEU B C 1
ATOM 3088 O O . LEU B 1 181 ? -2.811 -21.797 -23.125 1 98.5 181 LEU B O 1
ATOM 3092 N N . GLN B 1 182 ? -1.018 -22.906 -22.219 1 96.81 182 GLN B N 1
ATOM 3093 C CA . GLN B 1 182 ? -1.322 -24.141 -22.922 1 96.81 182 GLN B CA 1
ATOM 3094 C C . GLN B 1 182 ? -2.77 -24.562 -22.688 1 96.81 182 GLN B C 1
ATOM 3096 O O . GLN B 1 182 ? -3.268 -24.5 -21.562 1 96.81 182 GLN B O 1
ATOM 3101 N N . LYS B 1 183 ? -3.416 -25.062 -23.75 1 96.38 183 LYS B N 1
ATOM 3102 C CA . LYS B 1 183 ? -4.828 -25.438 -23.688 1 96.38 183 LYS B CA 1
ATOM 3103 C C . LYS B 1 183 ? -5.062 -26.547 -22.672 1 96.38 183 LYS B C 1
ATOM 3105 O O . LYS B 1 183 ? -6.113 -26.578 -22.016 1 96.38 183 LYS B O 1
ATOM 3110 N N . GLU B 1 184 ? -4.109 -27.438 -22.547 1 96.88 184 GLU B N 1
ATOM 3111 C CA . GLU B 1 184 ? -4.219 -28.547 -21.609 1 96.88 184 GLU B CA 1
ATOM 3112 C C . GLU B 1 184 ? -4.16 -28.062 -20.172 1 96.88 184 GLU B C 1
ATOM 3114 O O . GLU B 1 184 ? -4.598 -28.766 -19.25 1 96.88 184 GLU B O 1
ATOM 3119 N N . HIS B 1 185 ? -3.688 -26.828 -19.938 1 97.94 185 HIS B N 1
ATOM 3120 C CA . HIS B 1 185 ? -3.422 -26.359 -18.594 1 97.94 185 HIS B CA 1
ATOM 3121 C C . HIS B 1 185 ? -4.434 -25.297 -18.172 1 97.94 185 HIS B C 1
ATOM 3123 O O . HIS B 1 185 ? -4.336 -24.734 -17.078 1 97.94 185 HIS B O 1
ATOM 3129 N N . SER B 1 186 ? -5.383 -25.031 -19 1 97.56 186 SER B N 1
ATOM 3130 C CA . SER B 1 186 ? -6.34 -23.953 -18.734 1 97.56 186 SER B CA 1
ATOM 3131 C C . SER B 1 186 ? -7.617 -24.141 -19.547 1 97.56 186 SER B C 1
ATOM 3133 O O . SER B 1 186 ? -7.578 -24.625 -20.672 1 97.56 186 SER B O 1
ATOM 3135 N N . GLY B 1 187 ? -8.711 -23.734 -18.984 1 95.75 187 GLY B N 1
ATOM 3136 C CA . GLY B 1 187 ? -9.984 -23.766 -19.688 1 95.75 187 GLY B CA 1
ATOM 3137 C C . GLY B 1 187 ? -10.273 -22.484 -20.453 1 95.75 187 GLY B C 1
ATOM 3138 O O . GLY B 1 187 ? -11.039 -22.484 -21.422 1 95.75 187 GLY B O 1
ATOM 3139 N N . ASP B 1 188 ? -9.688 -21.375 -20.031 1 97.06 188 ASP B N 1
ATOM 3140 C CA . ASP B 1 188 ? -10.039 -20.094 -20.625 1 97.06 188 ASP B CA 1
ATOM 3141 C C . ASP B 1 188 ? -8.797 -19.359 -21.141 1 97.06 188 ASP B C 1
ATOM 3143 O O . ASP B 1 188 ? -8.867 -18.203 -21.531 1 97.06 188 ASP B O 1
ATOM 3147 N N . GLY B 1 189 ? -7.621 -20 -21.016 1 98 189 GLY B N 1
ATOM 3148 C CA . GLY B 1 189 ? -6.387 -19.406 -21.5 1 98 189 GLY B CA 1
ATOM 3149 C C . GLY B 1 189 ? -5.727 -18.484 -20.484 1 98 189 GLY B C 1
ATOM 3150 O O . GLY B 1 189 ? -4.68 -17.891 -20.766 1 98 189 GLY B O 1
ATOM 3151 N N . VAL B 1 190 ? -6.312 -18.344 -19.281 1 98.44 190 VAL B N 1
ATOM 3152 C CA . VAL B 1 190 ? -5.777 -17.422 -18.281 1 98.44 190 VAL B CA 1
ATOM 3153 C C . VAL B 1 190 ? -5.645 -18.141 -16.938 1 98.44 190 VAL B C 1
ATOM 3155 O O . VAL B 1 190 ? -4.582 -18.109 -16.328 1 98.44 190 VAL B O 1
ATOM 3158 N N . HIS B 1 191 ? -6.707 -18.844 -16.516 1 98.69 191 HIS B N 1
ATOM 3159 C CA . HIS B 1 191 ? -6.738 -19.531 -15.234 1 98.69 191 HIS B CA 1
ATOM 3160 C C . HIS B 1 191 ? -6.285 -20.984 -15.367 1 98.69 191 HIS B C 1
ATOM 3162 O O . HIS B 1 191 ? -6.844 -21.734 -16.172 1 98.69 191 HIS B O 1
ATOM 3168 N N . PRO B 1 192 ? -5.289 -21.375 -14.531 1 98.62 192 PRO B N 1
ATOM 3169 C CA . PRO B 1 192 ? -4.898 -22.781 -14.562 1 98.62 192 PRO B CA 1
ATOM 3170 C C . PRO B 1 192 ? -6.035 -23.719 -14.156 1 98.62 192 PRO B C 1
ATOM 3172 O O . PRO B 1 192 ? -6.844 -23.375 -13.289 1 98.62 192 PRO B O 1
ATOM 3175 N N . ASN B 1 193 ? -6.133 -24.859 -14.844 1 97.94 193 ASN B N 1
ATOM 3176 C CA . ASN B 1 193 ? -6.891 -26 -14.328 1 97.94 193 ASN B CA 1
ATOM 3177 C C . ASN B 1 193 ? -6.027 -26.891 -13.445 1 97.94 193 ASN B C 1
ATOM 3179 O O . ASN B 1 193 ? -4.91 -26.516 -13.078 1 97.94 193 ASN B O 1
ATOM 3183 N N . LYS B 1 194 ? -6.551 -28.016 -13.008 1 98.12 194 LYS B N 1
ATOM 3184 C CA . LYS B 1 194 ? -5.812 -28.906 -12.125 1 98.12 194 LYS B CA 1
ATOM 3185 C C . LYS B 1 194 ? -4.457 -29.281 -12.727 1 98.12 194 LYS B C 1
ATOM 3187 O O . LYS B 1 194 ? -3.445 -29.281 -12.023 1 98.12 194 LYS B O 1
ATOM 3192 N N . LYS B 1 195 ? -4.395 -29.562 -14.008 1 98.31 195 LYS B N 1
ATOM 3193 C CA . LYS B 1 195 ? -3.145 -29.906 -14.688 1 98.31 195 LYS B CA 1
ATOM 3194 C C . LYS B 1 195 ? -2.158 -28.734 -14.641 1 98.31 195 LYS B C 1
ATOM 3196 O O . LYS B 1 195 ? -0.954 -28.953 -14.477 1 98.31 195 LYS B O 1
ATOM 3201 N N . GLY B 1 196 ? -2.682 -27.547 -14.844 1 98.62 196 GLY B N 1
ATOM 3202 C CA . GLY B 1 196 ? -1.83 -26.375 -14.711 1 98.62 196 GLY B CA 1
ATOM 3203 C C . GLY B 1 196 ? -1.202 -26.234 -13.344 1 98.62 196 GLY B C 1
ATOM 3204 O O . GLY B 1 196 ? 0.003 -26 -13.227 1 98.62 196 GLY B O 1
ATOM 3205 N N . TYR B 1 197 ? -2.002 -26.438 -12.305 1 98.75 197 TYR B N 1
ATOM 3206 C CA . TYR B 1 197 ? -1.484 -26.328 -10.945 1 98.75 197 TYR B CA 1
ATOM 3207 C C . TYR B 1 197 ? -0.487 -27.438 -10.656 1 98.75 197 TYR B C 1
ATOM 3209 O O . TYR B 1 197 ? 0.457 -27.25 -9.883 1 98.75 197 TYR B O 1
ATOM 3217 N N . GLN B 1 198 ? -0.687 -28.562 -11.273 1 98.38 198 GLN B N 1
ATOM 3218 C CA . GLN B 1 198 ? 0.241 -29.672 -11.102 1 98.38 198 GLN B CA 1
ATOM 3219 C C . GLN B 1 198 ? 1.617 -29.344 -11.664 1 98.38 198 GLN B C 1
ATOM 3221 O O . GLN B 1 198 ? 2.635 -29.828 -11.172 1 98.38 198 GLN B O 1
ATOM 3226 N N . ILE B 1 199 ? 1.666 -28.469 -12.664 1 98.5 199 ILE B N 1
ATOM 3227 C CA . ILE B 1 199 ? 2.936 -27.969 -13.195 1 98.5 199 ILE B CA 1
ATOM 3228 C C . ILE B 1 199 ? 3.529 -26.938 -12.242 1 98.5 199 ILE B C 1
ATOM 3230 O O . ILE B 1 199 ? 4.73 -26.953 -11.969 1 98.5 199 ILE B O 1
ATOM 3234 N N . MET B 1 200 ? 2.717 -26.094 -11.688 1 98.81 200 MET B N 1
ATOM 3235 C CA . MET B 1 200 ? 3.156 -25 -10.828 1 98.81 200 MET B CA 1
ATOM 3236 C C . MET B 1 200 ? 3.65 -25.531 -9.484 1 98.81 200 MET B C 1
ATOM 3238 O O . MET B 1 200 ? 4.598 -24.984 -8.906 1 98.81 200 MET B O 1
ATOM 3242 N N . ALA B 1 201 ? 3.068 -26.594 -8.977 1 98.69 201 ALA B N 1
ATOM 3243 C CA . ALA B 1 201 ? 3.246 -27.047 -7.598 1 98.69 201 ALA B CA 1
ATOM 3244 C C . ALA B 1 201 ? 4.703 -27.422 -7.324 1 98.69 201 ALA B C 1
ATOM 3246 O O . ALA B 1 201 ? 5.312 -26.891 -6.383 1 98.69 201 ALA B O 1
ATOM 3247 N N . PRO B 1 202 ? 5.328 -28.297 -8.125 1 98.56 202 PRO B N 1
ATOM 3248 C CA . PRO B 1 202 ? 6.723 -28.641 -7.824 1 98.56 202 PRO B CA 1
ATOM 3249 C C . PRO B 1 202 ? 7.672 -27.469 -7.98 1 98.56 202 PRO B C 1
ATOM 3251 O O . PRO B 1 202 ? 8.672 -27.375 -7.27 1 98.56 202 PRO B O 1
ATOM 3254 N N . LEU B 1 203 ? 7.398 -26.5 -8.914 1 98.81 203 LEU B N 1
ATOM 3255 C CA . LEU B 1 203 ? 8.211 -25.297 -9.055 1 98.81 203 LEU B CA 1
ATOM 3256 C C . LEU B 1 203 ? 8.141 -24.438 -7.801 1 98.81 203 LEU B C 1
ATOM 3258 O O . LEU B 1 203 ? 9.164 -23.953 -7.312 1 98.81 203 LEU B O 1
ATOM 3262 N N . ALA B 1 204 ? 6.922 -24.297 -7.277 1 98.81 204 ALA B N 1
ATOM 3263 C CA . ALA B 1 204 ? 6.719 -23.531 -6.047 1 98.81 204 ALA B CA 1
ATOM 3264 C C . ALA B 1 204 ? 7.43 -24.188 -4.867 1 98.81 204 ALA B C 1
ATOM 3266 O O . ALA B 1 204 ? 8.094 -23.516 -4.082 1 98.81 204 ALA B O 1
ATOM 3267 N N . GLU B 1 205 ? 7.277 -25.484 -4.758 1 98.25 205 GLU B N 1
ATOM 3268 C CA . GLU B 1 205 ? 7.895 -26.219 -3.656 1 98.25 205 GLU B CA 1
ATOM 3269 C C . GLU B 1 205 ? 9.414 -26.062 -3.67 1 98.25 205 GLU B C 1
ATOM 3271 O O . GLU B 1 205 ? 10.031 -25.875 -2.619 1 98.25 205 GLU B O 1
ATOM 3276 N N . THR B 1 206 ? 9.992 -26.141 -4.805 1 98.56 206 THR B N 1
ATOM 3277 C CA . THR B 1 206 ? 11.438 -25.984 -4.934 1 98.56 206 THR B CA 1
ATOM 3278 C C . THR B 1 206 ? 11.875 -24.594 -4.5 1 98.56 206 THR B C 1
ATOM 3280 O O . THR B 1 206 ? 12.852 -24.438 -3.756 1 98.56 206 THR B O 1
ATOM 3283 N N . ALA B 1 207 ? 11.18 -23.562 -4.988 1 98.75 207 ALA B N 1
ATOM 3284 C CA . ALA B 1 207 ? 11.508 -22.188 -4.637 1 98.75 207 ALA B CA 1
ATOM 3285 C C . ALA B 1 207 ? 11.359 -21.953 -3.135 1 98.75 207 ALA B C 1
ATOM 3287 O O . ALA B 1 207 ? 12.188 -21.281 -2.52 1 98.75 207 ALA B O 1
ATOM 3288 N N . ILE B 1 208 ? 10.305 -22.516 -2.541 1 98.31 208 ILE B N 1
ATOM 3289 C CA . ILE B 1 208 ? 10.023 -22.344 -1.12 1 98.31 208 ILE B CA 1
ATOM 3290 C C . ILE B 1 208 ? 11.109 -23.031 -0.293 1 98.31 208 ILE B C 1
ATOM 3292 O O . ILE B 1 208 ? 11.609 -22.453 0.684 1 98.31 208 ILE B O 1
ATOM 3296 N N . LYS B 1 209 ? 11.453 -24.219 -0.702 1 97.38 209 LYS B N 1
ATOM 3297 C CA . LYS B 1 209 ? 12.523 -24.922 -0.006 1 97.38 209 LYS B CA 1
ATOM 3298 C C . LYS B 1 209 ? 13.82 -24.125 -0.026 1 97.38 209 LYS B C 1
ATOM 3300 O O . LYS B 1 209 ? 14.531 -24.047 0.981 1 97.38 209 LYS B O 1
ATOM 3305 N N . LYS B 1 210 ? 14.117 -23.609 -1.163 1 97.88 210 LYS B N 1
ATOM 3306 C CA . LYS B 1 210 ? 15.305 -22.781 -1.283 1 97.88 210 LYS B CA 1
ATOM 3307 C C . LYS B 1 210 ? 15.227 -21.562 -0.354 1 97.88 210 LYS B C 1
ATOM 3309 O O . LYS B 1 210 ? 16.203 -21.219 0.302 1 97.88 210 LYS B O 1
ATOM 3314 N N . ALA B 1 211 ? 14.062 -20.906 -0.289 1 97.38 211 ALA B N 1
ATOM 3315 C CA . ALA B 1 211 ? 13.867 -19.719 0.54 1 97.38 211 ALA B CA 1
ATOM 3316 C C . ALA B 1 211 ? 14 -20.062 2.021 1 97.38 211 ALA B C 1
ATOM 3318 O O . ALA B 1 211 ? 14.547 -19.266 2.797 1 97.38 211 ALA B O 1
ATOM 3319 N N . LEU B 1 212 ? 13.477 -21.203 2.396 1 95.19 212 LEU B N 1
ATOM 3320 C CA . LEU B 1 212 ? 13.469 -21.594 3.803 1 95.19 212 LEU B CA 1
ATOM 3321 C C . LEU B 1 212 ? 14.859 -22 4.266 1 95.19 212 LEU B C 1
ATOM 3323 O O . LEU B 1 212 ? 15.141 -22.031 5.465 1 95.19 212 LEU B O 1
ATOM 3327 N N . LYS B 1 213 ? 15.742 -22.328 3.348 1 90.25 213 LYS B N 1
ATOM 3328 C CA . LYS B 1 213 ? 17.109 -22.719 3.678 1 90.25 213 LYS B CA 1
ATOM 3329 C C . LYS B 1 213 ? 18 -21.484 3.846 1 90.25 213 LYS B C 1
ATOM 3331 O O . LYS B 1 213 ? 19.062 -21.562 4.457 1 90.25 213 LYS B O 1
ATOM 3336 N N . GLN B 1 214 ? 17.719 -20.422 3.301 1 81.88 214 GLN B N 1
ATOM 3337 C CA . GLN B 1 214 ? 18.469 -19.172 3.408 1 81.88 214 GLN B CA 1
ATOM 3338 C C . GLN B 1 214 ? 18.266 -18.516 4.766 1 81.88 214 GLN B C 1
ATOM 3340 O O . GLN B 1 214 ? 19.172 -17.875 5.305 1 81.88 214 GLN B O 1
#

Organism: Cellulophaga lytica (strain ATCC 23178 / DSM 7489 / JCM 8516 / NBRC 14961 / NCIMB 1423 / VKM B-1433 / Cy l20) (NCBI:txid867900)

pLDDT: mean 94.71, std 12.29, range [21.59, 99.0]

InterPro domains:
  IPR013830 SGNH hydrolase-type esterase domain [PF13472] (36-199)
  IPR036514 SGNH hydrolase superfamily [G3DSA:3.40.50.1110] (5-213)
  IPR051532 Diverse Ester Hydrolysis Enzymes [PTHR30383] (26-213)

Nearest PDB structures (foldseek):
  3p94-assembly1_A  TM=9.815E-01  e=9.882E-26  Parabacteroides distasonis ATCC 8503
  4ppy-assembly2_C-2  TM=9.434E-01  e=1.570E-23  Bacteroides fragilis NCTC 9343
  4iyj-assembly1_B  TM=9.600E-01  e=8.173E-23  Bacteroides uniformis ATCC 8492
  4hf7-assembly1_A-2  TM=9.580E-01  e=8.137E-22  Bacteroides thetaiotaomicron VPI-5482
  2hsj-assembly1_D  TM=8.328E-01  e=1.573E-10  Streptococcus pneumoniae TIGR4

Foldseek 3Di:
DPPPVPPDPPLPLVPCQVVLVCLPVPPPLDAAAEEEQEEVQQVCCCVQPVVLQPPDNYHGDYHHLDALVSSLVNLCVRPLSSNYQEYEYAHDPSQLLQSPHHDDLVRRLVSVVSSCVVCVVSNHAYEYEQHAFACADPVRGPSRSLPRSVVSLVSNVVVCVVVVHHYQYLQVQAADPSRWGDVVQDPGRHHGHSVSVVSRSVSVVVNSVVSVVD/DPPPVPPDPPLPLVPCQVVLVCLPVPPPLDAAAEEEQEECQQVCCCVQPVVLQPPDNYHGDYHHLDALVSSLVNLCVRPLSSNYQEYEYAHDPSQLLQSPHHDDLVRSLVSVVSSCVVCVVSNHAYEYEQHAFACADPVRGPSRSLPRSVVSLVSNVVVCVVVVHHYQYLQVQAADPSRWGDVVQDPGRHHGHSVSVVSVSVSVVVNSVVSVVD

Sequence (428 aa):
MSCTSQAQDWANLNKYKKANKELNTTTPTNNNRVVFMGNSITEGWSNAMPSFFENKNYINRGISGQTTPQMLIRFRQDVINLKPKVVVILAGTNDIAGNTGPTTLDEITNNIKSMSELAITNNIKVIICSTLPAFDYPWSPNKEPNIKIPALNKKLKTYAKENNLIYLDYFSAMATTENGLQKEHSGDGVHPNKKGYQIMAPLAETAIKKALKQMSCTSQAQDWANLNKYKKANKELNTTTPTNNNRVVFMGNSITEGWSNAMPSFFENKNYINRGISGQTTPQMLIRFRQDVINLKPKVVVILAGTNDIAGNTGPTTLDEITNNIKSMSELAITNNIKVIICSTLPAFDYPWSPNKEPNIKIPALNKKLKTYAKENNLIYLDYFSAMATTENGLQKEHSGDGVHPNKKGYQIMAPLAETAIKKALKQ

Solvent-accessible surface area (backbone atoms only — not comparable to full-atom values): 22670 Å² total; per-residue (Å²): 133,83,78,69,72,73,54,56,64,83,52,50,62,69,76,51,48,64,60,49,52,49,48,67,71,71,41,73,88,42,73,68,23,32,32,37,42,30,15,38,65,47,38,45,39,55,73,59,43,44,70,77,39,54,97,50,54,49,43,82,51,26,39,68,68,45,29,40,62,32,48,48,66,34,35,51,71,72,37,58,73,66,50,31,37,32,38,41,40,39,56,45,65,32,33,62,52,31,69,65,16,89,69,52,64,63,58,46,51,47,35,53,49,50,47,47,51,52,34,47,78,68,68,20,44,52,32,46,35,34,41,67,30,19,45,47,40,88,92,36,65,88,53,48,36,34,58,49,41,58,54,41,34,52,53,51,47,50,49,22,59,76,66,75,38,49,64,43,70,49,25,80,78,42,38,42,97,70,28,18,30,38,69,85,25,18,86,67,28,64,48,62,36,53,62,28,46,61,62,47,45,61,57,50,52,51,52,48,52,54,58,74,70,107,132,83,77,69,73,74,54,57,64,84,52,50,63,68,76,51,47,65,59,50,53,48,47,68,72,71,41,74,89,44,72,69,23,31,32,38,41,29,16,39,66,47,37,46,40,55,73,58,43,45,71,79,40,53,97,51,54,49,41,79,50,26,38,68,67,47,30,40,63,33,47,47,66,34,34,51,71,70,38,57,73,65,50,31,34,32,38,40,41,39,58,44,63,32,32,62,52,32,69,65,17,90,69,51,66,65,57,45,51,48,34,52,48,51,47,47,51,51,33,47,79,67,68,21,42,52,33,44,35,34,41,67,30,18,46,47,40,88,92,35,64,88,54,48,36,35,58,49,42,59,55,41,33,51,54,51,47,50,51,21,58,77,67,75,38,48,63,43,71,48,25,81,80,41,38,42,97,70,27,18,31,37,68,85,26,19,87,66,27,64,48,62,36,52,60,28,46,61,60,48,47,61,57,50,51,51,52,48,53,55,58,75,70,107